Protein AF-A0A4Q3Z8X0-F1 (afdb_monomer)

Solvent-accessible surface area (backbone atoms only — not comparable to full-atom values): 27941 Å² total; per-residue (Å²): 133,86,53,70,70,58,52,52,51,50,52,53,53,50,53,49,51,54,47,49,63,69,37,47,87,75,77,45,53,74,66,53,46,47,52,50,54,49,31,73,77,55,61,57,41,39,60,66,60,49,13,66,75,64,74,42,54,63,66,61,42,49,58,46,49,52,53,35,37,76,66,54,28,30,48,78,43,71,34,94,89,38,86,88,43,46,23,40,32,62,28,79,59,27,49,53,53,47,55,54,49,50,55,51,50,51,52,53,49,52,62,74,44,63,96,57,54,71,72,58,50,52,49,49,52,54,52,50,51,51,51,50,52,57,49,52,56,47,52,53,52,48,51,51,54,56,51,62,72,64,68,85,76,78,85,86,87,82,87,88,85,86,89,83,82,87,89,86,90,88,83,89,76,77,62,64,61,53,53,54,66,50,47,53,60,50,49,49,49,49,52,49,45,49,54,57,31,66,30,71,27,62,50,72,36,73,51,19,33,33,41,41,55,71,46,74,41,51,35,83,52,63,36,37,28,69,43,66,82,65,60,77,71,36,78,44,53,55,64,40,67,49,38,29,32,59,45,62,72,34,51,54,46,23,55,54,25,50,53,46,28,52,53,35,50,51,49,49,54,51,47,54,52,51,26,54,52,24,47,55,47,24,54,51,30,45,57,52,24,52,55,30,46,53,49,30,53,51,41,51,60,34,39,78,69,72,77,48,57,71,67,62,42,51,52,31,49,52,51,25,51,52,29,49,52,47,28,55,51,25,48,51,46,29,52,54,33,25,48,75,51,73,63,42,79,83,59,56,72,66,72,33,70,70,23,39,53,27,48,54,50,27,52,51,28,49,48,55,37,55,48,26,54,34,50,34,90,55,36,20,32,34,37,70,49,88,54,70,43,72,72,40,76,44,53,51,69,42,73,35,33,30,29,37,35,53,66,53,46,36,31,43,34,42,37,46,60,89,64,48,76,71,61,56,68,72,30,51,27,43,36,34,33,72,93,39,76,88,49,74,44,63,30,30,30,64,42,72,52,96,56,41,59,61,78,73,40,96,74,54,95,70,70,91,80,79,65,91,72,95,71,87,48,36,30,40,28,36,28,42,42,85,60,62,57,90,44,92,80,50,66,72,40,53,24,40,39,38,33,49,42,85,45,33,51,47,66,80,76,108

Mean predicted aligned error: 18.6 Å

Foldseek 3Di:
DDDPVVVVVVLVVVLVVQLQVLCVVVPDGPLLLLLLLVCLVPNFDWLVVSCVSSVHDSVVSVVSLVVCVVVVQWDWDQDPVHNVIITIGGDPVVNVSNVVSVVVSVVSVCVSCPPPDPVRVVVVVVVVVVVVVVVVVVVVVVVVVVVVVVPPDDDDDDDDDDDDDDDDDDDDDPPVVVCVVVVVVVVVCVVVVVVQQQPDQKAKDLPKFKAFDKAFFFFQAWAFWADAPDDAQDWDAFFAFGTFGDLVVLVVQLVVLVVQLVVLLVVLVVLLVQLVVLVVQLVVLVVQLVVLVVVLVVQVVCVVVVNHDPVSNVVSVVSNVVSVVSNVVSVVSNCVSCVVQVNHSPDDSCPRPSSVVSVVSSVVSVVSSVSSGGTHNHTATKHDQPLPDGRDIHHRPDGRTIGRHFFWMKMWGFGWPVSCVLDDWFFKKWKAFPVHNPDIWIWTFHDKAPDFVQVVDPDHDDDPPPDDDDDTTTTITIIGTGDDRPGPDDGGTGMMMMTRSVDGSNNVVD

Structure (mmCIF, N/CA/C/O backbone):
data_AF-A0A4Q3Z8X0-F1
#
_entry.id   AF-A0A4Q3Z8X0-F1
#
loop_
_atom_site.group_PDB
_atom_site.id
_atom_site.type_symbol
_atom_site.label_atom_id
_atom_site.label_alt_id
_atom_site.label_comp_id
_atom_site.label_asym_id
_atom_site.label_entity_id
_atom_site.label_seq_id
_atom_site.pdbx_PDB_ins_code
_atom_site.Cartn_x
_atom_site.Cartn_y
_atom_site.Cartn_z
_atom_site.occupancy
_atom_site.B_iso_or_equiv
_atom_site.auth_seq_id
_atom_site.auth_comp_id
_atom_site.auth_asym_id
_atom_site.auth_atom_id
_atom_site.pdbx_PDB_model_num
ATOM 1 N N . MET A 1 1 ? 45.415 -8.555 -16.051 1.00 52.34 1 MET A N 1
ATOM 2 C CA . MET A 1 1 ? 46.444 -8.106 -17.018 1.00 52.34 1 MET A CA 1
ATOM 3 C C . MET A 1 1 ? 45.808 -7.081 -17.941 1.00 52.34 1 MET A C 1
ATOM 5 O O . MET A 1 1 ? 44.759 -7.381 -18.495 1.00 52.34 1 MET A O 1
ATOM 9 N N . GLN A 1 2 ? 46.370 -5.876 -18.060 1.00 62.03 2 GLN A N 1
ATOM 10 C CA . GLN A 1 2 ? 45.894 -4.901 -19.051 1.00 62.03 2 GLN A CA 1
ATOM 11 C C . GLN A 1 2 ? 46.242 -5.409 -20.458 1.00 62.03 2 GLN A C 1
ATOM 13 O O . GLN A 1 2 ? 47.336 -5.932 -20.664 1.00 62.03 2 GLN A O 1
ATOM 18 N N . SER A 1 3 ? 45.312 -5.315 -21.411 1.00 86.44 3 SER A N 1
ATOM 19 C CA . SER A 1 3 ? 45.556 -5.763 -22.784 1.00 86.44 3 SER A CA 1
ATOM 20 C C . SER A 1 3 ? 46.512 -4.804 -23.503 1.00 86.44 3 SER A C 1
ATOM 22 O O . SER A 1 3 ? 46.413 -3.585 -23.353 1.00 86.44 3 SER A O 1
ATOM 24 N N . LEU A 1 4 ? 47.430 -5.347 -24.311 1.00 83.44 4 LEU A N 1
ATOM 25 C CA . LEU A 1 4 ? 48.400 -4.564 -25.090 1.00 83.44 4 LEU A 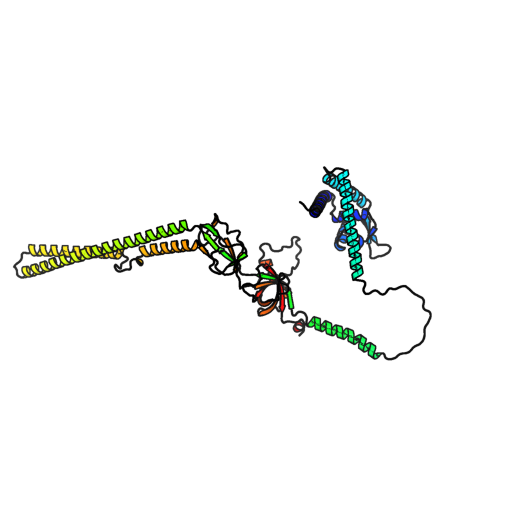CA 1
ATOM 26 C C . LEU A 1 4 ? 47.709 -3.494 -25.952 1.00 83.44 4 LEU A C 1
ATOM 28 O O . LEU A 1 4 ? 48.149 -2.351 -25.989 1.00 83.44 4 LEU A O 1
ATOM 32 N N . GLY A 1 5 ? 46.583 -3.839 -26.586 1.00 80.12 5 GLY A N 1
ATOM 33 C CA . GLY A 1 5 ? 45.806 -2.897 -27.395 1.00 80.12 5 GLY A CA 1
ATOM 34 C C . GLY A 1 5 ? 45.260 -1.709 -26.594 1.00 80.12 5 GLY A C 1
ATOM 35 O O . GLY A 1 5 ? 45.298 -0.580 -27.079 1.00 80.12 5 GLY A O 1
ATOM 36 N N . LEU A 1 6 ? 44.816 -1.931 -25.351 1.00 78.56 6 LEU A N 1
ATOM 37 C CA . LEU A 1 6 ? 44.332 -0.858 -24.480 1.00 78.56 6 LEU A CA 1
ATOM 38 C C . LEU A 1 6 ? 45.477 0.051 -24.014 1.00 78.56 6 LEU A C 1
ATOM 40 O O . LEU A 1 6 ? 45.315 1.268 -23.973 1.00 78.56 6 LEU A O 1
ATOM 44 N N . LEU A 1 7 ? 46.646 -0.521 -23.711 1.00 84.94 7 LEU A N 1
ATOM 45 C CA . LEU A 1 7 ? 47.847 0.242 -23.362 1.00 84.94 7 LEU A CA 1
ATOM 46 C C . LEU A 1 7 ? 48.334 1.110 -24.526 1.00 84.94 7 LEU A C 1
ATOM 48 O O . LEU A 1 7 ? 48.603 2.291 -24.321 1.00 84.94 7 LEU A O 1
ATOM 52 N N . LEU A 1 8 ? 48.374 0.565 -25.746 1.00 85.25 8 LEU A N 1
ATOM 53 C CA . LEU A 1 8 ? 48.733 1.3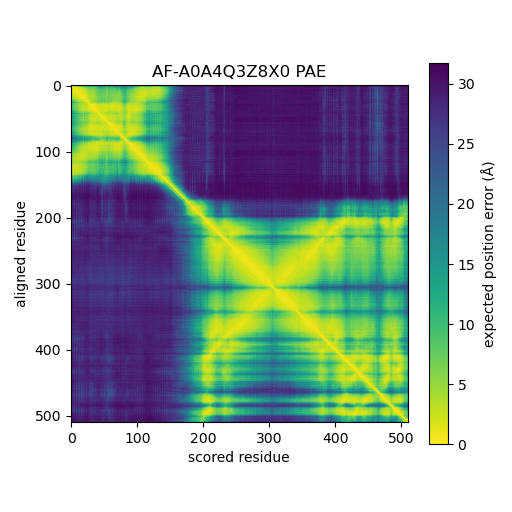22 -26.949 1.00 85.25 8 LEU A CA 1
ATOM 54 C C . LEU A 1 8 ? 47.738 2.450 -27.226 1.00 85.25 8 LEU A C 1
ATOM 56 O O . LEU A 1 8 ? 48.149 3.576 -27.503 1.00 85.25 8 LEU A O 1
ATOM 60 N N . HIS A 1 9 ? 46.437 2.178 -27.092 1.00 84.75 9 HIS A N 1
ATOM 61 C CA . HIS A 1 9 ? 45.404 3.198 -27.242 1.00 84.75 9 HIS A CA 1
ATOM 62 C C . HIS A 1 9 ? 45.560 4.320 -26.207 1.00 84.75 9 HIS A C 1
ATOM 64 O O . HIS A 1 9 ? 45.596 5.495 -26.570 1.00 84.75 9 HIS A O 1
ATOM 70 N N . ASN A 1 10 ? 45.704 3.974 -24.927 1.00 86.69 10 ASN A N 1
ATOM 71 C CA . ASN A 1 10 ? 45.827 4.953 -23.848 1.00 86.69 10 ASN A CA 1
ATOM 72 C C . ASN A 1 10 ? 47.120 5.772 -23.960 1.00 86.69 10 ASN A C 1
ATOM 74 O O . ASN A 1 10 ? 47.082 6.990 -23.788 1.00 86.69 10 ASN A O 1
ATOM 78 N N . ALA A 1 11 ? 48.244 5.135 -24.301 1.00 85.62 11 ALA A N 1
ATOM 79 C CA . ALA A 1 11 ? 49.509 5.823 -24.548 1.00 85.62 11 ALA A CA 1
ATOM 80 C C . ALA A 1 11 ? 49.388 6.808 -25.721 1.00 85.62 11 ALA A C 1
ATOM 82 O O . ALA A 1 11 ? 49.767 7.970 -25.583 1.00 85.62 11 ALA A O 1
ATOM 83 N N . ALA A 1 12 ? 48.779 6.390 -26.838 1.00 83.00 12 ALA A N 1
ATOM 84 C CA . ALA A 1 12 ? 48.550 7.256 -27.993 1.00 83.00 12 ALA A CA 1
ATOM 85 C C . ALA A 1 12 ? 47.626 8.443 -27.666 1.00 83.00 12 ALA A C 1
ATOM 87 O O . ALA A 1 12 ? 47.909 9.572 -28.067 1.00 83.00 12 ALA A O 1
ATOM 88 N N . GLN A 1 13 ? 46.545 8.224 -26.908 1.00 85.06 13 GLN A N 1
ATOM 89 C CA . GLN A 1 13 ? 45.641 9.304 -26.495 1.00 85.06 13 GLN A CA 1
ATOM 90 C C . GLN A 1 13 ? 46.309 10.285 -25.527 1.00 85.06 13 GLN A C 1
ATOM 92 O O . GLN A 1 13 ? 46.111 11.493 -25.658 1.00 85.06 13 GLN A O 1
ATOM 97 N N . ASN A 1 14 ? 47.119 9.801 -24.584 1.00 86.12 14 ASN A N 1
ATOM 98 C CA . ASN A 1 14 ? 47.838 10.663 -23.647 1.00 86.12 14 ASN A CA 1
ATOM 99 C C . ASN A 1 14 ? 48.936 11.470 -24.349 1.00 86.12 14 ASN A C 1
ATOM 101 O O . ASN A 1 14 ? 49.006 12.679 -24.149 1.00 86.12 14 ASN A O 1
ATOM 105 N N . LEU A 1 15 ? 49.709 10.850 -25.247 1.00 83.88 15 LEU A N 1
ATOM 106 C CA . LEU A 1 15 ? 50.677 11.556 -26.096 1.00 83.88 15 LEU A CA 1
ATOM 107 C C . LEU A 1 15 ? 50.000 12.626 -26.956 1.00 83.88 15 LEU A C 1
ATOM 109 O O . LEU A 1 15 ? 50.487 13.751 -27.040 1.00 83.88 15 LEU A O 1
ATOM 113 N N . LYS A 1 16 ? 48.846 12.307 -27.556 1.00 82.44 16 LYS A N 1
ATOM 114 C CA . LYS A 1 16 ? 48.050 13.265 -28.330 1.00 82.44 16 LYS A CA 1
ATOM 115 C C . LYS A 1 16 ? 47.596 14.447 -27.470 1.00 82.44 16 LYS A C 1
ATOM 117 O O . LYS A 1 16 ? 47.749 15.586 -27.899 1.00 82.44 16 LYS A O 1
ATOM 122 N N . ARG A 1 17 ? 47.055 14.195 -26.274 1.00 83.69 17 ARG A N 1
ATOM 123 C CA . ARG A 1 17 ? 46.607 15.247 -25.342 1.00 83.69 17 ARG A CA 1
ATOM 124 C C . ARG A 1 17 ? 47.757 16.146 -24.906 1.00 83.69 17 ARG A C 1
ATOM 126 O O . ARG A 1 17 ? 47.612 17.365 -24.938 1.00 83.69 17 ARG A O 1
ATOM 133 N N . GLU A 1 18 ? 48.890 15.552 -24.550 1.00 83.56 18 GLU A N 1
ATOM 134 C CA . GLU A 1 18 ? 50.073 16.290 -24.112 1.00 83.56 18 GLU A CA 1
ATOM 135 C C . GLU A 1 18 ? 50.638 17.138 -25.258 1.00 83.56 18 GLU A C 1
ATOM 137 O O . GLU A 1 18 ? 50.930 18.321 -25.090 1.00 83.56 18 GLU A O 1
ATOM 142 N N . PHE A 1 19 ? 50.702 16.580 -26.466 1.00 80.69 19 PHE A N 1
ATOM 143 C CA . PHE A 1 19 ? 51.104 17.322 -27.654 1.00 80.69 19 PHE A CA 1
ATOM 144 C C . PHE A 1 19 ? 50.132 18.470 -27.978 1.00 80.69 19 PHE A C 1
ATOM 146 O O . PHE A 1 19 ? 50.565 19.598 -28.201 1.00 80.69 19 PHE A O 1
ATOM 153 N N . GLU A 1 20 ? 48.816 18.236 -27.936 1.00 79.75 20 GLU A N 1
ATOM 154 C CA . GLU A 1 20 ? 47.806 19.285 -28.136 1.00 79.75 20 GLU A CA 1
ATOM 155 C C . GLU A 1 20 ? 47.926 20.417 -27.107 1.00 79.75 20 GLU A C 1
ATOM 157 O O . GLU A 1 20 ? 47.809 21.589 -27.472 1.00 79.75 20 GLU A O 1
ATOM 162 N N . HIS A 1 21 ? 48.176 20.087 -25.838 1.00 82.56 21 HIS A N 1
ATOM 163 C CA . HIS A 1 21 ? 48.371 21.075 -24.779 1.00 82.56 21 HIS A CA 1
ATOM 164 C C . HIS A 1 21 ? 49.578 21.980 -25.066 1.00 82.56 21 HIS A C 1
ATOM 166 O O . HIS A 1 21 ? 49.484 23.197 -24.913 1.00 82.56 21 HIS A O 1
ATOM 172 N N . ASN A 1 22 ? 50.675 21.402 -25.561 1.00 80.81 22 ASN A N 1
ATOM 173 C CA . ASN A 1 22 ? 51.909 22.130 -25.848 1.00 80.81 22 ASN A CA 1
ATOM 174 C C . ASN A 1 22 ? 51.890 22.889 -27.192 1.00 80.81 22 ASN A C 1
ATOM 176 O O . ASN A 1 22 ? 52.646 23.840 -27.355 1.00 80.81 22 ASN A O 1
ATOM 180 N N . VAL A 1 23 ? 51.024 22.525 -28.147 1.00 78.62 23 VAL A N 1
ATOM 181 C CA . VAL A 1 23 ? 50.930 23.188 -29.468 1.00 78.62 23 VAL A CA 1
ATOM 182 C C . VAL A 1 23 ? 49.940 24.358 -29.487 1.00 78.62 23 VAL A C 1
ATOM 184 O O . VAL A 1 23 ? 50.160 25.331 -30.213 1.00 78.62 23 VAL A O 1
ATOM 187 N N . ARG A 1 24 ? 48.880 24.324 -28.664 1.00 76.06 24 ARG A N 1
ATOM 188 C CA . ARG A 1 24 ? 47.863 25.397 -28.585 1.00 76.06 24 ARG A CA 1
ATOM 189 C C . ARG A 1 24 ? 48.445 26.810 -28.374 1.00 76.06 24 ARG A C 1
ATOM 191 O O . ARG A 1 24 ? 48.004 27.711 -29.089 1.00 76.06 24 ARG A O 1
ATOM 198 N N . PRO A 1 25 ? 49.443 27.038 -27.494 1.00 81.56 25 PRO A N 1
ATOM 199 C CA . PRO A 1 25 ? 50.059 28.359 -27.310 1.00 81.56 25 PRO A CA 1
ATOM 200 C C . PRO A 1 25 ? 50.751 28.913 -28.562 1.00 81.56 25 PRO A C 1
ATOM 202 O O . PRO A 1 25 ? 50.968 30.116 -28.670 1.00 81.56 25 PRO A O 1
ATOM 205 N N . HIS A 1 26 ? 51.077 28.057 -29.534 1.00 81.62 26 HIS A N 1
ATOM 206 C CA . HIS A 1 26 ? 51.736 28.452 -30.777 1.00 81.62 26 HIS A CA 1
ATOM 207 C C . HIS A 1 26 ? 50.756 28.793 -31.910 1.00 81.62 26 HIS A C 1
ATOM 209 O O . HIS A 1 26 ? 51.205 29.052 -33.033 1.00 81.62 26 HIS A O 1
ATOM 215 N N . GLY A 1 27 ? 49.448 28.836 -31.623 1.00 79.56 27 GLY A N 1
ATOM 216 C CA . GLY A 1 27 ? 48.414 29.316 -32.545 1.00 79.56 27 GLY A CA 1
ATOM 217 C C . GLY A 1 27 ? 48.025 28.324 -33.644 1.00 79.56 27 GLY A C 1
ATOM 218 O O . GLY A 1 27 ? 47.445 28.733 -34.645 1.00 79.56 27 GLY A O 1
ATOM 219 N N . LEU A 1 28 ? 48.347 27.036 -33.481 1.00 83.88 28 LEU A N 1
ATOM 220 C CA . LEU A 1 28 ? 47.978 25.973 -34.418 1.00 83.88 28 LEU A CA 1
ATOM 221 C C . LEU A 1 28 ? 47.010 24.981 -33.768 1.00 83.88 28 LEU A C 1
ATOM 223 O O . LEU A 1 28 ? 47.180 24.564 -32.624 1.00 83.88 28 LEU A O 1
ATOM 227 N N . THR A 1 29 ? 46.006 24.560 -34.531 1.00 85.19 29 THR A N 1
ATOM 228 C CA . THR A 1 29 ? 45.176 23.392 -34.204 1.00 85.19 29 THR A CA 1
ATOM 229 C C . THR A 1 29 ? 45.879 22.097 -34.622 1.00 85.19 29 THR A C 1
ATOM 231 O O . THR A 1 29 ? 46.746 22.106 -35.497 1.00 85.19 29 THR A O 1
ATOM 234 N N . LEU A 1 30 ? 45.483 20.954 -34.048 1.00 81.25 30 LEU A N 1
ATOM 235 C CA . LEU A 1 30 ? 46.086 19.658 -34.388 1.00 81.25 30 LEU A CA 1
ATOM 236 C C . LEU A 1 30 ? 45.983 19.342 -35.890 1.00 81.25 30 LEU A C 1
ATOM 238 O O . LEU A 1 30 ? 46.924 18.816 -36.479 1.00 81.25 30 LEU A O 1
ATOM 242 N N . LEU A 1 31 ? 44.855 19.681 -36.520 1.00 84.75 31 LEU A N 1
ATOM 243 C CA . LEU A 1 31 ? 44.649 19.436 -37.946 1.00 84.75 31 LEU A CA 1
ATOM 244 C C . LEU A 1 31 ? 45.509 20.363 -38.819 1.00 84.75 31 LEU A C 1
ATOM 246 O O . LEU A 1 31 ? 46.108 19.896 -39.782 1.00 84.75 31 LEU A O 1
ATOM 250 N N . GLN A 1 32 ? 45.652 21.639 -38.443 1.00 89.31 32 GLN A N 1
ATOM 251 C CA . GLN A 1 32 ? 46.583 22.572 -39.096 1.00 89.31 32 GLN A CA 1
ATOM 252 C C . GLN A 1 32 ? 48.034 22.090 -39.001 1.00 89.31 32 GLN A C 1
ATOM 254 O O . GLN A 1 32 ? 48.767 22.132 -39.987 1.00 89.31 32 GLN A O 1
ATOM 259 N N . TRP A 1 33 ? 48.435 21.582 -37.834 1.00 86.81 33 TRP A N 1
ATOM 260 C CA . TRP A 1 33 ? 49.745 20.965 -37.651 1.00 86.81 33 TRP A CA 1
ATOM 261 C C . TRP A 1 33 ? 49.938 19.747 -38.559 1.00 86.81 33 TRP A C 1
ATOM 263 O O . TRP A 1 33 ? 50.937 19.682 -39.269 1.00 86.81 33 TRP A O 1
ATOM 273 N N . ARG A 1 34 ? 48.988 18.800 -38.578 1.00 86.31 34 ARG A N 1
ATOM 274 C CA . ARG A 1 34 ? 49.079 17.597 -39.427 1.00 86.31 34 ARG A CA 1
ATOM 275 C C . ARG A 1 34 ? 49.209 17.961 -40.903 1.00 86.31 34 ARG A C 1
ATOM 277 O O . ARG A 1 34 ? 50.029 17.371 -41.596 1.00 86.31 34 ARG A O 1
ATOM 284 N N . VAL A 1 35 ? 48.451 18.958 -41.357 1.00 89.50 35 VAL A N 1
ATOM 285 C CA . VAL A 1 35 ? 48.535 19.483 -42.724 1.00 89.50 35 VAL A CA 1
ATOM 286 C C . VAL A 1 35 ? 49.933 20.035 -43.027 1.00 89.50 35 VAL A C 1
ATOM 288 O O . VAL A 1 35 ? 50.538 19.633 -44.018 1.00 89.50 35 VAL A O 1
ATOM 291 N N . LEU A 1 36 ? 50.491 20.885 -42.160 1.00 89.25 36 LEU A N 1
ATOM 292 C CA . LEU A 1 36 ? 51.843 21.429 -42.343 1.00 89.25 36 LEU A CA 1
ATOM 293 C C . LEU A 1 36 ? 52.937 20.352 -42.266 1.00 89.25 36 LEU A C 1
ATOM 295 O O . LEU A 1 36 ? 53.902 20.405 -43.023 1.00 89.25 36 LEU A O 1
ATOM 299 N N . ALA A 1 37 ? 52.793 19.366 -41.378 1.00 86.38 37 ALA A N 1
ATOM 300 C CA . ALA A 1 37 ? 53.748 18.272 -41.223 1.00 86.38 37 ALA A CA 1
ATOM 301 C C . ALA A 1 37 ? 53.795 17.366 -42.464 1.00 86.38 37 ALA A C 1
ATOM 303 O O . ALA A 1 37 ? 54.881 16.959 -42.873 1.00 86.38 37 ALA A O 1
ATOM 304 N N . VAL A 1 38 ? 52.639 17.092 -43.082 1.00 88.44 38 VAL A N 1
ATOM 305 C CA . VAL A 1 38 ? 52.559 16.341 -44.345 1.00 88.44 38 VAL A CA 1
ATOM 306 C C . VAL A 1 38 ? 53.195 17.134 -45.489 1.00 88.44 38 VAL A C 1
ATOM 308 O O . VAL A 1 38 ? 54.029 16.587 -46.203 1.00 88.44 38 VAL A O 1
ATOM 311 N N . LEU A 1 39 ? 52.884 18.429 -45.613 1.00 88.44 39 LEU A N 1
ATOM 312 C CA . LEU A 1 39 ? 53.468 19.296 -46.648 1.00 88.44 39 LEU A CA 1
ATOM 313 C C . LEU A 1 39 ? 54.983 19.495 -46.486 1.00 88.44 39 LEU A C 1
ATOM 315 O O . LEU A 1 39 ? 55.699 19.651 -47.468 1.00 88.44 39 LEU A O 1
ATOM 319 N N . ALA A 1 40 ? 55.500 19.465 -45.255 1.00 86.75 40 ALA A N 1
ATOM 320 C CA . ALA A 1 40 ? 56.937 19.547 -45.003 1.00 86.75 40 ALA A CA 1
ATOM 321 C C . ALA A 1 40 ? 57.705 18.277 -45.415 1.00 86.75 40 ALA A C 1
ATOM 323 O O . ALA A 1 40 ? 58.908 18.363 -45.659 1.00 86.75 40 ALA A O 1
ATOM 324 N N . GLN A 1 41 ? 57.036 17.118 -45.459 1.00 82.38 41 GLN A N 1
ATOM 325 C CA . GLN A 1 41 ? 57.621 15.849 -45.910 1.00 82.38 41 GLN A CA 1
ATOM 326 C C . GLN A 1 41 ? 57.494 15.661 -47.422 1.00 82.38 41 GLN A C 1
ATOM 328 O O . GLN A 1 41 ? 58.411 15.144 -48.051 1.00 82.38 41 GLN A O 1
ATOM 333 N N . ASP A 1 42 ? 56.358 16.061 -47.988 1.00 84.56 42 ASP A N 1
ATOM 334 C CA . ASP A 1 42 ? 56.028 15.865 -49.395 1.00 84.56 42 ASP A CA 1
ATOM 335 C C . ASP A 1 42 ? 55.177 17.050 -49.871 1.00 84.56 42 ASP A C 1
ATOM 337 O O . ASP A 1 42 ? 53.973 17.126 -49.602 1.00 84.56 42 ASP A O 1
ATOM 341 N N . ASP A 1 43 ? 55.857 18.015 -50.489 1.00 86.69 43 ASP A N 1
ATOM 342 C CA . ASP A 1 43 ? 55.346 19.348 -50.813 1.00 86.69 43 ASP A CA 1
ATOM 343 C C . ASP A 1 43 ? 54.597 19.372 -52.159 1.00 86.69 43 ASP A C 1
ATOM 345 O O . ASP A 1 43 ? 54.772 18.499 -53.008 1.00 86.69 43 ASP A O 1
ATOM 349 N N . GLY A 1 44 ? 53.762 20.387 -52.390 1.00 82.56 44 GLY A N 1
ATOM 350 C CA . GLY A 1 44 ? 53.080 20.565 -53.679 1.00 82.56 44 GLY A CA 1
ATOM 351 C C . GLY A 1 44 ? 51.913 19.600 -53.930 1.00 82.56 44 GLY A C 1
ATOM 352 O O . GLY A 1 44 ? 51.619 19.271 -55.084 1.00 82.56 44 GLY A O 1
ATOM 353 N N . GLN A 1 45 ? 51.235 19.144 -52.874 1.00 85.56 45 GLN A N 1
ATOM 354 C CA . GLN A 1 45 ? 50.104 18.212 -52.979 1.00 85.56 45 GLN A CA 1
ATOM 355 C C . GLN A 1 45 ? 48.793 18.896 -53.343 1.00 85.56 45 GLN A C 1
ATOM 357 O O . GLN A 1 45 ? 48.558 20.057 -53.012 1.00 85.56 45 GLN A O 1
ATOM 362 N N . THR A 1 46 ? 47.888 18.146 -53.971 1.00 86.94 46 THR A N 1
ATOM 363 C CA . THR A 1 46 ? 46.513 18.605 -54.184 1.00 86.94 46 THR A CA 1
ATOM 364 C C . THR A 1 46 ? 45.707 18.520 -52.887 1.00 86.94 46 THR A C 1
ATOM 366 O O . THR A 1 46 ? 45.947 17.662 -52.034 1.00 86.94 46 THR A O 1
ATOM 369 N N . GLN A 1 47 ? 44.700 19.384 -52.743 1.00 83.31 47 GLN A N 1
ATOM 370 C CA . GLN A 1 47 ? 43.803 19.397 -51.578 1.00 83.31 47 GLN A CA 1
ATOM 371 C C . GLN A 1 47 ? 43.150 18.029 -51.305 1.00 83.31 47 GLN A C 1
ATOM 373 O O . GLN A 1 47 ? 43.021 17.621 -50.151 1.00 83.31 47 GLN A O 1
ATOM 378 N N . THR A 1 48 ? 42.775 17.300 -52.359 1.00 80.94 48 THR A N 1
ATOM 379 C CA . THR A 1 48 ? 42.176 15.960 -52.261 1.00 80.94 48 THR A CA 1
ATOM 380 C C . THR A 1 48 ? 43.162 14.929 -51.711 1.00 80.94 48 THR A C 1
ATOM 382 O O . THR A 1 48 ? 42.801 14.145 -50.835 1.00 80.94 48 THR A O 1
ATOM 385 N N . ALA A 1 49 ? 44.415 14.950 -52.181 1.00 81.81 49 ALA A N 1
ATOM 386 C CA . ALA A 1 49 ? 45.465 14.057 -51.689 1.00 81.81 49 ALA A CA 1
ATOM 387 C C . ALA A 1 49 ? 45.807 14.350 -50.221 1.00 81.81 49 ALA A C 1
ATOM 389 O O . ALA A 1 49 ? 45.950 13.435 -49.408 1.00 81.81 49 ALA A O 1
ATOM 390 N N . LEU A 1 50 ? 45.843 15.633 -49.858 1.00 84.50 50 LEU A N 1
ATOM 391 C CA . LEU A 1 50 ? 46.121 16.069 -48.498 1.00 84.50 50 LEU A CA 1
ATOM 392 C C . LEU A 1 50 ? 45.026 15.622 -47.519 1.00 84.50 50 LEU A C 1
ATOM 394 O O . LEU A 1 50 ? 45.345 15.112 -46.447 1.00 84.50 50 LEU A O 1
ATOM 398 N N . GLY A 1 51 ? 43.750 15.738 -47.907 1.00 82.31 51 GLY A N 1
ATOM 399 C CA . GLY A 1 51 ? 42.614 15.255 -47.114 1.00 82.31 51 GLY A CA 1
ATOM 400 C C . GLY A 1 51 ? 42.670 13.758 -46.820 1.00 82.31 51 GLY A C 1
ATOM 401 O O . GLY A 1 51 ? 42.458 13.355 -45.678 1.00 82.31 51 GLY A O 1
ATOM 402 N N . ALA A 1 52 ? 43.061 12.947 -47.807 1.00 80.94 52 ALA A N 1
ATOM 403 C CA . ALA A 1 52 ? 43.252 11.512 -47.612 1.00 80.94 52 ALA A CA 1
ATOM 404 C C . ALA A 1 52 ? 44.395 11.198 -46.627 1.00 80.94 52 ALA A C 1
ATOM 406 O O . ALA A 1 52 ? 44.261 10.306 -45.794 1.00 80.94 52 ALA A O 1
ATOM 407 N N . ARG A 1 53 ? 45.504 11.952 -46.665 1.00 80.50 53 ARG A N 1
ATOM 408 C CA . ARG A 1 53 ? 46.666 11.726 -45.781 1.00 80.50 53 ARG A CA 1
ATOM 409 C C . ARG A 1 53 ? 46.454 12.188 -44.343 1.00 80.50 53 ARG A C 1
ATOM 411 O O . ARG A 1 53 ? 47.027 11.611 -43.421 1.00 80.50 53 ARG A O 1
ATOM 418 N N . VAL A 1 54 ? 45.666 13.241 -44.135 1.00 84.25 54 VAL A N 1
ATOM 419 C CA . VAL A 1 54 ? 45.352 13.739 -42.786 1.00 84.25 54 VAL A CA 1
ATOM 420 C C . VAL A 1 54 ? 44.064 13.150 -42.208 1.00 84.25 54 VAL A C 1
ATOM 422 O O . VAL A 1 54 ? 43.696 13.517 -41.092 1.00 84.25 54 VAL A O 1
ATOM 425 N N . ASP A 1 55 ? 43.433 12.213 -42.923 1.00 80.50 55 ASP A N 1
ATOM 426 C CA . ASP A 1 55 ? 42.173 11.562 -42.552 1.00 80.50 55 ASP A CA 1
ATOM 427 C C . ASP A 1 55 ? 41.079 12.591 -42.213 1.00 80.50 55 ASP A C 1
ATOM 429 O O . ASP A 1 55 ? 40.525 12.639 -41.113 1.00 80.50 55 ASP A O 1
ATOM 433 N N . ALA A 1 56 ? 40.857 13.522 -43.145 1.00 80.88 56 ALA A N 1
ATOM 434 C CA . ALA A 1 56 ? 39.903 14.612 -42.992 1.00 80.88 56 ALA A CA 1
ATOM 435 C C . ALA A 1 56 ? 39.114 14.847 -44.284 1.00 80.88 56 ALA A C 1
ATOM 437 O O . ALA A 1 56 ? 39.627 14.695 -45.394 1.00 80.88 56 ALA A O 1
ATOM 438 N N . SER A 1 57 ? 37.849 15.255 -44.141 1.00 80.81 57 SER A N 1
ATOM 439 C CA . SER A 1 57 ? 36.980 15.499 -45.295 1.00 80.81 57 SER A CA 1
ATOM 440 C C . SER A 1 57 ? 37.510 16.647 -46.177 1.00 80.81 57 SER A C 1
ATOM 442 O O . SER A 1 57 ? 38.103 17.597 -45.650 1.00 80.81 57 SER A O 1
ATOM 444 N N . PRO A 1 58 ? 37.250 16.632 -47.500 1.00 75.25 58 PRO A N 1
ATOM 445 C CA . PRO A 1 58 ? 37.697 17.694 -48.406 1.00 75.25 58 PRO A CA 1
ATOM 446 C C . PRO A 1 58 ? 37.248 19.107 -48.001 1.00 75.25 58 PRO A C 1
ATOM 448 O O . PRO A 1 58 ? 38.004 20.060 -48.201 1.00 75.25 58 PRO A O 1
ATOM 451 N N . MET A 1 59 ? 36.058 19.244 -47.395 1.00 76.88 59 MET A N 1
ATOM 452 C CA . MET A 1 59 ? 35.565 20.522 -46.858 1.00 76.88 59 MET A CA 1
ATOM 453 C C . MET A 1 59 ? 36.377 20.980 -45.646 1.00 76.88 59 MET A C 1
ATOM 455 O O . MET A 1 59 ? 36.845 22.111 -45.615 1.00 76.88 59 MET A O 1
ATOM 459 N N . THR A 1 60 ? 36.620 20.091 -44.680 1.00 80.25 60 THR A N 1
ATOM 460 C CA . THR A 1 60 ? 37.409 20.422 -43.482 1.00 80.25 60 THR A CA 1
ATOM 461 C C . THR A 1 60 ? 38.837 20.830 -43.846 1.00 80.25 60 THR A C 1
ATOM 463 O O . THR A 1 60 ? 39.394 21.752 -43.255 1.00 80.25 60 THR A O 1
ATOM 466 N N . VAL A 1 61 ? 39.432 20.167 -44.842 1.00 85.31 61 VAL A N 1
ATOM 467 C CA . VAL A 1 61 ? 40.763 20.527 -45.346 1.00 85.31 61 VAL A CA 1
ATOM 468 C C . VAL A 1 61 ? 40.733 21.882 -46.054 1.00 85.31 61 VAL A C 1
ATOM 470 O O . VAL A 1 61 ? 41.670 22.653 -45.887 1.00 85.31 61 VAL A O 1
ATOM 473 N N . SER A 1 62 ? 39.653 22.219 -46.765 1.00 85.50 62 SER A N 1
ATOM 474 C CA . SER A 1 62 ? 39.488 23.531 -47.408 1.00 85.50 62 SER A CA 1
ATOM 475 C C . SER A 1 62 ? 39.606 24.683 -46.409 1.00 85.50 62 SER A C 1
ATOM 477 O O . SER A 1 62 ? 40.431 25.578 -46.597 1.00 85.50 62 SER A O 1
ATOM 479 N N . ASP A 1 63 ? 38.841 24.612 -45.318 1.00 84.88 63 ASP A N 1
ATOM 480 C CA . ASP A 1 63 ? 38.803 25.655 -44.285 1.00 84.88 63 ASP A CA 1
ATOM 481 C C . ASP A 1 63 ? 40.147 25.772 -43.551 1.00 84.88 63 ASP A C 1
ATOM 483 O O . ASP A 1 63 ? 40.604 26.858 -43.186 1.00 84.88 63 ASP A O 1
ATOM 487 N N . VAL A 1 64 ? 40.814 24.635 -43.330 1.00 88.69 64 VAL A N 1
ATOM 488 C CA . VAL A 1 64 ? 42.143 24.588 -42.709 1.00 88.69 64 VAL A CA 1
ATOM 489 C C . VAL A 1 64 ? 43.195 25.226 -43.611 1.00 88.69 64 VAL A C 1
ATOM 491 O O . VAL A 1 64 ? 44.019 25.998 -43.120 1.00 88.69 64 VAL A O 1
ATOM 494 N N . LEU A 1 65 ? 43.156 24.941 -44.914 1.00 89.81 65 LEU A N 1
ATOM 495 C CA . LEU A 1 65 ? 44.064 25.528 -45.894 1.00 89.81 65 LEU A CA 1
ATOM 496 C C . LEU A 1 65 ? 43.860 27.040 -46.014 1.00 89.81 65 LEU A C 1
ATOM 498 O O . LEU A 1 65 ? 44.832 27.784 -46.031 1.00 89.81 65 LEU A O 1
ATOM 502 N N . GLU A 1 66 ? 42.619 27.519 -46.016 1.00 88.56 66 GLU A N 1
ATOM 503 C CA . GLU A 1 66 ? 42.340 28.958 -46.048 1.00 88.56 66 GLU A CA 1
ATOM 504 C C . GLU A 1 66 ? 42.934 29.691 -44.835 1.00 88.56 66 GLU A C 1
ATOM 506 O O . GLU A 1 66 ? 43.566 30.739 -44.978 1.00 88.56 66 GLU A O 1
ATOM 511 N N . ARG A 1 67 ? 42.826 29.106 -43.636 1.00 88.19 67 ARG A N 1
ATOM 512 C CA . ARG A 1 67 ? 43.407 29.681 -42.410 1.00 88.19 67 ARG A CA 1
ATOM 513 C C . ARG A 1 67 ? 44.934 29.650 -42.402 1.00 88.19 67 ARG A C 1
ATOM 515 O O . ARG A 1 67 ? 45.555 30.582 -41.901 1.00 88.19 67 ARG A O 1
ATOM 522 N N . LEU A 1 68 ? 45.541 28.586 -42.930 1.00 90.19 68 LEU A N 1
ATOM 523 C CA . LEU A 1 68 ? 46.998 28.467 -43.037 1.00 90.19 68 LEU A CA 1
ATOM 524 C C . LEU A 1 68 ? 47.580 29.423 -44.086 1.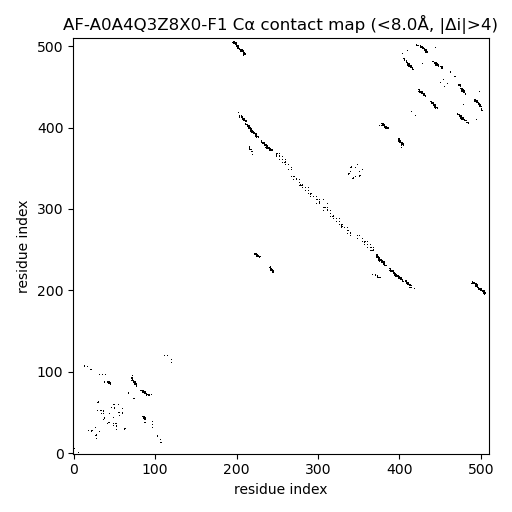00 90.19 68 LEU A C 1
ATOM 526 O O . LEU A 1 68 ? 48.663 29.961 -43.871 1.00 90.19 68 LEU A O 1
ATOM 530 N N . GLU A 1 69 ? 46.863 29.655 -45.186 1.00 92.19 69 GLU A N 1
ATOM 531 C CA . GLU A 1 69 ? 47.238 30.624 -46.221 1.00 92.19 69 GLU A CA 1
ATOM 532 C C . GLU A 1 69 ? 47.090 32.061 -45.710 1.00 92.19 69 GLU A C 1
ATOM 534 O O . GLU A 1 69 ? 48.017 32.855 -45.840 1.00 92.19 69 GLU A O 1
ATOM 539 N N . THR A 1 70 ? 45.984 32.373 -45.024 1.00 89.44 70 THR A N 1
ATOM 540 C CA . THR A 1 70 ? 45.792 33.673 -44.350 1.00 89.44 70 THR A CA 1
ATOM 541 C C . THR A 1 70 ? 46.898 33.947 -43.326 1.00 89.44 70 THR A C 1
ATOM 543 O O . THR A 1 70 ? 47.334 35.082 -43.163 1.00 89.44 70 THR A O 1
ATOM 546 N N . GLY A 1 71 ? 47.376 32.900 -42.647 1.00 84.44 71 GLY A N 1
ATOM 547 C CA . GLY A 1 71 ? 48.498 32.974 -41.713 1.00 84.44 71 GLY A CA 1
ATOM 548 C C . GLY A 1 71 ? 49.887 32.978 -42.363 1.00 84.44 71 GLY A C 1
ATOM 549 O O . GLY A 1 71 ? 50.866 32.917 -41.630 1.00 84.44 71 GLY A O 1
ATOM 550 N N . GLY A 1 72 ? 49.993 32.988 -43.698 1.00 89.19 72 GLY A N 1
ATOM 551 C CA . GLY A 1 72 ? 51.266 33.016 -44.430 1.00 89.19 72 GLY A CA 1
ATOM 552 C C . GLY A 1 72 ? 52.080 31.716 -44.382 1.00 89.19 72 GLY A C 1
ATOM 553 O O . GLY A 1 72 ? 53.231 31.692 -44.817 1.00 89.19 72 GLY A O 1
ATOM 554 N N . LEU A 1 73 ? 51.516 30.618 -43.867 1.00 90.38 73 LEU A N 1
ATOM 555 C CA . LEU A 1 73 ? 52.234 29.356 -43.635 1.00 90.38 73 LEU A CA 1
ATOM 556 C C . LEU A 1 73 ? 52.245 28.430 -44.861 1.00 90.38 73 LEU A C 1
ATOM 558 O O . LEU A 1 73 ? 53.094 27.543 -44.959 1.00 90.38 73 LEU A O 1
ATOM 562 N N . ILE A 1 74 ? 51.323 28.631 -45.801 1.00 93.31 74 ILE A N 1
ATOM 563 C CA . ILE A 1 74 ? 51.236 27.900 -47.072 1.00 93.31 74 ILE A CA 1
ATOM 564 C C . ILE A 1 74 ? 50.858 28.857 -48.208 1.00 93.31 74 ILE A C 1
ATOM 566 O O . ILE A 1 74 ? 50.316 29.931 -47.955 1.00 93.31 74 ILE A O 1
ATOM 570 N N . ALA A 1 75 ? 51.097 28.441 -49.447 1.00 90.00 75 ALA A N 1
ATOM 571 C CA . ALA A 1 75 ? 50.647 29.106 -50.663 1.00 90.00 75 ALA A CA 1
ATOM 572 C C . ALA A 1 75 ? 49.885 28.112 -51.550 1.00 90.00 75 ALA A C 1
ATOM 574 O O . ALA A 1 75 ? 50.240 26.930 -51.607 1.00 90.00 75 ALA A O 1
ATOM 575 N N . ARG A 1 76 ? 48.827 28.568 -52.231 1.00 89.88 76 ARG A N 1
ATOM 576 C CA . ARG A 1 76 ? 48.059 27.743 -53.175 1.00 89.88 76 ARG A CA 1
ATOM 577 C C . ARG A 1 76 ? 48.260 28.227 -54.605 1.00 89.88 76 ARG A C 1
ATOM 579 O O . ARG A 1 76 ? 47.862 29.335 -54.951 1.00 89.88 76 ARG A O 1
ATOM 586 N N . GLU A 1 77 ? 48.795 27.359 -55.453 1.00 85.06 77 GLU A N 1
ATOM 587 C CA . GLU A 1 77 ? 48.998 27.624 -56.880 1.00 85.06 77 GLU A CA 1
ATOM 588 C C . GLU A 1 77 ? 48.092 26.725 -57.727 1.00 85.06 77 GLU A C 1
ATOM 590 O O . GLU A 1 77 ? 47.720 25.625 -57.314 1.00 85.06 77 GLU A O 1
ATOM 595 N N . VAL A 1 78 ? 47.695 27.197 -58.910 1.00 80.06 78 VAL A N 1
ATOM 596 C CA . VAL A 1 78 ? 46.911 26.391 -59.859 1.00 80.06 78 VAL A CA 1
ATOM 597 C C . VAL A 1 78 ? 47.806 25.288 -60.424 1.00 80.06 78 VAL A C 1
ATOM 599 O O . VAL A 1 78 ? 48.947 25.553 -60.796 1.00 80.06 78 VAL A O 1
ATOM 602 N N . ASP A 1 79 ? 47.306 24.052 -60.476 1.00 75.06 79 ASP A N 1
ATOM 603 C CA . ASP A 1 79 ? 48.066 22.929 -61.026 1.00 75.06 79 ASP A CA 1
ATOM 604 C C . ASP A 1 79 ? 48.321 23.146 -62.537 1.00 75.06 79 ASP A C 1
ATOM 606 O O . ASP A 1 79 ? 47.367 23.380 -63.285 1.00 75.06 79 ASP A O 1
ATOM 610 N N . PRO A 1 80 ? 49.576 23.046 -63.022 1.00 69.75 80 PRO A N 1
ATOM 611 C CA . PRO A 1 80 ? 49.901 23.199 -64.443 1.00 69.75 80 PRO A CA 1
ATOM 612 C C . PRO A 1 80 ? 49.199 22.189 -65.366 1.00 69.75 80 PRO A C 1
ATOM 614 O O . PRO A 1 80 ? 49.061 22.446 -66.560 1.00 69.75 80 PRO A O 1
ATOM 617 N N . SER A 1 81 ? 48.781 21.039 -64.828 1.00 71.12 81 SER A N 1
ATOM 618 C CA . SER A 1 81 ? 48.149 19.944 -65.576 1.00 71.12 81 SER A CA 1
ATOM 619 C C . SER A 1 81 ? 46.619 19.950 -65.476 1.00 71.12 81 SER A C 1
ATOM 621 O O . SER A 1 81 ? 45.955 19.338 -66.310 1.00 71.12 81 SER A O 1
ATOM 623 N N . ASP A 1 82 ? 46.051 20.630 -64.474 1.00 75.12 82 ASP A N 1
ATOM 624 C CA . ASP A 1 82 ? 44.605 20.714 -64.244 1.00 75.12 82 ASP A CA 1
ATOM 625 C C . ASP A 1 82 ? 44.225 22.065 -63.622 1.00 75.12 82 ASP A C 1
ATOM 627 O O . ASP A 1 82 ? 44.399 22.302 -62.427 1.00 75.12 82 ASP A O 1
ATOM 631 N N . SER A 1 83 ? 43.613 22.944 -64.419 1.00 68.25 83 SER A N 1
ATOM 632 C CA . SER A 1 83 ? 43.184 24.275 -63.969 1.00 68.25 83 SER A CA 1
ATOM 633 C C . SER A 1 83 ? 42.104 24.256 -62.878 1.00 68.25 83 SER A C 1
ATOM 635 O O . SER A 1 83 ? 41.805 25.300 -62.293 1.00 68.25 83 SER A O 1
ATOM 637 N N . ARG A 1 84 ? 41.508 23.090 -62.588 1.00 67.56 84 ARG A N 1
ATOM 638 C CA . ARG A 1 84 ? 40.521 22.892 -61.516 1.00 67.56 84 ARG A CA 1
ATOM 639 C C . ARG A 1 84 ? 41.151 22.436 -60.201 1.00 67.56 84 ARG A C 1
ATOM 641 O O . ARG A 1 84 ? 40.480 22.496 -59.170 1.00 67.56 84 ARG A O 1
ATOM 648 N N . ALA A 1 85 ? 42.412 22.008 -60.211 1.00 72.81 85 ALA A N 1
ATOM 649 C CA . ALA A 1 85 ? 43.136 21.582 -59.023 1.00 72.81 85 ALA A CA 1
ATOM 650 C C . ALA A 1 85 ? 44.076 22.692 -58.529 1.00 72.81 85 ALA A C 1
ATOM 652 O O . ALA A 1 85 ? 44.731 23.381 -59.309 1.00 72.81 85 ALA A O 1
ATOM 653 N N . LYS A 1 86 ? 44.158 22.861 -57.206 1.00 79.88 86 LYS A N 1
ATOM 654 C CA . LYS A 1 86 ? 45.154 23.728 -56.564 1.00 79.88 86 LYS A CA 1
ATOM 655 C C . LYS A 1 86 ? 46.178 22.867 -55.837 1.00 79.88 86 LYS A C 1
ATOM 657 O O . LYS A 1 86 ? 45.794 21.990 -55.056 1.00 79.88 86 LYS A O 1
ATOM 662 N N . ARG A 1 87 ? 47.460 23.130 -56.082 1.00 87.06 87 ARG A N 1
ATOM 663 C CA . ARG A 1 87 ? 48.575 22.564 -55.324 1.00 87.06 87 ARG A CA 1
ATOM 664 C C . ARG A 1 87 ? 48.895 23.460 -54.147 1.00 87.06 87 ARG A C 1
ATOM 666 O O . ARG A 1 87 ? 48.970 24.678 -54.280 1.00 87.06 87 ARG A O 1
ATOM 673 N N . VAL A 1 88 ? 49.069 22.836 -52.997 1.00 90.25 88 VAL A N 1
ATOM 674 C CA . VAL A 1 88 ? 49.435 23.504 -51.759 1.00 90.25 88 VAL A CA 1
ATOM 675 C C . VAL A 1 88 ? 50.932 23.349 -51.564 1.00 90.25 88 VAL A C 1
ATOM 677 O O . VAL A 1 88 ? 51.430 22.225 -51.540 1.00 90.25 88 VAL A O 1
ATOM 680 N N . GLN A 1 89 ? 51.626 24.470 -51.414 1.00 91.12 89 GLN A N 1
ATOM 681 C CA . GLN A 1 89 ? 53.050 24.517 -51.115 1.00 91.12 89 GLN A CA 1
ATOM 682 C C . GLN A 1 89 ? 53.284 25.134 -49.738 1.00 91.12 89 GLN A C 1
ATOM 684 O O . GLN A 1 89 ? 52.589 26.073 -49.345 1.00 91.12 89 GLN A O 1
ATOM 689 N N . ILE A 1 90 ? 54.258 24.628 -48.988 1.00 93.06 90 ILE A N 1
ATOM 690 C CA . ILE A 1 90 ? 54.624 25.203 -47.689 1.00 93.06 90 ILE A CA 1
ATOM 691 C C . ILE A 1 90 ? 55.587 26.390 -47.856 1.00 93.06 90 ILE A C 1
ATOM 693 O O . ILE A 1 90 ? 56.607 26.300 -48.540 1.00 93.06 90 ILE A O 1
ATOM 697 N N . THR A 1 91 ? 55.300 27.515 -47.195 1.00 93.38 91 THR A N 1
ATOM 698 C CA . THR A 1 91 ? 56.170 28.702 -47.258 1.00 93.38 91 THR A CA 1
ATOM 699 C C . THR A 1 91 ? 57.412 28.535 -46.366 1.00 93.38 91 THR A C 1
ATOM 701 O O . THR A 1 91 ? 57.436 27.685 -45.468 1.00 93.38 91 THR A O 1
ATOM 704 N N . PRO A 1 92 ? 58.456 29.374 -46.522 1.00 90.44 92 PRO A N 1
ATOM 705 C CA . PRO A 1 92 ? 59.594 29.394 -45.595 1.00 90.44 92 PRO A CA 1
ATOM 706 C C . PRO A 1 92 ? 59.204 29.697 -44.139 1.00 90.44 92 PRO A C 1
ATOM 708 O O . PRO A 1 92 ? 59.905 29.304 -43.205 1.00 90.44 92 PRO A O 1
ATOM 711 N N . GLU A 1 93 ? 58.102 30.416 -43.921 1.00 89.25 93 GLU A N 1
ATOM 712 C CA . GLU A 1 93 ? 57.536 30.644 -42.589 1.00 89.25 93 GLU A CA 1
ATOM 713 C C . GLU A 1 93 ? 56.828 29.389 -42.064 1.00 89.25 93 GLU A C 1
ATOM 715 O O . GLU A 1 93 ? 57.078 28.975 -40.929 1.00 89.25 93 GLU A O 1
ATOM 720 N N . GLY A 1 94 ? 56.054 28.710 -42.918 1.00 88.38 94 GLY A N 1
ATOM 721 C CA . GLY A 1 94 ? 55.468 27.402 -42.631 1.00 88.38 94 GLY A CA 1
ATOM 722 C C . GLY A 1 94 ? 56.509 26.362 -42.224 1.00 88.38 94 GLY A C 1
ATOM 723 O O . GLY A 1 94 ? 56.341 25.700 -41.200 1.00 88.38 94 GLY A O 1
ATOM 724 N N . ARG A 1 95 ? 57.630 26.261 -42.953 1.00 89.12 95 ARG A N 1
ATOM 725 C CA . ARG A 1 95 ? 58.728 25.330 -42.621 1.00 89.12 95 ARG A CA 1
ATOM 726 C C . ARG A 1 95 ? 59.359 25.639 -41.262 1.00 89.12 95 ARG A C 1
ATOM 728 O O . ARG A 1 95 ? 59.483 24.740 -40.437 1.00 89.12 95 ARG A O 1
ATOM 735 N N . ARG A 1 96 ? 59.650 26.914 -40.970 1.00 87.88 96 ARG A N 1
ATOM 736 C CA . ARG A 1 96 ? 60.160 27.339 -39.650 1.00 87.88 96 ARG A CA 1
ATOM 737 C C . ARG A 1 96 ? 59.186 27.008 -38.521 1.00 87.88 96 ARG A C 1
ATOM 739 O O . ARG A 1 96 ? 59.599 26.565 -37.448 1.00 87.88 96 ARG A O 1
ATOM 746 N N . LYS A 1 97 ? 57.886 27.191 -38.764 1.00 87.00 97 LYS A N 1
ATOM 747 C CA . LYS A 1 97 ? 56.836 26.812 -37.817 1.00 87.00 97 LYS A CA 1
ATOM 748 C C . LYS A 1 97 ? 56.821 25.298 -37.596 1.00 87.00 97 LYS A C 1
ATOM 750 O O . LYS A 1 97 ? 56.701 24.866 -36.452 1.00 87.00 97 LYS A O 1
ATOM 755 N N . VAL A 1 98 ? 57.013 24.501 -38.650 1.00 87.81 98 VAL A N 1
ATOM 756 C CA . VAL A 1 98 ? 57.090 23.039 -38.546 1.00 87.81 98 VAL A CA 1
ATOM 757 C C . VAL A 1 98 ? 58.295 22.575 -37.738 1.00 87.81 98 VAL A C 1
ATOM 759 O O . VAL A 1 98 ? 58.144 21.719 -36.868 1.00 87.81 98 VAL A O 1
ATOM 762 N N . ASP A 1 99 ? 59.467 23.161 -37.965 1.00 86.12 99 ASP A N 1
ATOM 763 C CA . ASP A 1 99 ? 60.681 22.809 -37.225 1.00 86.12 99 ASP A CA 1
ATOM 764 C C . ASP A 1 99 ? 60.560 23.160 -35.734 1.00 86.12 99 ASP A C 1
ATOM 766 O O . ASP A 1 99 ? 60.930 22.361 -34.872 1.00 86.12 99 ASP A O 1
ATOM 770 N N . CYS A 1 100 ? 59.939 24.302 -35.41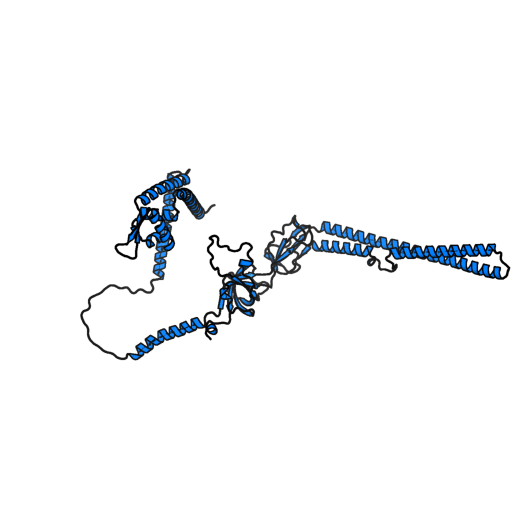5 1.00 86.56 100 CYS A N 1
ATOM 771 C CA . CYS A 1 100 ? 59.602 24.670 -34.039 1.00 86.56 100 CYS A CA 1
ATOM 772 C C . CYS A 1 100 ? 58.689 23.622 -33.377 1.00 86.56 100 CYS A C 1
ATOM 774 O O . CYS A 1 100 ? 58.970 23.164 -32.268 1.00 86.56 100 CYS A O 1
ATOM 776 N N . MET A 1 101 ? 57.628 23.191 -34.069 1.00 83.50 101 MET A N 1
ATOM 777 C CA . MET A 1 101 ? 56.694 22.186 -33.546 1.00 83.50 101 MET A CA 1
ATOM 778 C C . MET A 1 101 ? 57.336 20.796 -33.426 1.00 83.50 101 MET A C 1
ATOM 780 O O . MET A 1 101 ? 57.029 20.064 -32.485 1.00 83.50 101 MET A O 1
ATOM 784 N N . ARG A 1 102 ? 58.272 20.437 -34.316 1.00 84.00 102 ARG A N 1
ATOM 785 C CA . ARG A 1 102 ? 59.050 19.191 -34.211 1.00 84.00 102 ARG A CA 1
ATOM 786 C C . ARG A 1 102 ? 59.903 19.176 -32.938 1.00 84.00 102 ARG A C 1
ATOM 788 O O . ARG A 1 102 ? 59.973 18.143 -32.278 1.00 84.00 102 ARG A O 1
ATOM 795 N N . GLY A 1 103 ? 60.471 20.318 -32.546 1.00 83.81 103 GLY A N 1
ATOM 796 C CA . GLY A 1 103 ? 61.175 20.467 -31.268 1.00 83.81 103 GLY A CA 1
ATOM 797 C C . GLY A 1 103 ? 60.269 20.286 -30.043 1.00 83.81 103 GLY A C 1
ATOM 798 O O . GLY A 1 103 ? 60.694 19.726 -29.037 1.00 83.81 103 GLY A O 1
ATOM 799 N N . ILE A 1 104 ? 59.002 20.703 -30.126 1.00 84.31 104 ILE A N 1
ATOM 800 C CA . ILE A 1 104 ? 58.005 20.473 -29.066 1.00 84.31 104 ILE A CA 1
ATOM 801 C C . ILE A 1 104 ? 57.618 18.994 -29.002 1.00 84.31 104 ILE A C 1
ATOM 803 O O . ILE A 1 104 ? 57.589 18.419 -27.916 1.00 84.31 104 ILE A O 1
ATOM 807 N N . ALA A 1 105 ? 57.376 18.361 -30.155 1.00 79.94 105 ALA A N 1
ATOM 808 C CA . ALA A 1 105 ? 57.105 16.928 -30.230 1.00 79.94 105 ALA A CA 1
ATOM 809 C C . ALA A 1 105 ? 58.246 16.114 -29.603 1.00 79.94 105 ALA A C 1
ATOM 811 O O . ALA A 1 105 ? 57.982 15.229 -28.796 1.00 79.94 105 ALA A O 1
ATOM 812 N N . ALA A 1 106 ? 59.503 16.452 -29.916 1.00 82.81 106 ALA A N 1
ATOM 813 C CA . ALA A 1 106 ? 60.680 15.794 -29.350 1.00 82.81 106 ALA A CA 1
ATOM 814 C C . ALA A 1 106 ? 60.702 15.867 -27.815 1.00 82.81 106 ALA A C 1
ATOM 816 O O . ALA A 1 106 ? 60.866 14.838 -27.171 1.00 82.81 106 ALA A O 1
ATOM 817 N N . LYS A 1 107 ? 60.413 17.034 -27.223 1.00 85.88 107 LYS A N 1
ATOM 818 C CA . LYS A 1 107 ? 60.322 17.196 -25.759 1.00 85.88 107 LYS A CA 1
ATOM 819 C C . LYS A 1 107 ? 59.190 16.379 -25.131 1.00 85.88 107 LYS A C 1
ATOM 821 O O . LYS A 1 107 ? 59.362 15.814 -24.054 1.00 85.88 107 LYS A O 1
ATOM 826 N N . VAL A 1 108 ? 58.030 16.310 -25.791 1.00 85.56 108 VAL A N 1
ATOM 827 C CA . VAL A 1 108 ? 56.900 15.479 -25.335 1.00 85.56 108 VAL A CA 1
ATOM 828 C C . VAL A 1 108 ? 57.283 13.997 -25.359 1.00 85.56 108 VAL A C 1
ATOM 830 O O . VAL A 1 108 ? 56.988 13.280 -24.406 1.00 85.56 108 VAL A O 1
ATOM 833 N N . TYR A 1 109 ? 57.988 13.546 -26.400 1.00 83.31 109 TYR A N 1
ATOM 834 C CA . TYR A 1 109 ? 58.485 12.173 -26.491 1.00 83.31 109 TYR A CA 1
ATOM 835 C C . TYR A 1 109 ? 59.596 11.866 -25.485 1.00 83.31 109 TYR A C 1
ATOM 837 O O . TYR A 1 109 ? 59.568 10.801 -24.878 1.00 83.31 109 TYR A O 1
ATOM 845 N N . GLU A 1 110 ? 60.541 12.782 -25.269 1.00 85.06 110 GLU A N 1
ATOM 846 C CA . GLU A 1 110 ? 61.591 12.637 -24.252 1.00 85.06 110 GLU A CA 1
ATOM 847 C C . GLU A 1 110 ? 60.989 12.459 -22.860 1.00 85.06 110 GLU A C 1
ATOM 849 O O . GLU A 1 110 ? 61.375 11.543 -22.141 1.00 85.06 110 GLU A O 1
ATOM 854 N N . ARG A 1 111 ? 59.980 13.268 -22.521 1.00 87.00 111 ARG A N 1
ATOM 855 C CA . ARG A 1 111 ? 59.255 13.160 -21.252 1.00 87.00 111 ARG A CA 1
ATOM 856 C C . ARG A 1 111 ? 58.443 11.871 -21.146 1.00 87.00 111 ARG A C 1
ATOM 858 O O . ARG A 1 111 ? 58.421 11.241 -20.098 1.00 87.00 111 ARG A O 1
ATOM 865 N N . ALA A 1 112 ? 57.781 11.459 -22.226 1.00 85.06 112 ALA A N 1
ATOM 866 C CA . ALA A 1 112 ? 57.030 10.204 -22.250 1.00 85.06 112 ALA A CA 1
ATOM 867 C C . ALA A 1 112 ? 57.930 8.961 -22.146 1.00 85.06 112 ALA A C 1
ATOM 869 O O . ALA A 1 112 ? 57.459 7.901 -21.743 1.00 85.06 112 ALA A O 1
ATOM 870 N N . ALA A 1 113 ? 59.205 9.089 -22.516 1.00 85.44 113 ALA A N 1
ATOM 871 C CA . ALA A 1 113 ? 60.195 8.022 -22.464 1.00 85.44 113 ALA A CA 1
ATOM 872 C C . ALA A 1 113 ? 61.148 8.131 -21.257 1.00 85.44 113 ALA A C 1
ATOM 874 O O . ALA A 1 113 ? 62.140 7.401 -21.189 1.00 85.44 113 ALA A O 1
ATOM 875 N N . GLU A 1 114 ? 60.858 9.024 -20.307 1.00 90.00 114 GLU A N 1
ATOM 876 C CA . GLU A 1 114 ? 61.594 9.152 -19.052 1.00 90.00 114 GLU A CA 1
ATOM 877 C C . GLU A 1 114 ? 61.515 7.835 -18.259 1.00 90.00 114 GLU A C 1
ATOM 879 O O . GLU A 1 114 ? 60.438 7.279 -18.046 1.00 90.00 114 GLU A O 1
ATOM 884 N N . GLY A 1 115 ? 62.671 7.300 -17.856 1.00 86.56 115 GLY A N 1
ATOM 885 C CA . GLY A 1 115 ? 62.762 6.014 -17.155 1.00 86.56 115 GLY A CA 1
ATOM 886 C C . GLY A 1 115 ? 62.765 4.767 -18.053 1.00 86.56 115 GLY A C 1
ATOM 887 O O . GLY A 1 115 ? 62.833 3.660 -17.522 1.00 86.56 115 GLY A O 1
ATOM 888 N N . ILE A 1 116 ? 62.739 4.917 -19.384 1.00 89.94 116 ILE A N 1
ATOM 889 C CA . ILE A 1 116 ? 62.894 3.813 -20.350 1.00 89.94 116 ILE A CA 1
ATOM 890 C C . ILE A 1 116 ? 64.322 3.827 -20.906 1.00 89.94 116 ILE A C 1
ATOM 892 O O . ILE A 1 116 ? 64.778 4.855 -21.410 1.00 89.94 116 ILE A O 1
ATOM 896 N N . SER A 1 117 ? 65.021 2.690 -20.838 1.00 90.38 117 SER A N 1
ATOM 897 C CA . SER A 1 117 ? 66.384 2.565 -21.369 1.00 90.38 117 SER A CA 1
ATOM 898 C C . SER A 1 117 ? 66.410 2.650 -22.906 1.00 90.38 117 SER A C 1
ATOM 900 O O . SER A 1 117 ? 65.443 2.268 -23.570 1.00 90.38 117 SER A O 1
ATOM 902 N N . ASP A 1 118 ? 67.513 3.125 -23.495 1.00 86.44 118 ASP A N 1
ATOM 903 C CA . ASP A 1 118 ? 67.654 3.196 -24.961 1.00 86.44 118 ASP A CA 1
ATOM 904 C C . ASP A 1 118 ? 67.485 1.822 -25.652 1.00 86.44 118 ASP A C 1
ATOM 906 O O . ASP A 1 118 ? 66.747 1.747 -26.638 1.00 86.44 118 ASP A O 1
ATOM 910 N N . PRO A 1 119 ? 68.034 0.703 -25.125 1.00 89.50 119 PRO A N 1
ATOM 911 C CA . PRO A 1 119 ? 67.783 -0.626 -25.688 1.00 89.50 119 PRO A CA 1
ATOM 912 C C . PRO A 1 119 ? 66.303 -1.039 -25.683 1.00 89.50 119 PRO A C 1
ATOM 914 O O . PRO A 1 119 ? 65.829 -1.633 -26.657 1.00 89.50 119 PRO A O 1
ATOM 917 N N . ASP A 1 120 ? 65.564 -0.713 -24.615 1.00 88.62 120 ASP A N 1
ATOM 918 C CA . ASP A 1 120 ? 64.130 -1.018 -24.503 1.00 88.62 120 ASP A CA 1
ATOM 919 C C . ASP A 1 120 ? 63.302 -0.152 -25.455 1.00 88.62 120 ASP A C 1
ATOM 921 O O . ASP A 1 120 ? 62.343 -0.626 -26.072 1.00 88.62 120 ASP A O 1
ATOM 925 N N . ARG A 1 121 ? 63.704 1.111 -25.629 1.00 85.69 121 ARG A N 1
ATOM 926 C CA . ARG A 1 121 ? 63.102 2.029 -26.597 1.00 85.69 121 ARG A CA 1
ATOM 927 C C . ARG A 1 121 ? 63.266 1.505 -28.018 1.00 85.69 121 ARG A C 1
ATOM 929 O O . ARG A 1 121 ? 62.285 1.429 -28.755 1.00 85.69 121 ARG A O 1
ATOM 936 N N . ASP A 1 122 ? 64.468 1.074 -28.380 1.00 86.75 122 ASP A N 1
ATOM 937 C CA . ASP A 1 122 ? 64.743 0.509 -29.698 1.00 86.75 122 ASP A CA 1
ATOM 938 C C . ASP A 1 122 ? 63.991 -0.809 -29.924 1.00 86.75 122 ASP A C 1
ATOM 940 O O . ASP A 1 122 ? 63.487 -1.067 -31.021 1.00 86.75 122 ASP A O 1
ATOM 944 N N . ALA A 1 123 ? 63.872 -1.646 -28.889 1.00 88.62 123 ALA A N 1
ATOM 945 C CA . ALA A 1 123 ? 63.074 -2.868 -28.944 1.00 88.62 123 ALA A CA 1
ATOM 946 C C . ALA A 1 123 ? 61.583 -2.569 -29.163 1.00 88.62 123 ALA A C 1
ATOM 948 O O . ALA A 1 123 ? 60.950 -3.198 -30.015 1.00 88.62 123 ALA A O 1
ATOM 949 N N . MET A 1 124 ? 61.041 -1.574 -28.457 1.00 89.12 124 MET A N 1
ATOM 950 C CA . MET A 1 124 ? 59.662 -1.117 -28.619 1.00 89.12 124 MET A CA 1
ATOM 951 C C . MET A 1 124 ? 59.419 -0.541 -30.018 1.00 89.12 124 MET A C 1
ATOM 953 O O . MET A 1 124 ? 58.435 -0.904 -30.660 1.00 89.12 124 MET A O 1
ATOM 957 N N . ILE A 1 125 ? 60.329 0.294 -30.531 1.00 87.75 125 ILE A N 1
ATOM 958 C CA . ILE A 1 125 ? 60.238 0.854 -31.887 1.00 87.75 125 ILE A CA 1
ATOM 959 C C . ILE A 1 125 ? 60.223 -0.266 -32.928 1.00 87.75 125 ILE A C 1
ATOM 961 O O . ILE A 1 125 ? 59.348 -0.272 -33.793 1.00 87.75 125 ILE A O 1
ATOM 965 N N . ARG A 1 126 ? 61.129 -1.248 -32.840 1.00 91.31 126 ARG A N 1
ATOM 966 C CA . ARG A 1 126 ? 61.135 -2.403 -33.756 1.00 91.31 126 ARG A CA 1
ATOM 967 C C . ARG A 1 126 ? 59.832 -3.200 -33.693 1.00 91.31 126 ARG A C 1
ATOM 969 O O . ARG A 1 126 ? 59.271 -3.515 -34.740 1.00 91.31 126 ARG A O 1
ATOM 976 N N . ALA A 1 127 ? 59.332 -3.497 -32.493 1.00 88.62 127 ALA A N 1
ATOM 977 C CA . ALA A 1 127 ? 58.099 -4.262 -32.313 1.00 88.62 127 ALA A CA 1
ATOM 978 C C . ALA A 1 127 ? 56.876 -3.527 -32.885 1.00 88.62 127 ALA A C 1
ATOM 980 O O . ALA A 1 127 ? 56.103 -4.112 -33.642 1.00 88.62 127 ALA A O 1
ATOM 981 N N . LEU A 1 128 ? 56.731 -2.234 -32.584 1.00 88.62 128 LEU A N 1
ATOM 982 C CA . LEU A 1 128 ? 55.638 -1.412 -33.104 1.00 88.62 128 LEU A CA 1
ATOM 983 C C . LEU A 1 128 ? 55.737 -1.216 -34.617 1.00 88.62 128 LEU A C 1
ATOM 985 O O . LEU A 1 128 ? 54.719 -1.282 -35.299 1.00 88.62 128 LEU A O 1
ATOM 989 N N . THR A 1 129 ? 56.946 -1.051 -35.156 1.00 86.81 129 THR A N 1
ATOM 990 C CA . THR A 1 129 ? 57.172 -0.947 -36.607 1.00 86.81 129 THR A CA 1
ATOM 991 C C . THR A 1 129 ? 56.748 -2.234 -37.313 1.00 86.81 129 THR A C 1
ATOM 993 O O . THR A 1 129 ? 56.050 -2.184 -38.323 1.00 86.81 129 THR A O 1
ATOM 996 N N . GLN A 1 130 ? 57.085 -3.398 -36.747 1.00 88.94 130 GLN A N 1
ATOM 997 C CA . GLN A 1 130 ? 56.626 -4.681 -37.275 1.00 88.94 130 GLN A CA 1
ATOM 998 C C . GLN A 1 130 ? 55.100 -4.828 -37.179 1.00 88.94 130 GLN A C 1
ATOM 1000 O O . GLN A 1 130 ? 54.480 -5.335 -38.109 1.00 88.94 130 GLN A O 1
ATOM 1005 N N . MET A 1 131 ? 54.477 -4.370 -36.087 1.00 88.00 131 MET A N 1
ATOM 1006 C CA . MET A 1 131 ? 53.016 -4.371 -35.950 1.00 88.00 131 MET A CA 1
ATOM 1007 C C . MET A 1 131 ? 52.340 -3.487 -37.003 1.00 88.00 131 MET A C 1
ATOM 1009 O O . MET A 1 131 ? 51.377 -3.933 -37.617 1.00 88.00 131 MET A O 1
ATOM 1013 N N . VAL A 1 132 ? 52.847 -2.274 -37.244 1.00 82.94 132 VAL A N 1
ATOM 1014 C CA . VAL A 1 132 ? 52.328 -1.373 -38.287 1.00 82.94 132 VAL A CA 1
ATOM 1015 C C . VAL A 1 132 ? 52.476 -2.011 -39.668 1.00 82.94 132 VAL A C 1
ATOM 1017 O O . VAL A 1 132 ? 51.489 -2.105 -40.388 1.00 82.94 132 VAL A O 1
ATOM 1020 N N . SER A 1 133 ? 53.648 -2.563 -39.993 1.00 84.75 133 SER A N 1
ATOM 1021 C CA . SER A 1 133 ? 53.867 -3.265 -41.266 1.00 84.75 133 SER A CA 1
ATOM 1022 C C . SER A 1 133 ? 52.917 -4.460 -41.450 1.00 84.75 133 SER A C 1
ATOM 1024 O O . SER A 1 133 ? 52.336 -4.657 -42.519 1.00 84.75 133 SER A O 1
ATOM 1026 N N . ASN A 1 134 ? 52.680 -5.239 -40.391 1.00 85.81 134 ASN A N 1
ATOM 1027 C CA . ASN A 1 134 ? 51.722 -6.345 -40.426 1.00 85.81 134 ASN A CA 1
ATOM 1028 C C . ASN A 1 134 ? 50.283 -5.861 -40.688 1.00 85.81 134 ASN A C 1
ATOM 1030 O O . ASN A 1 134 ? 49.514 -6.573 -41.326 1.00 85.81 134 ASN A O 1
ATOM 1034 N N . LEU A 1 135 ? 49.909 -4.675 -40.203 1.00 79.62 135 LEU A N 1
ATOM 1035 C CA . LEU A 1 135 ? 48.577 -4.098 -40.408 1.00 79.62 135 LEU A CA 1
ATOM 1036 C C . LEU A 1 135 ? 48.423 -3.474 -41.803 1.00 79.62 135 LEU A C 1
ATOM 1038 O O . LEU A 1 135 ? 47.400 -3.687 -42.445 1.00 79.62 135 LEU A O 1
ATOM 1042 N N . GLU A 1 136 ? 49.446 -2.791 -42.315 1.00 77.44 136 GLU A N 1
ATOM 1043 C CA . GLU A 1 136 ? 49.446 -2.244 -43.681 1.00 77.44 136 GLU A CA 1
ATOM 1044 C C . GLU A 1 136 ? 49.347 -3.363 -44.729 1.00 77.44 136 GLU A C 1
ATOM 1046 O O . GLU A 1 136 ? 48.538 -3.290 -45.653 1.00 77.44 136 GLU A O 1
ATOM 1051 N N . THR A 1 137 ? 50.069 -4.472 -44.528 1.00 75.69 137 THR A N 1
ATOM 1052 C CA . THR A 1 137 ? 49.952 -5.647 -45.409 1.00 75.69 137 THR A CA 1
ATOM 1053 C C . THR A 1 137 ? 48.593 -6.354 -45.324 1.00 75.69 137 THR A C 1
ATOM 1055 O O . THR A 1 137 ? 48.199 -7.031 -46.276 1.00 75.69 137 THR A O 1
ATOM 1058 N N . LEU A 1 138 ? 47.853 -6.218 -44.215 1.00 66.88 138 LEU A N 1
ATOM 1059 C CA . LEU A 1 138 ? 46.471 -6.699 -44.108 1.00 66.88 138 LEU A CA 1
ATOM 1060 C C . LEU A 1 138 ? 45.501 -5.797 -44.875 1.00 66.88 138 LEU A C 1
ATOM 1062 O O . LEU A 1 138 ? 44.609 -6.324 -45.540 1.00 66.88 138 LEU A O 1
ATOM 1066 N N . ASP A 1 139 ? 45.699 -4.480 -44.836 1.00 60.38 139 ASP A N 1
ATOM 1067 C CA . ASP A 1 139 ? 44.910 -3.515 -45.609 1.00 60.38 139 ASP A CA 1
ATOM 1068 C C . ASP A 1 139 ? 45.144 -3.656 -47.117 1.00 60.38 139 ASP A C 1
ATOM 1070 O O . ASP A 1 139 ? 44.188 -3.600 -47.893 1.00 60.38 139 ASP A O 1
ATOM 1074 N N . ASP A 1 140 ? 46.378 -3.919 -47.550 1.00 68.25 140 ASP A N 1
ATOM 1075 C CA . ASP A 1 140 ? 46.690 -4.179 -48.960 1.00 68.25 140 ASP A CA 1
ATOM 1076 C C . ASP A 1 140 ? 46.057 -5.492 -49.444 1.00 68.25 140 ASP A C 1
ATOM 1078 O O . ASP A 1 140 ? 45.407 -5.524 -50.491 1.00 68.25 140 ASP A O 1
ATOM 1082 N N . LYS A 1 141 ? 46.100 -6.550 -48.622 1.00 63.75 141 LYS A N 1
ATOM 1083 C CA . LYS A 1 141 ? 45.385 -7.810 -48.896 1.00 63.75 141 LYS A CA 1
ATOM 1084 C C . LYS A 1 141 ? 43.863 -7.647 -48.862 1.00 63.75 141 LYS A C 1
ATOM 1086 O O . LYS A 1 141 ? 43.160 -8.329 -49.608 1.00 63.75 141 LYS A O 1
ATOM 1091 N N . ALA A 1 142 ? 43.328 -6.766 -48.015 1.00 54.44 142 ALA A N 1
ATOM 1092 C CA . ALA A 1 142 ? 41.900 -6.454 -47.957 1.00 54.44 142 ALA A CA 1
ATOM 1093 C C . ALA A 1 142 ? 41.444 -5.645 -49.184 1.00 54.44 142 ALA A C 1
ATOM 1095 O O . ALA A 1 142 ? 40.365 -5.908 -49.720 1.00 54.44 142 ALA A O 1
ATOM 1096 N N . LYS A 1 143 ? 42.283 -4.728 -49.687 1.00 54.25 143 LYS A N 1
ATOM 1097 C CA . LYS A 1 143 ? 42.069 -4.005 -50.952 1.00 54.25 143 LYS A CA 1
ATOM 1098 C C . LYS A 1 143 ? 42.141 -4.941 -52.162 1.00 54.25 143 LYS A C 1
ATOM 1100 O O . LYS A 1 143 ? 41.264 -4.852 -53.021 1.00 54.25 143 LYS A O 1
ATOM 1105 N N . GLU A 1 144 ? 43.071 -5.899 -52.188 1.00 54.12 144 GLU A N 1
ATOM 1106 C CA . GLU A 1 144 ? 43.128 -6.957 -53.214 1.00 54.12 144 GLU A CA 1
ATOM 1107 C C . GLU A 1 144 ? 41.897 -7.881 -53.169 1.00 54.12 144 GLU A C 1
ATOM 1109 O O . GLU A 1 144 ? 41.308 -8.180 -54.210 1.00 54.12 144 GLU A O 1
ATOM 1114 N N . LYS A 1 145 ? 41.420 -8.275 -51.976 1.00 51.06 145 LYS A N 1
ATOM 1115 C CA . LYS A 1 145 ? 40.185 -9.073 -51.817 1.00 51.06 145 LYS A CA 1
ATOM 1116 C C . LYS A 1 145 ? 38.924 -8.311 -52.239 1.00 51.06 145 LYS A C 1
ATOM 1118 O O . LYS A 1 145 ? 38.009 -8.908 -52.808 1.00 51.06 145 LYS A O 1
ATOM 1123 N N . SER A 1 146 ? 38.881 -7.002 -51.988 1.00 45.03 146 SER A N 1
ATOM 1124 C 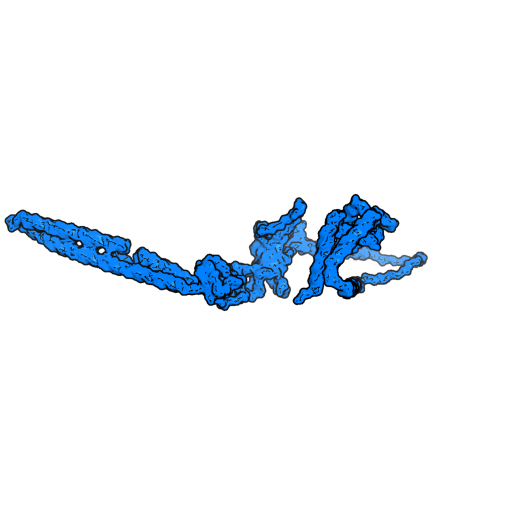CA . SER A 1 146 ? 37.783 -6.123 -52.406 1.00 45.03 146 SER A CA 1
ATOM 1125 C C . SER A 1 146 ? 37.789 -5.886 -53.927 1.00 45.03 146 SER A C 1
ATOM 1127 O O . SER A 1 146 ? 36.731 -5.864 -54.556 1.00 45.03 146 SER A O 1
ATOM 1129 N N . GLN A 1 147 ? 38.970 -5.837 -54.560 1.00 46.88 147 GLN A N 1
ATOM 1130 C CA . GLN A 1 147 ? 39.112 -5.784 -56.023 1.00 46.88 147 GLN A CA 1
ATOM 1131 C C . GLN A 1 147 ? 38.814 -7.128 -56.714 1.00 46.88 147 GLN A C 1
ATOM 1133 O O . GLN A 1 147 ? 38.207 -7.135 -57.786 1.00 46.88 147 GLN A O 1
ATOM 1138 N N . MET A 1 148 ? 39.125 -8.270 -56.089 1.00 45.06 148 MET A N 1
ATOM 1139 C CA . MET A 1 148 ? 38.781 -9.600 -56.616 1.00 45.06 148 MET A CA 1
ATOM 1140 C C . MET A 1 148 ? 37.283 -9.946 -56.545 1.00 45.06 148 MET A C 1
ATOM 1142 O O . MET A 1 148 ? 36.815 -10.765 -57.333 1.00 45.06 148 MET A O 1
ATOM 1146 N N . SER A 1 149 ? 36.508 -9.315 -55.655 1.00 41.72 149 SER A N 1
ATOM 1147 C CA . SER A 1 149 ? 35.045 -9.494 -55.585 1.00 41.72 149 SER A CA 1
ATOM 1148 C C . SER A 1 149 ? 34.286 -8.665 -56.644 1.00 41.72 149 SER A C 1
ATOM 1150 O O . SER A 1 149 ? 33.171 -9.006 -57.034 1.00 41.72 149 SER A O 1
ATOM 1152 N N . GLY A 1 150 ? 34.910 -7.608 -57.182 1.00 37.69 150 GLY A N 1
ATOM 1153 C CA . GLY A 1 150 ? 34.353 -6.762 -58.249 1.00 37.69 150 GLY A CA 1
ATOM 1154 C C . GLY A 1 150 ? 34.677 -7.214 -59.682 1.00 37.69 150 GLY A C 1
ATOM 1155 O O . GLY A 1 150 ? 34.115 -6.685 -60.642 1.00 37.69 150 GLY A O 1
ATOM 1156 N N . ALA A 1 151 ? 35.556 -8.202 -59.861 1.00 37.62 151 ALA A N 1
ATOM 1157 C CA . ALA A 1 151 ? 36.036 -8.654 -61.167 1.00 37.62 151 ALA A CA 1
ATOM 1158 C C . ALA A 1 151 ? 35.202 -9.821 -61.730 1.00 37.62 151 ALA A C 1
ATOM 1160 O O . ALA A 1 151 ? 35.697 -10.914 -61.993 1.00 37.62 151 ALA A O 1
ATOM 1161 N N . ARG A 1 152 ? 33.907 -9.580 -61.954 1.00 38.56 152 ARG A N 1
ATOM 1162 C CA . ARG A 1 152 ? 33.074 -10.403 -62.851 1.00 38.56 152 ARG A CA 1
ATOM 1163 C C . ARG A 1 152 ? 32.363 -9.564 -63.906 1.00 38.56 152 ARG A C 1
ATOM 1165 O O . ARG A 1 152 ? 31.264 -9.895 -64.319 1.00 38.56 152 ARG A O 1
ATOM 1172 N N . ASN A 1 153 ? 32.977 -8.467 -64.345 1.00 46.06 153 ASN A N 1
ATOM 1173 C CA . ASN A 1 153 ? 32.694 -7.897 -65.660 1.00 46.06 153 ASN A CA 1
ATOM 1174 C C . ASN A 1 153 ? 33.737 -6.834 -66.017 1.00 46.06 153 ASN A C 1
ATOM 1176 O O . ASN A 1 153 ? 33.582 -5.660 -65.680 1.00 46.06 153 ASN A O 1
ATOM 1180 N N . ARG A 1 154 ? 34.810 -7.225 -66.704 1.00 32.59 154 ARG A N 1
ATOM 1181 C CA . ARG A 1 154 ? 35.554 -6.288 -67.549 1.00 32.59 154 ARG A CA 1
ATOM 1182 C C . ARG A 1 154 ? 36.330 -7.068 -68.599 1.00 32.59 154 ARG A C 1
ATOM 1184 O O . ARG A 1 154 ? 37.336 -7.694 -68.296 1.00 32.59 154 ARG A O 1
ATOM 1191 N N . ILE A 1 155 ? 35.795 -7.053 -69.813 1.00 37.97 155 ILE A N 1
ATOM 1192 C CA . ILE A 1 155 ? 36.496 -7.492 -71.013 1.00 37.97 155 ILE A CA 1
ATOM 1193 C C . ILE A 1 155 ? 37.637 -6.501 -71.257 1.00 37.97 155 ILE A C 1
ATOM 1195 O O . ILE A 1 155 ? 37.448 -5.284 -71.212 1.00 37.97 155 ILE A O 1
ATOM 1199 N N . GLU A 1 156 ? 38.814 -7.079 -71.432 1.00 32.12 156 GLU A N 1
ATOM 1200 C CA . GLU A 1 156 ? 40.106 -6.478 -71.729 1.00 32.12 156 GLU A CA 1
ATOM 1201 C C . GLU A 1 156 ? 40.054 -5.689 -73.051 1.00 32.12 156 GLU A C 1
ATOM 1203 O O . GLU A 1 156 ? 39.493 -6.159 -74.042 1.00 32.12 156 GLU A O 1
ATOM 1208 N N . VAL A 1 157 ? 40.621 -4.479 -73.063 1.00 34.38 157 VAL A N 1
ATOM 1209 C CA . VAL A 1 157 ? 40.837 -3.667 -74.270 1.00 34.38 157 VAL A CA 1
ATOM 1210 C C . VAL A 1 157 ? 42.344 -3.570 -74.481 1.00 34.38 157 VAL A C 1
ATOM 1212 O O . VAL A 1 157 ? 43.046 -3.002 -73.647 1.00 34.38 157 VAL A O 1
ATOM 1215 N N . VAL A 1 158 ? 42.820 -4.105 -75.602 1.00 36.53 158 VAL A N 1
ATOM 1216 C CA . VAL A 1 158 ? 44.159 -3.883 -76.174 1.00 36.53 158 VAL A CA 1
ATOM 1217 C C . VAL A 1 158 ? 43.941 -3.332 -77.597 1.00 36.53 158 VAL A C 1
ATOM 1219 O O . VAL A 1 158 ? 42.917 -3.649 -78.206 1.00 36.53 158 VAL A O 1
ATOM 1222 N N . PRO A 1 159 ? 44.788 -2.398 -78.071 1.00 47.53 159 PRO A N 1
ATOM 1223 C CA . PRO A 1 159 ? 44.358 -1.257 -78.873 1.00 47.53 159 PRO A CA 1
ATOM 1224 C C . PRO A 1 159 ? 44.529 -1.488 -80.373 1.00 47.53 159 PRO A C 1
ATOM 1226 O O . PRO A 1 159 ? 45.453 -2.183 -80.783 1.00 47.53 159 PRO A O 1
ATOM 1229 N N . GLU A 1 160 ? 43.719 -0.817 -81.196 1.00 28.05 160 GLU A N 1
ATOM 1230 C CA . GLU A 1 160 ? 44.015 -0.715 -82.626 1.00 28.05 160 GLU A CA 1
ATOM 1231 C C . GLU A 1 160 ? 43.366 0.507 -83.298 1.00 28.05 160 GLU A C 1
ATOM 1233 O O . GLU A 1 160 ? 42.179 0.790 -83.132 1.00 28.05 160 GLU A O 1
ATOM 1238 N N . ALA A 1 161 ? 44.181 1.220 -84.072 1.00 30.58 161 ALA A N 1
ATOM 1239 C CA . ALA A 1 161 ? 43.820 1.990 -85.260 1.00 30.58 161 ALA A CA 1
ATOM 1240 C C . ALA A 1 161 ? 45.042 1.898 -86.204 1.00 30.58 161 ALA A C 1
ATOM 1242 O O . ALA A 1 161 ? 46.161 1.883 -85.679 1.00 30.58 161 ALA A O 1
ATOM 1243 N N . PRO A 1 162 ? 44.892 1.854 -87.547 1.00 40.59 162 PRO A N 1
ATOM 1244 C CA . PRO A 1 162 ? 43.835 2.514 -88.319 1.00 40.59 162 PRO A CA 1
ATOM 1245 C C . PRO A 1 162 ? 43.091 1.615 -89.331 1.00 40.59 162 PRO A C 1
ATOM 1247 O O . PRO A 1 162 ? 43.635 0.663 -89.878 1.00 40.59 162 PRO A O 1
ATOM 1250 N N . GLU A 1 163 ? 41.841 1.978 -89.628 1.00 31.16 163 GLU A N 1
ATOM 1251 C CA . GLU A 1 163 ? 41.010 1.354 -90.665 1.00 31.16 163 GLU A CA 1
ATOM 1252 C C . GLU A 1 163 ? 41.030 2.201 -91.952 1.00 31.16 163 GLU A C 1
ATOM 1254 O O . GLU A 1 163 ? 40.785 3.410 -91.911 1.00 31.16 163 GLU A O 1
ATOM 1259 N N . GLU A 1 164 ? 41.262 1.553 -93.097 1.00 33.22 164 GLU A N 1
ATOM 1260 C CA . GLU A 1 164 ? 41.031 2.092 -94.439 1.00 33.22 164 GLU A CA 1
ATOM 1261 C C . GLU A 1 164 ? 39.830 1.360 -95.084 1.00 33.22 164 GLU A C 1
ATOM 1263 O O . GLU A 1 164 ? 39.858 0.158 -95.323 1.00 33.22 164 GLU A O 1
ATOM 1268 N N . THR A 1 165 ? 38.765 2.132 -95.333 1.00 35.47 165 THR A N 1
ATOM 1269 C CA . THR A 1 165 ? 37.672 2.000 -96.328 1.00 35.47 165 THR A CA 1
ATOM 1270 C C . THR A 1 165 ? 36.826 0.713 -96.480 1.00 35.47 165 THR A C 1
ATOM 1272 O O . THR A 1 165 ? 37.267 -0.343 -96.916 1.00 35.47 165 THR A O 1
ATOM 1275 N N . ALA A 1 166 ? 35.515 0.920 -96.276 1.00 35.88 166 ALA A N 1
ATOM 1276 C CA . ALA A 1 166 ? 34.336 0.123 -96.675 1.00 35.88 166 ALA A CA 1
ATOM 1277 C C . ALA A 1 166 ? 34.229 -0.091 -98.219 1.00 35.88 166 ALA A C 1
ATOM 1279 O O . ALA A 1 166 ? 34.936 0.628 -98.929 1.00 35.88 166 ALA A O 1
ATOM 1280 N N . PRO A 1 167 ? 33.326 -0.940 -98.804 1.00 55.06 167 PRO A N 1
ATOM 1281 C CA . PRO A 1 167 ? 31.891 -1.145 -98.474 1.00 55.06 167 PRO A CA 1
ATOM 1282 C C . PRO A 1 167 ? 31.409 -2.631 -98.563 1.00 55.06 167 PRO A C 1
ATOM 1284 O O . PRO A 1 167 ? 32.189 -3.518 -98.866 1.00 55.06 167 PRO A O 1
ATOM 1287 N N . VAL A 1 168 ? 30.180 -3.047 -98.205 1.00 36.59 168 VAL A N 1
ATOM 1288 C CA . VAL A 1 168 ? 28.918 -2.933 -98.975 1.00 36.59 168 VAL A CA 1
ATOM 1289 C C . VAL A 1 168 ? 27.688 -3.279 -98.101 1.00 36.59 168 VAL A C 1
ATOM 1291 O O . VAL A 1 168 ? 27.677 -4.186 -97.276 1.00 36.59 168 VAL A O 1
ATOM 1294 N N . VAL A 1 169 ? 26.623 -2.517 -98.355 1.00 49.59 169 VAL A N 1
ATOM 1295 C CA . VAL A 1 169 ? 25.241 -2.512 -97.843 1.00 49.59 169 VAL A CA 1
ATOM 1296 C C . VAL A 1 169 ? 24.503 -3.865 -97.861 1.00 49.59 169 VAL A C 1
ATOM 1298 O O . VAL A 1 169 ? 24.558 -4.571 -98.862 1.00 49.59 169 VAL A O 1
ATOM 1301 N N . ARG A 1 170 ? 23.638 -4.109 -96.851 1.00 36.75 170 ARG A N 1
ATOM 1302 C CA . ARG A 1 170 ? 22.220 -4.541 -97.021 1.00 36.75 170 ARG A CA 1
ATOM 1303 C C . ARG A 1 170 ? 21.380 -4.379 -95.733 1.00 36.75 170 ARG A C 1
ATOM 1305 O O . ARG A 1 170 ? 21.750 -4.819 -94.653 1.00 36.75 170 ARG A O 1
ATOM 1312 N N . LYS A 1 171 ? 20.217 -3.728 -95.870 1.00 38.78 171 LYS A N 1
ATOM 1313 C CA . LYS A 1 171 ? 19.080 -3.624 -94.915 1.00 38.78 171 LYS A CA 1
ATOM 1314 C C . LYS A 1 171 ? 17.866 -4.276 -95.597 1.00 38.78 171 LYS A C 1
ATOM 1316 O O . LYS A 1 171 ? 17.841 -4.234 -96.826 1.00 38.78 171 LYS A O 1
ATOM 1321 N N . PRO A 1 172 ? 16.853 -4.822 -94.884 1.00 45.44 172 PRO A N 1
ATOM 1322 C CA . PRO A 1 172 ? 15.965 -4.082 -93.957 1.00 45.44 172 PRO A CA 1
ATOM 1323 C C . PRO A 1 172 ? 15.679 -4.874 -92.644 1.00 45.44 172 PRO A C 1
ATOM 1325 O O . PRO A 1 172 ? 16.145 -5.988 -92.492 1.00 45.44 172 PRO A O 1
ATOM 1328 N N . ARG A 1 173 ? 14.994 -4.397 -91.586 1.00 41.50 173 ARG A N 1
ATOM 1329 C CA . ARG A 1 173 ? 13.716 -3.658 -91.510 1.00 41.50 173 ARG A CA 1
ATOM 1330 C C . ARG A 1 173 ? 13.635 -2.857 -90.186 1.00 41.50 173 ARG A C 1
ATOM 1332 O O . ARG A 1 173 ? 13.732 -3.405 -89.093 1.00 41.50 173 ARG A O 1
ATOM 1339 N N . ARG A 1 174 ? 13.475 -1.529 -90.294 1.00 54.59 174 ARG A N 1
ATOM 1340 C CA . ARG A 1 174 ? 13.737 -0.499 -89.255 1.00 54.59 174 ARG A CA 1
ATOM 1341 C C . ARG A 1 174 ? 12.667 -0.296 -88.164 1.00 54.59 174 ARG A C 1
ATOM 1343 O O . ARG A 1 174 ? 12.937 0.434 -87.217 1.00 54.59 174 ARG A O 1
ATOM 1350 N N . TRP A 1 175 ? 11.484 -0.899 -88.253 1.00 51.69 175 TRP A N 1
ATOM 1351 C CA . TRP A 1 175 ? 10.381 -0.565 -87.333 1.00 51.69 175 TRP A CA 1
ATOM 1352 C C . TRP A 1 175 ? 10.364 -1.384 -86.029 1.00 51.69 175 TRP A C 1
ATOM 1354 O O . TRP A 1 175 ? 10.120 -0.823 -84.966 1.00 51.69 175 TRP A O 1
ATOM 1364 N N . ARG A 1 176 ? 10.752 -2.669 -86.071 1.00 54.16 176 ARG A N 1
ATOM 1365 C CA . ARG A 1 176 ? 10.877 -3.526 -84.874 1.00 54.16 176 ARG A CA 1
ATOM 1366 C C . ARG A 1 176 ? 11.917 -3.006 -83.880 1.00 54.16 176 ARG A C 1
ATOM 1368 O O . ARG A 1 176 ? 11.705 -3.105 -82.683 1.00 54.16 176 ARG A O 1
ATOM 1375 N N . ARG A 1 177 ? 13.005 -2.397 -84.371 1.00 55.66 177 ARG A N 1
ATOM 1376 C CA . ARG A 1 177 ? 14.073 -1.817 -83.536 1.00 55.66 177 ARG A CA 1
ATOM 1377 C C . ARG A 1 177 ? 13.627 -0.541 -82.811 1.00 55.66 177 ARG A C 1
ATOM 1379 O O . ARG A 1 177 ? 14.079 -0.309 -81.702 1.00 55.66 177 ARG A O 1
ATOM 1386 N N . ARG A 1 178 ? 12.728 0.253 -83.412 1.00 58.75 178 ARG A N 1
ATOM 1387 C CA . ARG A 1 178 ? 12.127 1.441 -82.775 1.00 58.75 178 ARG A CA 1
ATOM 1388 C C . ARG A 1 178 ? 11.047 1.057 -81.761 1.00 58.75 178 ARG A C 1
ATOM 1390 O O . ARG A 1 178 ? 11.021 1.638 -80.687 1.00 58.75 178 ARG A O 1
ATOM 1397 N N . LEU A 1 179 ? 10.231 0.045 -82.071 1.00 64.00 179 LEU A N 1
ATOM 1398 C CA . LEU A 1 179 ? 9.262 -0.521 -81.125 1.00 64.00 179 LEU A CA 1
ATOM 1399 C C . LEU A 1 179 ? 9.957 -1.121 -79.891 1.00 64.00 179 LEU A C 1
ATOM 1401 O O . LEU A 1 179 ? 9.573 -0.779 -78.784 1.00 64.00 179 LEU A O 1
ATOM 1405 N N . LEU A 1 180 ? 11.025 -1.910 -80.066 1.00 64.56 180 LEU A N 1
ATOM 1406 C CA . LEU A 1 180 ? 11.797 -2.488 -78.952 1.00 64.56 180 LEU A CA 1
ATOM 1407 C C . LEU A 1 180 ? 12.614 -1.458 -78.147 1.00 64.56 180 LEU A C 1
ATOM 1409 O O . LEU A 1 180 ? 12.719 -1.592 -76.932 1.00 64.56 180 LEU A O 1
ATOM 1413 N N . MET A 1 181 ? 13.182 -0.427 -78.792 1.00 73.06 181 MET A N 1
ATOM 1414 C CA . MET A 1 181 ? 13.937 0.630 -78.091 1.00 73.06 181 MET A CA 1
ATOM 1415 C C . MET A 1 181 ? 13.057 1.550 -77.245 1.00 73.06 181 MET A C 1
ATOM 1417 O O . MET A 1 181 ? 13.562 2.096 -76.273 1.00 73.06 181 MET A O 1
ATOM 1421 N N . LEU A 1 182 ? 11.781 1.737 -77.598 1.00 73.31 182 LEU A N 1
ATOM 1422 C CA . LEU A 1 182 ? 10.841 2.484 -76.759 1.00 73.31 182 LEU A CA 1
ATOM 1423 C C . LEU A 1 182 ? 10.126 1.579 -75.749 1.00 73.31 182 LEU A C 1
ATOM 1425 O O . LEU A 1 182 ? 9.878 2.014 -74.631 1.00 73.31 182 LEU A O 1
ATOM 1429 N N . SER A 1 183 ? 9.813 0.326 -76.101 1.00 76.81 183 SER A N 1
ATOM 1430 C CA . SER A 1 183 ? 9.004 -0.548 -75.242 1.00 76.81 183 SER A CA 1
ATOM 1431 C C . SER A 1 183 ? 9.718 -0.972 -73.964 1.00 76.81 183 SER A C 1
ATOM 1433 O O . SER A 1 183 ? 9.079 -1.044 -72.926 1.00 76.81 183 SER A O 1
ATOM 1435 N N . VAL A 1 184 ? 11.026 -1.241 -74.005 1.00 81.25 184 VAL A N 1
ATOM 1436 C CA . VAL A 1 184 ? 11.794 -1.666 -72.819 1.00 81.25 184 VAL A CA 1
ATOM 1437 C C . VAL A 1 184 ? 11.926 -0.547 -71.776 1.00 81.25 184 VAL A C 1
ATOM 1439 O O . VAL A 1 184 ? 11.558 -0.785 -70.628 1.00 81.25 184 VAL A O 1
ATOM 1442 N N . PRO A 1 185 ? 12.377 0.678 -72.116 1.00 84.69 185 PRO A N 1
ATOM 1443 C CA . PRO A 1 185 ? 12.398 1.776 -71.152 1.00 84.69 185 PRO A CA 1
ATOM 1444 C C . PRO A 1 185 ? 10.993 2.208 -70.724 1.00 84.69 185 PRO A C 1
ATOM 1446 O O . PRO A 1 185 ? 10.822 2.559 -69.565 1.00 84.69 185 PRO A O 1
ATOM 1449 N N . LEU A 1 186 ? 9.976 2.120 -71.591 1.00 85.38 186 LEU A N 1
ATOM 1450 C CA . LEU A 1 186 ? 8.590 2.391 -71.195 1.00 85.38 186 LEU A CA 1
ATOM 1451 C C . LEU A 1 186 ? 8.052 1.322 -70.231 1.00 85.38 186 LEU A C 1
ATOM 1453 O O . LEU A 1 186 ? 7.339 1.659 -69.298 1.00 85.38 186 LEU A O 1
ATOM 1457 N N . MET A 1 187 ? 8.426 0.052 -70.403 1.00 84.38 187 MET A N 1
ATOM 1458 C CA . MET A 1 187 ? 8.055 -1.040 -69.498 1.00 84.38 187 MET A CA 1
ATOM 1459 C C . MET A 1 187 ? 8.827 -0.980 -68.174 1.00 84.38 187 MET A C 1
ATOM 1461 O O . MET A 1 187 ? 8.256 -1.280 -67.134 1.00 84.38 187 MET A O 1
ATOM 1465 N N . LEU A 1 188 ? 10.088 -0.536 -68.178 1.00 86.38 188 LEU A N 1
ATOM 1466 C CA . LEU A 1 188 ? 10.849 -0.245 -66.956 1.00 86.38 188 LEU A CA 1
ATOM 1467 C C . LEU A 1 188 ? 10.329 1.005 -66.239 1.00 86.38 188 LEU A C 1
ATOM 1469 O O . LEU A 1 188 ? 10.266 1.011 -65.016 1.00 86.38 188 LEU A O 1
ATOM 1473 N N . ALA A 1 189 ? 9.913 2.038 -66.972 1.00 84.56 189 ALA A N 1
ATOM 1474 C CA . ALA A 1 189 ? 9.275 3.223 -66.406 1.00 84.56 189 ALA A CA 1
ATOM 1475 C C . ALA A 1 189 ? 7.871 2.908 -65.872 1.00 84.56 189 ALA A C 1
ATOM 1477 O O . ALA A 1 189 ? 7.508 3.396 -64.811 1.00 84.56 189 ALA A O 1
ATOM 1478 N N . ALA A 1 190 ? 7.104 2.053 -66.554 1.00 82.88 190 ALA A N 1
ATOM 1479 C CA . ALA A 1 190 ? 5.801 1.587 -66.087 1.00 82.88 190 ALA A CA 1
ATOM 1480 C C . ALA A 1 190 ? 5.934 0.626 -64.898 1.00 82.88 190 ALA A C 1
ATOM 1482 O O . ALA A 1 190 ? 5.203 0.765 -63.930 1.00 82.88 190 ALA A O 1
ATOM 1483 N N . GLY A 1 191 ? 6.888 -0.309 -64.930 1.00 83.25 191 GLY A N 1
ATOM 1484 C CA . GLY A 1 191 ? 7.148 -1.247 -63.836 1.00 83.25 191 GLY A CA 1
ATOM 1485 C C . GLY A 1 191 ? 7.770 -0.571 -62.614 1.00 83.25 191 GLY A C 1
ATOM 1486 O O . GLY A 1 191 ? 7.331 -0.803 -61.493 1.00 83.25 191 GLY A O 1
ATOM 1487 N N . GLY A 1 192 ? 8.743 0.317 -62.824 1.00 81.38 192 GLY A N 1
ATOM 1488 C CA . GLY A 1 192 ? 9.342 1.142 -61.775 1.00 81.38 192 GLY A CA 1
ATOM 1489 C C . GLY A 1 192 ? 8.369 2.189 -61.237 1.00 81.38 192 GLY A C 1
ATOM 1490 O O . GLY A 1 192 ? 8.298 2.385 -60.029 1.00 81.38 192 GLY A O 1
ATOM 1491 N N . GLY A 1 193 ? 7.566 2.797 -62.114 1.00 79.50 193 GLY A N 1
ATOM 1492 C CA . GLY A 1 193 ? 6.471 3.691 -61.751 1.00 79.50 193 GLY A CA 1
ATOM 1493 C C . GLY A 1 193 ? 5.427 2.974 -60.907 1.00 79.50 193 GLY A C 1
ATOM 1494 O O . GLY A 1 193 ? 5.138 3.435 -59.814 1.00 79.50 193 GLY A O 1
ATOM 1495 N N . TYR A 1 194 ? 4.949 1.804 -61.341 1.00 78.62 194 TYR A N 1
ATOM 1496 C CA . TYR A 1 194 ? 4.021 0.962 -60.582 1.00 78.62 194 TYR A CA 1
ATOM 1497 C C . TYR A 1 194 ? 4.600 0.528 -59.230 1.00 78.62 194 TYR A C 1
ATOM 1499 O O . TYR A 1 194 ? 3.916 0.637 -58.222 1.00 78.62 194 TYR A O 1
ATOM 1507 N N . ALA A 1 195 ? 5.864 0.099 -59.169 1.00 75.06 195 ALA A N 1
ATOM 1508 C CA . ALA A 1 195 ? 6.509 -0.280 -57.910 1.00 75.06 195 ALA A CA 1
ATOM 1509 C C . ALA A 1 195 ? 6.704 0.913 -56.956 1.00 75.06 195 ALA A C 1
ATOM 1511 O O . ALA A 1 195 ? 6.571 0.768 -55.744 1.00 75.06 195 ALA A O 1
ATOM 1512 N N . TRP A 1 196 ? 7.000 2.101 -57.489 1.00 73.94 196 TRP A N 1
ATOM 1513 C CA . TRP A 1 196 ? 7.127 3.330 -56.704 1.00 73.94 196 TRP A CA 1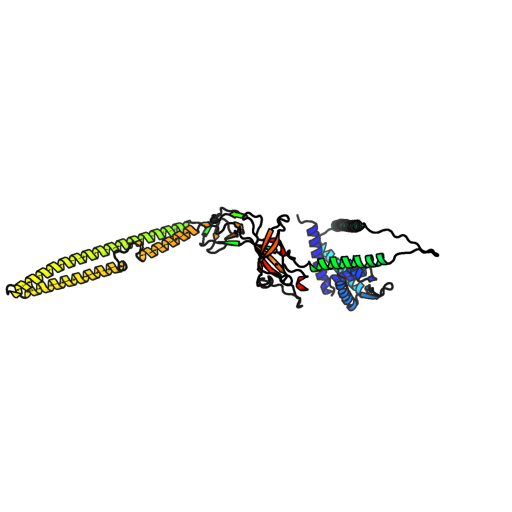
ATOM 1514 C C . TRP A 1 196 ? 5.772 3.821 -56.182 1.00 73.94 196 TRP A C 1
ATOM 1516 O O . TRP A 1 196 ? 5.682 4.251 -55.034 1.00 73.94 196 TRP A O 1
ATOM 1526 N N . LEU A 1 197 ? 4.736 3.694 -57.008 1.00 70.44 197 LEU A N 1
ATOM 1527 C CA . LEU A 1 197 ? 3.337 4.016 -56.732 1.00 70.44 197 LEU A CA 1
ATOM 1528 C C . LEU A 1 197 ? 2.696 3.044 -55.723 1.00 70.44 197 LEU A C 1
ATOM 1530 O O . LEU A 1 197 ? 1.998 3.471 -54.809 1.00 70.44 197 LEU A O 1
ATOM 1534 N N . ALA A 1 198 ? 2.995 1.749 -55.830 1.00 66.44 198 ALA A N 1
ATOM 1535 C CA . ALA A 1 198 ? 2.586 0.720 -54.872 1.00 66.44 198 ALA A CA 1
ATOM 1536 C C . ALA A 1 198 ? 3.426 0.730 -53.576 1.00 66.44 198 ALA A C 1
ATOM 1538 O O . ALA A 1 198 ? 3.091 0.053 -52.604 1.00 66.44 198 ALA A O 1
ATOM 1539 N N . GLY A 1 199 ? 4.530 1.483 -53.551 1.00 67.56 199 GLY A N 1
ATOM 1540 C CA . GLY A 1 199 ? 5.355 1.688 -52.365 1.00 67.56 199 GLY A CA 1
ATOM 1541 C C . GLY A 1 199 ? 4.721 2.663 -51.366 1.00 67.56 199 GLY A C 1
ATOM 1542 O O . GLY A 1 199 ? 3.828 3.436 -51.699 1.00 67.56 199 GLY A O 1
ATOM 1543 N N . GLY A 1 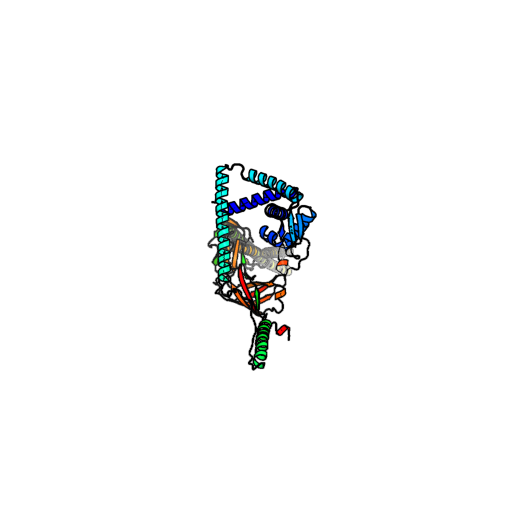200 ? 5.210 2.656 -50.123 1.00 73.31 200 GLY A N 1
ATOM 1544 C CA . GLY A 1 200 ? 4.767 3.580 -49.063 1.00 73.31 200 GLY A CA 1
ATOM 1545 C C . GLY A 1 200 ? 3.703 3.033 -48.108 1.00 73.31 200 GLY A C 1
ATOM 1546 O O . GLY A 1 200 ? 3.483 3.642 -47.072 1.00 73.31 200 GLY A O 1
ATOM 1547 N N . ARG A 1 201 ? 3.137 1.855 -48.398 1.00 81.75 201 ARG A N 1
ATOM 1548 C CA . ARG A 1 201 ? 2.124 1.196 -47.557 1.00 81.75 201 ARG A CA 1
ATOM 1549 C C . ARG A 1 201 ? 2.595 0.860 -46.143 1.00 81.75 201 ARG A C 1
ATOM 1551 O O . ARG A 1 201 ? 1.808 0.921 -45.206 1.00 81.75 201 ARG A O 1
ATOM 1558 N N . TYR A 1 202 ? 3.862 0.484 -45.994 1.00 86.56 202 TYR A N 1
ATOM 1559 C CA . TYR A 1 202 ? 4.411 0.041 -44.717 1.00 86.56 202 TYR A CA 1
ATOM 1560 C C . TYR A 1 202 ? 5.319 1.099 -44.108 1.00 86.56 202 TYR A C 1
ATOM 1562 O O . TYR A 1 202 ? 6.249 1.589 -44.754 1.00 86.56 202 TYR A O 1
ATOM 1570 N N . VAL A 1 203 ? 5.085 1.391 -42.834 1.00 90.38 203 VAL A N 1
ATOM 1571 C CA . VAL A 1 203 ? 5.935 2.259 -42.025 1.00 90.38 203 VAL A CA 1
ATOM 1572 C C . VAL A 1 203 ? 6.717 1.385 -41.057 1.00 90.38 203 VAL A C 1
ATOM 1574 O O . VAL A 1 203 ? 6.123 0.697 -40.235 1.00 90.38 203 VAL A O 1
ATOM 1577 N N . ALA A 1 204 ? 8.046 1.406 -41.150 1.00 92.25 204 ALA A N 1
ATOM 1578 C CA . ALA A 1 204 ? 8.908 0.596 -40.296 1.00 92.25 204 ALA A CA 1
ATOM 1579 C C . ALA A 1 204 ? 9.837 1.437 -39.410 1.00 92.25 204 ALA A C 1
ATOM 1581 O O . ALA A 1 204 ? 10.248 2.545 -39.785 1.00 92.25 204 ALA A O 1
ATOM 1582 N N . THR A 1 205 ? 10.181 0.894 -38.242 1.00 94.38 205 THR A N 1
ATOM 1583 C CA . THR A 1 205 ? 11.175 1.449 -37.319 1.00 94.38 205 THR A CA 1
ATOM 1584 C C . THR A 1 205 ? 11.918 0.341 -36.583 1.00 94.38 205 THR A C 1
ATOM 1586 O O . THR A 1 205 ? 11.317 -0.630 -36.134 1.00 94.38 205 THR A O 1
ATOM 1589 N N . ASP A 1 206 ? 13.225 0.540 -36.423 1.00 93.50 206 ASP A N 1
ATOM 1590 C CA . ASP A 1 206 ? 14.098 -0.269 -35.558 1.00 93.50 206 ASP A CA 1
ATOM 1591 C C . ASP A 1 206 ? 14.171 0.295 -34.129 1.00 93.50 206 ASP A C 1
ATOM 1593 O O . ASP A 1 206 ? 14.801 -0.273 -33.247 1.00 93.50 206 ASP A O 1
ATOM 1597 N N . ASN A 1 207 ? 13.584 1.475 -33.897 1.00 93.12 207 ASN A N 1
ATOM 1598 C CA . ASN A 1 207 ? 13.499 2.064 -32.565 1.00 93.12 207 ASN A CA 1
ATOM 1599 C C . ASN A 1 207 ? 12.172 1.642 -31.947 1.00 93.12 207 ASN A C 1
ATOM 1601 O O . ASN A 1 207 ? 11.212 2.415 -31.941 1.00 93.12 207 ASN A O 1
ATOM 1605 N N . ALA A 1 208 ? 12.112 0.390 -31.517 1.00 94.94 208 ALA A N 1
ATOM 1606 C CA . ALA A 1 208 ? 11.002 -0.122 -30.748 1.00 94.94 208 ALA A CA 1
ATOM 1607 C C . ALA A 1 208 ? 11.514 -1.002 -29.611 1.00 94.94 208 ALA A C 1
ATOM 1609 O O . ALA A 1 208 ? 12.502 -1.720 -29.771 1.00 94.94 208 ALA A O 1
ATOM 1610 N N . TYR A 1 209 ? 10.835 -0.934 -28.471 1.00 95.06 209 TYR A N 1
ATOM 1611 C CA . TYR A 1 209 ? 11.199 -1.691 -27.280 1.00 95.06 209 TYR A CA 1
ATOM 1612 C C . TYR A 1 209 ? 9.991 -2.440 -26.737 1.00 95.06 209 TYR A C 1
ATOM 1614 O O . TYR A 1 209 ? 8.863 -1.948 -26.786 1.00 95.06 209 TYR A O 1
ATOM 1622 N N . VAL A 1 210 ? 10.235 -3.639 -26.220 1.00 93.62 210 VAL A N 1
ATOM 1623 C CA . VAL A 1 210 ? 9.242 -4.421 -25.485 1.00 93.62 210 VAL A CA 1
ATOM 1624 C C . VAL A 1 210 ? 9.064 -3.809 -24.102 1.00 93.62 210 VAL A C 1
ATOM 1626 O O . VAL A 1 210 ? 10.043 -3.555 -23.403 1.00 93.62 210 VAL A O 1
ATOM 1629 N N . HIS A 1 211 ? 7.822 -3.623 -23.681 1.00 92.31 211 HIS A N 1
ATOM 1630 C CA . HIS A 1 211 ? 7.469 -3.164 -22.349 1.00 92.31 211 HIS A CA 1
ATOM 1631 C C . HIS A 1 211 ? 6.485 -4.133 -21.698 1.00 92.31 211 HIS A C 1
ATOM 1633 O O . HIS A 1 211 ? 5.585 -4.677 -22.337 1.00 92.31 211 HIS A O 1
ATOM 1639 N N . GLN A 1 212 ? 6.671 -4.318 -20.398 1.00 91.50 212 GLN A N 1
ATOM 1640 C CA . GLN A 1 212 ? 5.760 -5.031 -19.507 1.00 91.50 212 GLN A CA 1
ATOM 1641 C C . GLN A 1 212 ? 5.479 -4.115 -18.312 1.00 91.50 212 GLN A C 1
ATOM 1643 O O . GLN A 1 212 ? 6.354 -3.311 -17.973 1.00 91.50 212 GLN A O 1
ATOM 1648 N N . PRO A 1 213 ? 4.311 -4.195 -17.655 1.00 91.50 213 PRO A N 1
ATOM 1649 C CA . PRO A 1 213 ? 4.074 -3.466 -16.420 1.00 91.50 213 PRO A CA 1
ATOM 1650 C C . PRO A 1 213 ? 5.104 -3.883 -15.365 1.00 91.50 213 PRO A C 1
ATOM 1652 O O . PRO A 1 213 ? 5.243 -5.066 -15.058 1.00 91.50 213 PRO A O 1
ATOM 1655 N N . LEU A 1 214 ? 5.837 -2.919 -14.804 1.00 91.50 214 LEU A N 1
ATOM 1656 C CA . LEU A 1 214 ? 6.669 -3.152 -13.625 1.00 91.50 214 LEU A CA 1
ATOM 1657 C C . LEU A 1 214 ? 5.860 -2.751 -12.397 1.00 91.50 214 LEU A C 1
ATOM 1659 O O . LEU A 1 214 ? 5.641 -1.565 -12.152 1.00 91.50 214 LEU A O 1
ATOM 1663 N N . VAL A 1 215 ? 5.421 -3.744 -11.629 1.00 93.38 215 VAL A N 1
ATOM 1664 C CA . VAL A 1 215 ? 4.654 -3.527 -10.404 1.00 93.38 215 VAL A CA 1
ATOM 1665 C C . VAL A 1 215 ? 5.621 -3.488 -9.219 1.00 93.38 215 VAL A C 1
ATOM 1667 O O . VAL A 1 215 ? 6.302 -4.486 -8.962 1.00 93.38 215 VAL A O 1
ATOM 1670 N N . PRO A 1 216 ? 5.739 -2.357 -8.500 1.00 93.19 216 PRO A N 1
ATOM 1671 C CA . PRO A 1 216 ? 6.611 -2.277 -7.337 1.00 93.19 216 PRO A CA 1
ATOM 1672 C C . PRO A 1 216 ? 6.067 -3.150 -6.201 1.00 93.19 216 PRO A C 1
ATOM 1674 O O . PRO A 1 216 ? 4.871 -3.157 -5.919 1.00 93.19 216 PRO A O 1
ATOM 1677 N N . VAL A 1 217 ? 6.964 -3.862 -5.523 1.00 92.94 217 VAL A N 1
ATOM 1678 C CA . VAL A 1 217 ? 6.681 -4.598 -4.288 1.00 92.94 217 VAL A CA 1
ATOM 1679 C C . VAL A 1 217 ? 7.283 -3.811 -3.130 1.00 92.94 217 VAL A C 1
ATOM 1681 O O . VAL A 1 217 ? 8.508 -3.687 -3.007 1.00 92.94 217 VAL A O 1
ATOM 1684 N N . SER A 1 218 ? 6.411 -3.264 -2.290 1.00 93.00 218 SER A N 1
ATOM 1685 C CA . SER A 1 218 ? 6.753 -2.471 -1.108 1.00 93.00 218 SER A CA 1
ATOM 1686 C C . SER A 1 218 ? 6.205 -3.106 0.165 1.00 93.00 218 SER A C 1
ATOM 1688 O O . SER A 1 218 ? 5.247 -3.874 0.123 1.00 93.00 218 SER A O 1
ATOM 1690 N N . ALA A 1 219 ? 6.808 -2.767 1.303 1.00 93.50 219 ALA A N 1
ATOM 1691 C CA . ALA A 1 219 ? 6.268 -3.123 2.611 1.00 93.50 219 ALA A CA 1
ATOM 1692 C C . ALA A 1 219 ? 5.305 -2.036 3.110 1.00 93.50 219 ALA A C 1
ATOM 1694 O O . ALA A 1 219 ? 5.665 -0.859 3.108 1.00 93.50 219 ALA A O 1
ATOM 1695 N N . ASP A 1 220 ? 4.121 -2.417 3.591 1.00 94.06 220 ASP A N 1
ATOM 1696 C CA . ASP A 1 220 ? 3.160 -1.475 4.195 1.00 94.06 220 ASP A CA 1
ATOM 1697 C C . ASP A 1 220 ? 3.581 -1.028 5.601 1.00 94.06 220 ASP A C 1
ATOM 1699 O O . ASP A 1 220 ? 3.204 0.045 6.069 1.00 94.06 220 ASP A O 1
ATOM 1703 N N . ILE A 1 221 ? 4.395 -1.847 6.267 1.00 96.50 221 ILE A N 1
ATOM 1704 C CA . ILE A 1 221 ? 4.895 -1.626 7.623 1.00 96.50 221 ILE A CA 1
ATOM 1705 C C . ILE A 1 221 ? 6.425 -1.625 7.648 1.00 96.50 221 ILE A C 1
ATOM 1707 O O . ILE A 1 221 ? 7.087 -2.166 6.761 1.00 96.50 221 ILE A O 1
ATOM 1711 N N . ALA A 1 222 ? 7.005 -1.004 8.674 1.00 96.56 222 ALA A N 1
ATOM 1712 C CA . ALA A 1 222 ? 8.453 -0.960 8.842 1.00 96.56 222 ALA A CA 1
ATOM 1713 C C . ALA A 1 222 ? 8.968 -2.206 9.574 1.00 96.56 222 ALA A C 1
ATOM 1715 O O . ALA A 1 222 ? 8.364 -2.675 10.536 1.00 96.56 222 ALA A O 1
ATOM 1716 N N . GLY A 1 223 ? 10.119 -2.735 9.180 1.00 95.94 223 GLY A N 1
ATOM 1717 C CA . GLY A 1 223 ? 10.654 -3.926 9.830 1.00 95.94 223 GLY A CA 1
ATOM 1718 C C . GLY A 1 223 ? 11.975 -4.391 9.253 1.00 95.94 223 GLY A C 1
ATOM 1719 O O . GLY A 1 223 ? 12.445 -3.903 8.225 1.00 95.94 223 GLY A O 1
ATOM 1720 N N . ARG A 1 224 ? 12.589 -5.356 9.933 1.00 96.75 224 ARG A N 1
ATOM 1721 C CA . ARG A 1 224 ? 13.802 -6.011 9.451 1.00 96.75 224 ARG A CA 1
ATOM 1722 C C . ARG A 1 224 ? 13.431 -7.244 8.641 1.00 96.75 224 ARG A C 1
ATOM 1724 O O . ARG A 1 224 ? 12.649 -8.052 9.122 1.00 96.75 224 ARG A O 1
ATOM 1731 N N . ILE A 1 225 ? 14.011 -7.405 7.456 1.00 95.81 225 ILE A N 1
ATOM 1732 C CA . ILE A 1 225 ? 13.848 -8.620 6.651 1.00 95.81 225 ILE A CA 1
ATOM 1733 C C . ILE A 1 225 ? 14.550 -9.775 7.371 1.00 95.81 225 ILE A C 1
ATOM 1735 O O . ILE A 1 225 ? 15.743 -9.673 7.664 1.00 95.81 225 ILE A O 1
ATOM 1739 N N . ILE A 1 226 ? 13.830 -10.861 7.642 1.00 96.44 226 ILE A N 1
ATOM 1740 C CA . ILE A 1 226 ? 14.373 -12.072 8.283 1.00 96.44 226 ILE A CA 1
ATOM 1741 C C . ILE A 1 226 ? 14.478 -13.252 7.315 1.00 96.44 226 ILE A C 1
ATOM 1743 O O . ILE A 1 226 ? 15.313 -14.129 7.514 1.00 96.44 226 ILE A O 1
ATOM 1747 N N . GLU A 1 227 ? 13.675 -13.251 6.254 1.00 94.38 227 GLU A N 1
ATOM 1748 C CA . GLU A 1 227 ? 13.551 -14.367 5.318 1.00 94.38 227 GLU A CA 1
ATOM 1749 C C . GLU A 1 227 ? 13.244 -13.834 3.917 1.00 94.38 227 GLU A C 1
ATOM 1751 O O . GLU A 1 227 ? 12.448 -12.902 3.752 1.00 94.38 227 GLU A O 1
ATOM 1756 N N . VAL A 1 228 ? 13.903 -14.418 2.918 1.00 92.94 228 VAL A N 1
ATOM 1757 C CA . VAL A 1 228 ? 13.721 -14.135 1.492 1.00 92.94 228 VAL A CA 1
ATOM 1758 C C . VAL A 1 228 ? 13.700 -15.484 0.782 1.00 92.94 228 VAL A C 1
ATOM 1760 O O . VAL A 1 228 ? 14.728 -16.153 0.710 1.00 92.94 228 VAL A O 1
ATOM 1763 N N . ASP A 1 229 ? 12.530 -15.878 0.282 1.00 82.94 229 ASP A N 1
ATOM 1764 C CA . ASP A 1 229 ? 12.308 -17.211 -0.302 1.00 82.94 229 ASP A CA 1
ATOM 1765 C C . ASP A 1 229 ? 12.589 -17.261 -1.813 1.00 82.94 229 ASP A C 1
ATOM 1767 O O . ASP A 1 229 ? 12.597 -18.334 -2.416 1.00 82.94 229 ASP A O 1
ATOM 1771 N N . LEU A 1 230 ? 12.802 -16.101 -2.443 1.00 86.56 230 LEU A N 1
ATOM 1772 C CA . LEU A 1 230 ? 12.851 -15.958 -3.897 1.00 86.56 230 LEU A CA 1
ATOM 1773 C C . LEU A 1 230 ? 14.187 -15.404 -4.380 1.00 86.56 230 LEU A C 1
ATOM 1775 O O . LEU A 1 230 ? 14.818 -14.568 -3.731 1.00 86.56 230 LEU A O 1
ATOM 1779 N N . VAL A 1 231 ? 14.584 -15.844 -5.571 1.00 86.06 231 VAL A N 1
ATOM 1780 C CA . VAL A 1 231 ? 15.809 -15.408 -6.250 1.00 86.06 231 VAL A CA 1
ATOM 1781 C C . VAL A 1 231 ? 15.494 -14.459 -7.405 1.00 86.06 231 VAL A C 1
ATOM 1783 O O . VAL A 1 231 ? 14.387 -14.432 -7.945 1.00 86.06 231 VAL A O 1
ATOM 1786 N N . GLN A 1 232 ? 16.487 -13.664 -7.804 1.00 87.44 232 GLN A N 1
ATOM 1787 C CA . GLN A 1 232 ? 16.357 -12.743 -8.931 1.00 87.44 232 GLN A CA 1
ATOM 1788 C C . GLN A 1 232 ? 15.999 -13.484 -10.229 1.00 87.44 232 GLN A C 1
ATOM 1790 O O . GLN A 1 232 ? 16.551 -14.545 -10.518 1.00 87.44 232 GLN A O 1
ATOM 1795 N N . ASN A 1 233 ? 15.130 -12.880 -11.043 1.00 88.56 233 ASN A N 1
ATOM 1796 C CA . ASN A 1 233 ? 14.649 -13.395 -12.330 1.00 88.56 233 ASN A CA 1
ATOM 1797 C C . ASN A 1 233 ? 13.821 -14.690 -12.238 1.00 88.56 233 ASN A C 1
ATOM 1799 O O . ASN A 1 233 ? 13.621 -15.365 -13.249 1.00 88.56 233 ASN A O 1
ATOM 1803 N N . GLN A 1 234 ? 13.324 -15.041 -11.052 1.00 90.25 234 GLN A N 1
ATOM 1804 C CA . GLN A 1 234 ? 12.421 -16.172 -10.865 1.00 90.25 234 GLN A CA 1
ATOM 1805 C C . GLN A 1 234 ? 10.986 -15.802 -11.272 1.00 90.25 234 GLN A C 1
ATOM 1807 O O . GLN A 1 234 ? 10.524 -14.693 -10.993 1.00 90.25 234 GLN A O 1
ATOM 1812 N N . HIS A 1 235 ? 10.281 -16.738 -11.915 1.00 90.94 235 HIS A N 1
ATOM 1813 C CA . HIS A 1 235 ? 8.849 -16.610 -12.184 1.00 90.94 235 HIS A CA 1
ATOM 1814 C C . HIS A 1 235 ? 8.041 -16.925 -10.923 1.00 90.94 235 HIS A C 1
ATOM 1816 O O . HIS A 1 235 ? 8.320 -17.909 -10.234 1.00 90.94 235 HIS A O 1
ATOM 1822 N N . ILE A 1 236 ? 7.058 -16.081 -10.618 1.00 92.56 236 ILE A N 1
ATOM 1823 C CA . ILE A 1 236 ? 6.273 -16.137 -9.387 1.00 92.56 236 ILE A CA 1
ATOM 1824 C C . ILE A 1 236 ? 4.793 -15.958 -9.710 1.00 92.56 236 ILE A C 1
ATOM 1826 O O . ILE A 1 236 ? 4.420 -15.195 -10.602 1.00 92.56 236 ILE A O 1
ATOM 1830 N N . GLU A 1 237 ? 3.938 -16.648 -8.964 1.00 93.06 237 GLU A N 1
ATOM 1831 C CA . GLU A 1 237 ? 2.489 -16.484 -9.064 1.00 93.06 237 GLU A CA 1
ATOM 1832 C C . GLU A 1 237 ? 2.006 -15.340 -8.166 1.00 93.06 237 GLU A C 1
ATOM 1834 O O . GLU A 1 237 ? 2.668 -14.973 -7.185 1.00 93.06 237 GLU A O 1
ATOM 1839 N N . ALA A 1 238 ? 0.822 -14.802 -8.462 1.00 92.62 238 ALA A N 1
ATOM 1840 C CA . ALA A 1 238 ? 0.176 -13.822 -7.597 1.00 92.62 238 ALA A CA 1
ATOM 1841 C C . ALA A 1 238 ? -0.063 -14.420 -6.197 1.00 92.62 238 ALA A C 1
ATOM 1843 O O . ALA A 1 238 ? -0.526 -15.549 -6.056 1.00 92.62 238 ALA A O 1
ATOM 1844 N N . GLY A 1 239 ? 0.264 -13.667 -5.147 1.00 93.25 239 GLY A N 1
ATOM 1845 C CA . GLY A 1 239 ? 0.148 -14.106 -3.754 1.00 93.25 239 GLY A CA 1
ATOM 1846 C C . GLY A 1 239 ? 1.361 -14.863 -3.198 1.00 93.25 239 GLY A C 1
ATOM 1847 O O . GLY A 1 239 ? 1.403 -15.118 -1.986 1.00 93.25 239 GLY A O 1
ATOM 1848 N N . SER A 1 240 ? 2.363 -15.178 -4.029 1.00 93.75 240 SER A N 1
ATOM 1849 C CA . SER A 1 240 ? 3.626 -15.782 -3.576 1.00 93.75 240 SER A CA 1
ATOM 1850 C C . SER A 1 240 ? 4.314 -14.892 -2.541 1.00 93.75 240 SER A C 1
ATOM 1852 O O . SER A 1 240 ? 4.311 -13.667 -2.673 1.00 93.75 240 SER A O 1
ATOM 1854 N N . VAL A 1 241 ? 4.899 -15.491 -1.501 1.00 94.38 241 VAL A N 1
ATOM 1855 C CA . VAL A 1 241 ? 5.638 -14.743 -0.472 1.00 94.38 241 VAL A CA 1
ATOM 1856 C C . VAL A 1 241 ? 6.958 -14.271 -1.062 1.00 94.38 241 VAL A C 1
ATOM 1858 O O . VAL A 1 241 ? 7.739 -15.085 -1.539 1.00 94.38 241 VAL A O 1
ATOM 1861 N N . VAL A 1 242 ? 7.198 -12.961 -1.028 1.00 93.31 242 VAL A N 1
ATOM 1862 C CA . VAL A 1 242 ? 8.425 -12.362 -1.562 1.00 93.31 242 VAL A CA 1
ATOM 1863 C C . VAL A 1 242 ? 9.492 -12.269 -0.476 1.00 93.31 242 VAL A C 1
ATOM 1865 O O . VAL A 1 242 ? 10.626 -12.702 -0.672 1.00 93.31 242 VAL A O 1
ATOM 1868 N N . PHE A 1 243 ? 9.125 -11.728 0.684 1.00 94.00 243 PHE A N 1
ATOM 1869 C CA . PHE A 1 243 ? 9.978 -11.680 1.868 1.00 94.00 243 PHE A CA 1
ATOM 1870 C C . PHE A 1 243 ? 9.128 -11.577 3.137 1.00 94.00 243 PHE A C 1
ATOM 1872 O O . PHE A 1 243 ? 7.964 -11.161 3.091 1.00 94.00 243 PHE A O 1
ATOM 1879 N N . ARG A 1 244 ? 9.720 -11.929 4.282 1.00 95.94 244 ARG A N 1
ATOM 1880 C CA . ARG A 1 244 ? 9.107 -11.742 5.604 1.00 95.94 244 ARG A CA 1
ATOM 1881 C C . ARG A 1 244 ? 9.901 -10.753 6.444 1.00 95.94 244 ARG A C 1
ATOM 1883 O O . ARG A 1 244 ? 11.133 -10.803 6.508 1.00 95.94 244 ARG A O 1
ATOM 1890 N N . LEU A 1 245 ? 9.170 -9.858 7.091 1.00 96.44 245 LEU A N 1
ATOM 1891 C CA . LEU A 1 245 ? 9.665 -8.976 8.136 1.00 96.44 245 LEU A CA 1
ATOM 1892 C C . LEU A 1 245 ? 9.606 -9.689 9.490 1.00 96.44 245 LEU A C 1
ATOM 1894 O O . LEU A 1 245 ? 8.790 -10.587 9.673 1.00 96.44 245 LEU A O 1
ATOM 1898 N N . ASP A 1 246 ? 10.447 -9.267 10.434 1.00 97.12 246 ASP A N 1
ATOM 1899 C CA . ASP A 1 246 ? 10.403 -9.728 11.824 1.00 97.12 246 ASP A CA 1
ATOM 1900 C C . ASP A 1 246 ? 9.000 -9.503 12.425 1.00 97.12 246 ASP A C 1
ATOM 1902 O O . ASP A 1 246 ? 8.591 -8.346 12.599 1.00 97.12 246 ASP A O 1
ATOM 1906 N N . PRO A 1 247 ? 8.246 -10.578 12.725 1.00 97.38 247 PRO A N 1
ATOM 1907 C CA . PRO A 1 247 ? 6.875 -10.456 13.187 1.00 97.38 247 PRO A CA 1
ATOM 1908 C C . PRO A 1 247 ? 6.777 -10.176 14.687 1.00 97.38 247 PRO A C 1
ATOM 1910 O O . PRO A 1 247 ? 5.692 -9.833 15.156 1.00 97.38 247 PRO A O 1
ATOM 1913 N N . GLU A 1 248 ? 7.860 -10.315 15.460 1.00 97.56 248 GLU A N 1
ATOM 1914 C CA . GLU A 1 248 ? 7.755 -10.310 16.921 1.00 97.56 248 GLU A CA 1
ATOM 1915 C C . GLU A 1 248 ? 7.215 -9.009 17.524 1.00 97.56 248 GLU A C 1
ATOM 1917 O O . GLU A 1 248 ? 6.296 -9.074 18.347 1.00 97.56 248 GLU A O 1
ATOM 1922 N N . PRO A 1 249 ? 7.669 -7.813 17.103 1.00 97.38 249 PRO A N 1
ATOM 1923 C CA . PRO A 1 249 ? 7.093 -6.566 17.602 1.00 97.38 249 PRO A CA 1
ATOM 1924 C C . PRO A 1 249 ? 5.582 -6.458 17.339 1.00 97.38 249 PRO A C 1
ATOM 1926 O O . PRO A 1 249 ? 4.843 -5.932 18.172 1.00 97.38 249 PRO A O 1
ATOM 1929 N N . TYR A 1 250 ? 5.117 -6.992 16.206 1.00 97.81 250 TYR A N 1
ATOM 1930 C CA . TYR A 1 250 ? 3.713 -6.964 15.796 1.00 97.81 250 TYR A CA 1
ATOM 1931 C C . TYR A 1 250 ? 2.874 -8.011 16.527 1.00 97.81 250 TYR A C 1
ATOM 1933 O O . TYR A 1 250 ? 1.733 -7.733 16.895 1.00 97.81 250 TYR A O 1
ATOM 1941 N N . ARG A 1 251 ? 3.447 -9.183 16.822 1.00 98.12 251 ARG A N 1
ATOM 1942 C CA . ARG A 1 251 ? 2.807 -10.202 17.661 1.00 98.12 251 ARG A CA 1
ATOM 1943 C C . ARG A 1 251 ? 2.584 -9.670 19.076 1.00 98.12 251 ARG A C 1
ATOM 1945 O O . ARG A 1 251 ? 1.477 -9.766 19.594 1.00 98.12 251 ARG A O 1
ATOM 1952 N N . ILE A 1 252 ? 3.596 -9.025 19.657 1.00 98.38 252 ILE A N 1
ATOM 1953 C CA . ILE A 1 252 ? 3.497 -8.379 20.975 1.00 98.38 252 ILE A CA 1
ATOM 1954 C C . ILE A 1 252 ? 2.457 -7.244 20.957 1.00 98.38 252 ILE A C 1
ATOM 1956 O O . ILE A 1 252 ? 1.695 -7.078 21.910 1.00 98.38 252 ILE A O 1
ATOM 1960 N N . ALA A 1 253 ? 2.397 -6.454 19.879 1.00 97.94 253 ALA A N 1
ATOM 1961 C CA . ALA A 1 253 ? 1.396 -5.396 19.731 1.00 97.94 253 ALA A CA 1
ATOM 1962 C C . ALA A 1 253 ? -0.040 -5.944 19.640 1.00 97.94 253 ALA A C 1
ATOM 1964 O O . ALA A 1 253 ? -0.957 -5.354 20.224 1.00 97.94 253 ALA A O 1
ATOM 1965 N N . LEU A 1 254 ? -0.235 -7.077 18.956 1.00 98.56 254 LEU A N 1
ATOM 1966 C CA . LEU A 1 254 ? -1.515 -7.780 18.910 1.00 98.56 254 LEU A CA 1
ATOM 1967 C C . LEU A 1 254 ? -1.912 -8.291 20.299 1.00 98.56 254 LEU A C 1
ATOM 1969 O O . LEU A 1 254 ? -3.002 -7.966 20.757 1.00 98.56 254 LEU A O 1
ATOM 1973 N N . GLU A 1 255 ? -1.008 -8.964 21.015 1.00 98.38 255 GLU A N 1
ATOM 1974 C CA . GLU A 1 255 ? -1.262 -9.449 22.383 1.00 98.38 255 GLU A CA 1
ATOM 1975 C C . GLU A 1 255 ? -1.627 -8.313 23.349 1.00 98.38 255 GLU A C 1
ATOM 1977 O O . GLU A 1 255 ? -2.548 -8.435 24.157 1.00 98.38 255 GLU A O 1
ATOM 1982 N N . LYS A 1 256 ? -0.950 -7.163 23.240 1.00 98.38 256 LYS A N 1
ATOM 1983 C CA . LYS A 1 256 ? -1.286 -5.964 24.020 1.00 98.38 256 LYS A CA 1
ATOM 1984 C C . LYS A 1 256 ? -2.690 -5.441 23.696 1.00 98.38 256 LYS A C 1
ATOM 1986 O O . LYS A 1 256 ? -3.381 -4.960 24.594 1.00 98.38 256 LYS A O 1
ATOM 1991 N N . SER A 1 257 ? -3.097 -5.506 22.430 1.00 98.44 257 SER A N 1
ATOM 1992 C CA . SER A 1 257 ? -4.417 -5.050 21.979 1.00 98.44 257 SER A CA 1
ATOM 1993 C C . SER A 1 257 ? -5.525 -6.025 22.382 1.00 98.44 257 SER A C 1
ATOM 1995 O O . SER A 1 257 ? -6.594 -5.582 22.796 1.00 98.44 257 SER A O 1
ATOM 1997 N N . ASP A 1 258 ? -5.256 -7.333 22.351 1.00 98.25 258 ASP A N 1
ATOM 1998 C CA . ASP A 1 258 ? -6.157 -8.365 22.875 1.00 98.25 258 ASP A CA 1
ATOM 1999 C C . ASP A 1 258 ? -6.383 -8.166 24.389 1.00 98.25 258 ASP A C 1
ATOM 2001 O O . ASP A 1 258 ? -7.524 -8.108 24.844 1.00 98.25 258 ASP A O 1
ATOM 2005 N N . ALA A 1 259 ? -5.321 -7.917 25.167 1.00 98.44 259 ALA A N 1
ATOM 2006 C CA . ALA A 1 259 ? -5.447 -7.615 26.597 1.00 98.44 259 ALA A CA 1
ATOM 2007 C C . ALA A 1 259 ? -6.246 -6.324 26.874 1.00 98.44 259 ALA A C 1
ATOM 2009 O O . ALA A 1 259 ? -7.002 -6.245 27.846 1.00 98.44 259 ALA A O 1
ATOM 2010 N N . ALA A 1 260 ? -6.101 -5.300 26.025 1.00 97.62 260 ALA A N 1
ATOM 2011 C CA . ALA A 1 260 ? -6.887 -4.071 26.126 1.00 97.62 260 ALA A CA 1
ATOM 2012 C C . ALA A 1 260 ? -8.377 -4.306 25.815 1.00 97.62 260 ALA A C 1
ATOM 2014 O O . ALA A 1 260 ? -9.240 -3.722 26.475 1.00 97.62 260 ALA A O 1
ATOM 2015 N N . LEU A 1 261 ? -8.686 -5.182 24.853 1.00 98.25 261 LEU A N 1
ATOM 2016 C CA . LEU A 1 261 ? -10.052 -5.607 24.546 1.00 98.25 261 LEU A CA 1
ATOM 2017 C C . LEU A 1 261 ? -10.682 -6.364 25.720 1.00 98.25 261 LEU A C 1
ATOM 2019 O O . LEU A 1 261 ? -11.813 -6.061 26.105 1.00 98.25 261 LEU A O 1
ATOM 2023 N N . ASP A 1 262 ? -9.944 -7.286 26.335 1.00 97.94 262 ASP A N 1
ATOM 2024 C CA . ASP A 1 262 ? -10.412 -8.016 27.516 1.00 97.94 262 ASP A CA 1
ATOM 2025 C C . ASP A 1 262 ? -10.681 -7.074 28.696 1.00 97.94 262 ASP A C 1
ATOM 2027 O O . ASP A 1 262 ? -11.727 -7.170 29.345 1.00 97.94 262 ASP A O 1
ATOM 2031 N N . ALA A 1 263 ? -9.802 -6.093 28.926 1.00 97.88 263 ALA A N 1
ATOM 2032 C CA . ALA A 1 263 ? -10.013 -5.061 29.939 1.00 97.88 263 ALA A CA 1
ATOM 2033 C C . ALA A 1 263 ? -11.268 -4.212 29.654 1.00 97.88 263 ALA A C 1
ATOM 2035 O O . ALA A 1 263 ? -12.039 -3.911 30.572 1.00 97.88 263 ALA A O 1
ATOM 2036 N N . ALA A 1 264 ? -11.516 -3.856 28.389 1.00 97.06 264 ALA A N 1
ATOM 2037 C CA . ALA A 1 264 ? -12.715 -3.122 27.988 1.00 97.06 264 ALA A CA 1
ATOM 2038 C C . ALA A 1 264 ? -13.993 -3.949 28.222 1.00 97.06 264 ALA A C 1
ATOM 2040 O O . ALA A 1 264 ? -14.955 -3.448 28.808 1.00 97.06 264 ALA A O 1
ATOM 2041 N N . ARG A 1 265 ? -13.991 -5.233 27.846 1.00 96.50 265 ARG A N 1
ATOM 2042 C CA . ARG A 1 265 ? -15.112 -6.157 28.097 1.00 96.50 265 ARG A CA 1
ATOM 2043 C C . ARG A 1 265 ? -15.368 -6.351 29.590 1.00 96.50 265 ARG A C 1
ATOM 2045 O O . ARG A 1 265 ? -16.518 -6.316 30.030 1.00 96.50 265 ARG A O 1
ATOM 2052 N N . GLN A 1 266 ? -14.311 -6.489 30.391 1.00 97.31 266 GLN A N 1
ATOM 2053 C CA . GLN A 1 266 ? -14.424 -6.573 31.847 1.00 97.31 266 GLN A CA 1
ATOM 2054 C C . GLN A 1 266 ? -15.052 -5.304 32.439 1.00 97.31 266 GLN A C 1
ATOM 2056 O O . GLN A 1 266 ? -15.907 -5.398 33.323 1.00 97.31 266 GLN A O 1
ATOM 2061 N N . SER A 1 267 ? -14.675 -4.125 31.937 1.00 95.31 267 SER A N 1
ATOM 2062 C CA . SER A 1 267 ? -15.271 -2.851 32.353 1.00 95.31 267 SER A CA 1
ATOM 2063 C C . SER A 1 267 ? -16.776 -2.800 32.064 1.00 95.31 267 SER A C 1
ATOM 2065 O O . SER A 1 267 ? -17.551 -2.433 32.948 1.00 95.31 267 SER A O 1
ATOM 2067 N N . VAL A 1 268 ? -17.226 -3.272 30.895 1.00 95.88 268 VAL A N 1
ATOM 2068 C CA . VAL A 1 268 ? -18.666 -3.398 30.591 1.00 95.88 268 VAL A CA 1
ATOM 2069 C C . VAL A 1 268 ? -19.367 -4.342 31.571 1.00 95.88 268 VAL A C 1
ATOM 2071 O O . VAL A 1 268 ? -20.457 -4.030 32.052 1.00 95.88 268 VAL A O 1
ATOM 2074 N N . GLY A 1 269 ? -18.736 -5.460 31.940 1.00 94.50 269 GLY A N 1
ATOM 2075 C CA . GLY A 1 269 ? -19.257 -6.363 32.974 1.00 94.50 269 GLY A CA 1
ATOM 2076 C C . GLY A 1 269 ? -19.456 -5.680 34.336 1.00 94.50 269 GLY A C 1
ATOM 2077 O O . GLY A 1 269 ? -20.476 -5.890 35.000 1.00 94.50 269 GLY A O 1
ATOM 2078 N N . GLN A 1 270 ? -18.526 -4.807 34.736 1.00 95.81 270 GLN A N 1
ATOM 2079 C CA . GLN A 1 270 ? -18.651 -4.001 35.958 1.00 95.81 270 GLN A CA 1
ATOM 2080 C C . GLN A 1 270 ? -19.804 -2.993 35.859 1.00 95.81 270 GLN A C 1
ATOM 2082 O O . GLN A 1 270 ? -20.598 -2.881 36.794 1.00 95.81 270 GLN A O 1
ATOM 2087 N N . LEU A 1 271 ? -19.947 -2.312 34.718 1.00 94.88 271 LEU A N 1
ATOM 2088 C CA . LEU A 1 271 ? -21.041 -1.366 34.471 1.00 94.88 271 LEU A CA 1
ATOM 2089 C C . LEU A 1 271 ? -22.414 -2.053 34.488 1.00 94.88 271 LEU A C 1
ATOM 2091 O O . LEU A 1 271 ? -23.345 -1.546 35.113 1.00 94.88 271 LEU A O 1
ATOM 2095 N N . ARG A 1 272 ? -22.537 -3.244 33.890 1.00 95.25 272 ARG A N 1
ATOM 2096 C CA . ARG A 1 272 ? -23.766 -4.056 33.951 1.00 95.25 272 ARG A CA 1
ATOM 2097 C C . ARG A 1 272 ? -24.112 -4.475 35.378 1.00 95.25 272 ARG A C 1
ATOM 2099 O O . ARG A 1 272 ? -25.271 -4.404 35.776 1.00 95.25 272 ARG A O 1
ATOM 2106 N N . THR A 1 273 ? -23.112 -4.852 36.173 1.00 96.50 273 THR A N 1
ATOM 2107 C CA . THR A 1 273 ? -23.308 -5.182 37.595 1.00 96.50 273 THR A CA 1
ATOM 2108 C C . THR A 1 273 ? -23.774 -3.959 38.394 1.00 96.50 273 THR A C 1
ATOM 2110 O O . THR A 1 273 ? -24.675 -4.065 39.232 1.00 96.50 273 THR A O 1
ATOM 2113 N N . ALA A 1 274 ? -23.206 -2.781 38.116 1.00 95.69 274 ALA A N 1
ATOM 2114 C CA . ALA A 1 274 ? -23.628 -1.525 38.730 1.00 95.69 274 ALA A CA 1
ATOM 2115 C C . ALA A 1 274 ? -25.072 -1.157 38.347 1.00 95.69 274 ALA A C 1
ATOM 2117 O O . ALA A 1 274 ? -25.850 -0.779 39.222 1.00 95.69 274 ALA A O 1
ATOM 2118 N N . TYR A 1 275 ? -25.454 -1.344 37.079 1.00 96.75 275 TYR A N 1
ATOM 2119 C CA . TYR A 1 275 ? -26.829 -1.162 36.610 1.00 96.75 275 TYR A CA 1
ATOM 2120 C C . TYR A 1 275 ? -27.807 -2.114 37.312 1.00 96.75 275 TYR A C 1
ATOM 2122 O O . TYR A 1 275 ? -28.785 -1.653 37.895 1.00 96.75 275 TYR A O 1
ATOM 2130 N N . ALA A 1 276 ? -27.506 -3.416 37.362 1.00 96.50 276 ALA A N 1
ATOM 2131 C CA . ALA A 1 276 ? -28.339 -4.395 38.066 1.00 96.50 276 ALA A CA 1
ATOM 2132 C C . ALA A 1 276 ? -28.500 -4.055 39.561 1.00 96.50 276 ALA A C 1
ATOM 2134 O O . ALA A 1 276 ? -29.585 -4.184 40.125 1.00 96.50 276 ALA A O 1
ATOM 2135 N N . THR A 1 277 ? -27.436 -3.553 40.197 1.00 98.00 277 THR A N 1
ATOM 2136 C CA . THR A 1 277 ? -27.483 -3.080 41.590 1.00 98.00 277 THR A CA 1
ATOM 2137 C C . THR A 1 277 ? -28.369 -1.841 41.744 1.00 98.00 277 THR A C 1
ATOM 2139 O O . THR A 1 277 ? -29.100 -1.731 42.728 1.00 98.00 277 THR A O 1
ATOM 2142 N N . ALA A 1 278 ? -28.319 -0.903 40.795 1.00 97.62 278 ALA A N 1
ATOM 2143 C CA . ALA A 1 278 ? -29.164 0.288 40.802 1.00 97.62 278 ALA A CA 1
ATOM 2144 C C . ALA A 1 278 ? -30.649 -0.072 40.631 1.00 97.62 278 ALA A C 1
ATOM 2146 O O . ALA A 1 278 ? -31.477 0.436 41.385 1.00 97.62 278 ALA A O 1
ATOM 2147 N N . VAL A 1 279 ? -30.971 -0.999 39.720 1.00 97.75 279 VAL A N 1
ATOM 2148 C CA . VAL A 1 279 ? -32.341 -1.505 39.519 1.00 97.75 279 VAL A CA 1
ATOM 2149 C C . VAL A 1 279 ? -32.859 -2.168 40.795 1.00 97.75 279 VAL A C 1
ATOM 2151 O O . VAL A 1 279 ? -33.912 -1.791 41.295 1.00 97.75 279 VAL A O 1
ATOM 2154 N N . ALA A 1 280 ? -32.068 -3.049 41.417 1.00 98.25 280 ALA A N 1
ATOM 2155 C CA . ALA A 1 280 ? -32.459 -3.687 42.675 1.00 98.25 280 ALA A CA 1
ATOM 2156 C C . ALA A 1 280 ? -32.712 -2.674 43.815 1.00 98.25 280 ALA A C 1
ATOM 2158 O O . ALA A 1 280 ? -33.581 -2.887 44.662 1.00 98.25 280 ALA A O 1
ATOM 2159 N N . ARG A 1 281 ? -31.969 -1.556 43.850 1.00 97.62 281 ARG A N 1
ATOM 2160 C CA . ARG A 1 281 ? -32.208 -0.459 44.805 1.00 97.62 281 ARG A CA 1
ATOM 2161 C C . ARG A 1 281 ? -33.492 0.308 44.499 1.00 97.62 281 ARG A C 1
ATOM 2163 O O . ARG A 1 281 ? -34.203 0.653 45.441 1.00 97.62 281 ARG A O 1
ATOM 2170 N N . GLN A 1 282 ? -33.792 0.557 43.224 1.00 98.38 282 GLN A N 1
ATOM 2171 C CA . GLN A 1 282 ? -35.062 1.154 42.810 1.00 98.38 282 GLN A CA 1
ATOM 2172 C C . GLN A 1 282 ? -36.237 0.268 43.230 1.00 98.38 282 GLN A C 1
ATOM 2174 O O . GLN A 1 282 ? -37.148 0.767 43.887 1.00 98.38 282 GLN A O 1
ATOM 2179 N N . ASP A 1 283 ? -36.184 -1.032 42.939 1.00 98.31 283 ASP A N 1
ATOM 2180 C CA . ASP A 1 283 ? -37.248 -1.980 43.287 1.00 98.31 283 ASP A CA 1
ATOM 2181 C C . ASP A 1 283 ? -37.490 -2.025 44.804 1.00 98.31 283 ASP A C 1
ATOM 2183 O O . ASP A 1 283 ? -38.631 -2.004 45.273 1.00 98.31 283 ASP A O 1
ATOM 2187 N N . ALA A 1 284 ? -36.413 -2.025 45.600 1.00 98.31 284 ALA A N 1
ATOM 2188 C CA . ALA A 1 284 ? -36.505 -1.964 47.056 1.00 98.31 284 ALA A CA 1
ATOM 2189 C C . ALA A 1 284 ? -37.136 -0.647 47.546 1.00 98.31 284 ALA A C 1
ATOM 2191 O O . ALA A 1 284 ? -37.999 -0.670 48.427 1.00 98.31 284 ALA A O 1
ATOM 2192 N N . ALA A 1 285 ? -36.740 0.495 46.974 1.00 98.25 285 ALA A N 1
ATOM 2193 C CA . ALA A 1 285 ? -37.310 1.798 47.310 1.00 98.25 285 ALA A CA 1
ATOM 2194 C C . ALA A 1 285 ? -38.801 1.881 46.938 1.00 98.25 285 ALA A C 1
ATOM 2196 O O . ALA A 1 285 ? -39.601 2.385 47.727 1.00 98.25 285 ALA A O 1
ATOM 2197 N N . GLU A 1 286 ? -39.195 1.340 45.782 1.00 98.31 286 GLU A N 1
ATOM 2198 C CA . GLU A 1 286 ? -40.589 1.295 45.328 1.00 98.31 286 GLU A CA 1
ATOM 2199 C C . GLU A 1 286 ? -41.450 0.401 46.227 1.00 98.31 286 GLU A C 1
ATOM 2201 O O . GLU A 1 286 ? -42.541 0.808 46.635 1.00 98.31 286 GLU A O 1
ATOM 2206 N N . ALA A 1 287 ? -40.941 -0.768 46.627 1.00 98.31 287 ALA A N 1
ATOM 2207 C CA . ALA A 1 287 ? -41.622 -1.645 47.576 1.00 98.31 287 ALA A CA 1
ATOM 2208 C C . ALA A 1 287 ? -41.828 -0.968 48.944 1.00 98.31 287 ALA A C 1
ATOM 2210 O O . ALA A 1 287 ? -42.901 -1.079 49.546 1.00 98.31 287 ALA A O 1
ATOM 2211 N N . ILE A 1 288 ? -40.823 -0.232 49.433 1.00 97.81 288 ILE A N 1
ATOM 2212 C CA . ILE A 1 288 ? -40.933 0.550 50.673 1.00 97.81 288 ILE A CA 1
ATOM 2213 C C . ILE A 1 288 ? -41.972 1.665 50.508 1.00 97.81 288 ILE A C 1
ATOM 2215 O O . ILE A 1 288 ? -42.825 1.832 51.384 1.00 97.81 288 ILE A O 1
ATOM 2219 N N . ALA A 1 289 ? -41.935 2.409 49.400 1.00 98.44 289 ALA A N 1
ATOM 2220 C CA . ALA A 1 289 ? -42.879 3.486 49.123 1.00 98.44 289 ALA A CA 1
ATOM 2221 C C . ALA A 1 289 ? -44.327 2.985 49.058 1.00 98.44 289 ALA A C 1
ATOM 2223 O O . ALA A 1 289 ? -45.193 3.594 49.682 1.00 98.44 289 ALA A O 1
ATOM 2224 N N . ASP A 1 290 ? -44.593 1.840 48.420 1.00 98.19 290 ASP A N 1
ATOM 2225 C CA . ASP A 1 290 ? -45.941 1.260 48.365 1.00 98.19 290 ASP A CA 1
ATOM 2226 C C . ASP A 1 290 ? -46.483 0.902 49.761 1.00 98.19 290 ASP A C 1
ATOM 2228 O O . ASP A 1 290 ? -47.640 1.194 50.085 1.00 98.19 290 ASP A O 1
ATOM 2232 N N . VAL A 1 291 ? -45.645 0.330 50.635 1.00 98.25 291 VAL A N 1
ATOM 2233 C CA . VAL A 1 291 ? -46.030 0.060 52.031 1.00 98.25 291 VAL A CA 1
ATOM 2234 C C . VAL A 1 291 ? -46.369 1.362 52.766 1.00 98.25 291 VAL A C 1
ATOM 2236 O O . VAL A 1 291 ? -47.384 1.424 53.465 1.00 98.25 291 VAL A O 1
ATOM 2239 N N . ARG A 1 292 ? -45.565 2.421 52.591 1.00 97.88 292 ARG A N 1
ATOM 2240 C CA . ARG A 1 292 ? -45.819 3.732 53.217 1.00 97.88 292 ARG A CA 1
ATOM 2241 C C . ARG A 1 292 ? -47.059 4.424 52.651 1.00 97.88 292 ARG A C 1
ATOM 2243 O O . ARG A 1 292 ? -47.817 5.010 53.418 1.00 97.88 292 ARG A O 1
ATOM 2250 N N . ASP A 1 293 ? -47.332 4.286 51.359 1.00 97.75 293 ASP A N 1
ATOM 2251 C CA . ASP A 1 293 ? -48.530 4.828 50.713 1.00 97.75 293 ASP A CA 1
ATOM 2252 C C . ASP A 1 293 ? -49.808 4.087 51.128 1.00 97.75 293 ASP A C 1
ATOM 2254 O O . ASP A 1 293 ? -50.873 4.694 51.282 1.00 97.75 293 ASP A O 1
ATOM 2258 N N . ARG A 1 294 ? -49.743 2.764 51.325 1.00 97.88 294 ARG A N 1
ATOM 2259 C CA . ARG A 1 294 ? -50.851 1.992 51.913 1.00 97.88 294 ARG A CA 1
ATOM 2260 C C . ARG A 1 294 ? -51.136 2.430 53.349 1.00 97.88 294 ARG A C 1
ATOM 2262 O O . ARG A 1 294 ? -52.301 2.612 53.702 1.00 97.88 294 ARG A O 1
ATOM 2269 N N . GLU A 1 295 ? -50.095 2.655 54.144 1.00 96.25 295 GLU A N 1
ATOM 2270 C CA . GLU A 1 295 ? -50.227 3.147 55.517 1.00 96.25 295 GLU A CA 1
ATOM 2271 C C . GLU A 1 295 ? -50.811 4.566 55.572 1.00 96.25 295 GLU A C 1
ATOM 2273 O O . GLU A 1 295 ? -51.757 4.809 56.320 1.00 96.25 295 GLU A O 1
ATOM 2278 N N . LEU A 1 296 ? -50.341 5.483 54.721 1.00 97.25 296 LEU A N 1
ATOM 2279 C CA . LEU A 1 296 ? -50.900 6.831 54.610 1.00 97.25 296 LEU A CA 1
ATOM 2280 C C . LEU A 1 296 ? -52.395 6.796 54.260 1.00 97.25 296 LEU A C 1
ATOM 2282 O O . LEU A 1 296 ? -53.201 7.434 54.937 1.00 97.25 296 LEU A O 1
ATOM 2286 N N . ARG A 1 297 ? -52.791 6.000 53.255 1.00 96.62 297 ARG A N 1
ATOM 2287 C CA . ARG A 1 297 ? -54.208 5.822 52.878 1.00 96.62 297 ARG A CA 1
ATOM 2288 C C . ARG A 1 297 ? -55.045 5.280 54.038 1.00 96.62 297 ARG A C 1
ATOM 2290 O O . ARG A 1 297 ? -56.178 5.721 54.249 1.00 96.62 297 ARG A O 1
ATOM 2297 N N . ARG A 1 298 ? -54.489 4.346 54.817 1.00 95.75 298 ARG A N 1
ATOM 2298 C CA . ARG A 1 298 ? -55.137 3.800 56.015 1.00 95.75 298 ARG A CA 1
ATOM 2299 C C . ARG A 1 298 ? -55.351 4.884 57.076 1.00 95.75 298 ARG A C 1
ATOM 2301 O O . ARG A 1 298 ? -56.464 5.001 57.587 1.00 95.75 298 ARG A O 1
ATOM 2308 N N . GLN A 1 299 ? -54.332 5.692 57.370 1.00 95.31 299 GLN A N 1
ATOM 2309 C CA . GLN A 1 299 ? -54.417 6.774 58.359 1.00 95.31 299 GLN A CA 1
ATOM 2310 C C . GLN A 1 299 ? -55.377 7.887 57.923 1.00 95.31 299 GLN A C 1
ATOM 2312 O O . GLN A 1 299 ? -56.203 8.323 58.720 1.00 95.31 299 GLN A O 1
ATOM 2317 N N . GLN A 1 300 ? -55.375 8.267 56.641 1.00 94.50 300 GLN A N 1
ATOM 2318 C CA . GLN A 1 300 ? -56.339 9.220 56.072 1.00 94.50 300 GLN A CA 1
ATOM 2319 C C . GLN A 1 300 ? -57.792 8.748 56.249 1.00 94.50 300 GLN A C 1
ATOM 2321 O O . GLN A 1 300 ? -58.655 9.521 56.665 1.00 94.50 300 GLN A O 1
ATOM 2326 N N . SER A 1 301 ? -58.067 7.461 55.997 1.00 94.19 301 SER A N 1
ATOM 2327 C CA . SER A 1 301 ? -59.398 6.868 56.197 1.00 94.19 301 SER A CA 1
ATOM 2328 C C . SER A 1 301 ? -59.841 6.855 57.668 1.00 94.19 301 SER A C 1
ATOM 2330 O O . SER A 1 301 ? -61.034 6.976 57.958 1.00 94.19 301 SER A O 1
ATOM 2332 N N . LEU A 1 302 ? -58.910 6.673 58.609 1.00 93.69 302 LEU A N 1
ATOM 2333 C CA . LEU A 1 302 ? -59.199 6.699 60.047 1.00 93.69 302 LEU A CA 1
ATOM 2334 C C . LEU A 1 302 ? -59.405 8.131 60.558 1.00 93.69 302 LEU A C 1
ATOM 2336 O O . LEU A 1 302 ? -60.334 8.370 61.330 1.00 93.69 302 LEU A O 1
ATOM 2340 N N . ALA A 1 303 ? -58.599 9.084 60.087 1.00 92.25 303 ALA A N 1
ATOM 2341 C CA . ALA A 1 303 ? -58.719 10.500 60.423 1.00 92.25 303 ALA A CA 1
ATOM 2342 C C . ALA A 1 303 ? -60.038 11.098 59.903 1.00 92.25 303 ALA A C 1
ATOM 2344 O O . ALA A 1 303 ? -60.738 11.773 60.653 1.00 92.25 303 ALA A O 1
ATOM 2345 N N . GLY A 1 304 ? -60.454 10.759 58.674 1.00 89.00 304 GLY A N 1
ATOM 2346 C CA . GLY A 1 304 ? -61.749 11.177 58.114 1.00 89.00 304 GLY A CA 1
ATOM 2347 C C . GLY A 1 304 ? -62.972 10.633 58.868 1.00 89.00 304 GLY A C 1
ATOM 2348 O O . GLY A 1 304 ? -64.065 11.177 58.747 1.00 89.00 304 GLY A O 1
ATOM 2349 N N . ARG A 1 305 ? -62.786 9.583 59.680 1.00 92.12 305 ARG A N 1
ATOM 2350 C CA . ARG A 1 305 ? -63.799 9.023 60.592 1.00 92.12 305 ARG A CA 1
ATOM 2351 C C . ARG A 1 305 ? -63.664 9.527 62.037 1.00 92.12 305 ARG A C 1
ATOM 2353 O O . ARG A 1 305 ? -64.410 9.070 62.896 1.00 92.12 305 ARG A O 1
ATOM 2360 N N . GLY A 1 306 ? -62.720 10.431 62.318 1.00 87.62 306 GLY A N 1
ATOM 2361 C CA . GLY A 1 306 ? -62.465 10.982 63.655 1.00 87.62 306 GLY A CA 1
ATOM 2362 C C . GLY A 1 306 ? -61.749 10.034 64.628 1.00 87.62 306 GLY A C 1
ATOM 2363 O O . GLY A 1 306 ? -61.776 10.273 65.829 1.00 87.62 306 GLY A O 1
ATOM 2364 N N . VAL A 1 307 ? -61.131 8.952 64.137 1.00 86.56 307 VAL A N 1
ATOM 2365 C CA . VAL A 1 307 ? -60.529 7.883 64.968 1.00 86.56 307 VAL A CA 1
ATOM 2366 C C . VAL A 1 307 ? -59.014 8.068 65.174 1.00 86.56 307 VAL A C 1
ATOM 2368 O O . VAL A 1 307 ? -58.425 7.431 66.041 1.00 86.56 307 VAL A O 1
ATOM 2371 N N . SER A 1 308 ? -58.364 8.933 64.392 1.00 88.25 308 SER A N 1
ATOM 2372 C CA . SER A 1 308 ? -56.905 9.132 64.381 1.00 88.25 308 SER A CA 1
ATOM 2373 C C . SER A 1 308 ? -56.527 10.589 64.707 1.00 88.25 308 SER A C 1
ATOM 2375 O O . SER A 1 308 ? -57.307 11.504 64.438 1.00 88.25 308 SER A O 1
ATOM 2377 N N . SER A 1 309 ? -55.350 10.802 65.318 1.00 91.44 309 SER A N 1
ATOM 2378 C CA . SER A 1 309 ? -54.827 12.133 65.666 1.00 91.44 309 SER A CA 1
ATOM 2379 C C . SER A 1 309 ? -54.162 12.813 64.465 1.00 91.44 309 SER A C 1
ATOM 2381 O O . SER A 1 309 ? -53.558 12.141 63.625 1.00 91.44 309 SER A O 1
ATOM 2383 N N . SER A 1 310 ? -54.196 14.151 64.420 1.00 89.38 310 SER A N 1
ATOM 2384 C CA . SER A 1 310 ? -53.509 14.939 63.383 1.00 89.38 310 SER A CA 1
ATOM 2385 C C . SER A 1 310 ? -52.014 14.614 63.302 1.00 89.38 310 SER A C 1
ATOM 2387 O O . SER A 1 310 ? -51.498 14.405 62.212 1.00 89.38 310 SER A O 1
ATOM 2389 N N . THR A 1 311 ? -51.347 14.441 64.447 1.00 94.38 311 THR A N 1
ATOM 2390 C CA . THR A 1 311 ? -49.927 14.064 64.519 1.00 94.38 311 THR A CA 1
ATOM 2391 C C . THR A 1 311 ? -49.630 12.744 63.806 1.00 94.38 311 THR A C 1
ATOM 2393 O O . THR A 1 311 ? -48.669 12.666 63.049 1.00 94.38 311 THR A O 1
ATOM 2396 N N . SER A 1 312 ? -50.468 11.715 63.984 1.00 92.06 312 SER A N 1
ATOM 2397 C CA . SER A 1 312 ? -50.241 10.415 63.331 1.00 92.06 312 SER A CA 1
ATOM 2398 C C . SER A 1 312 ? -50.437 10.465 61.810 1.00 92.06 312 SER A C 1
ATOM 2400 O O . SER A 1 312 ? -49.778 9.733 61.069 1.00 92.06 312 SER A O 1
ATOM 2402 N N . LEU A 1 313 ? -51.314 11.354 61.331 1.00 94.31 313 LEU A N 1
ATOM 2403 C CA . LEU A 1 313 ? -51.497 11.608 59.904 1.00 94.31 313 LEU A CA 1
ATOM 2404 C C . LEU A 1 313 ? -50.305 12.377 59.313 1.00 94.31 313 LEU A C 1
ATOM 2406 O O . LEU A 1 313 ? -49.839 12.029 58.224 1.00 94.31 313 LEU A O 1
ATOM 2410 N N . ASP A 1 314 ? -49.796 13.384 60.026 1.00 95.44 314 ASP A N 1
ATOM 2411 C CA . ASP A 1 314 ? -48.623 14.161 59.611 1.00 95.44 314 ASP A CA 1
ATOM 2412 C C . ASP A 1 314 ? -47.370 13.272 59.536 1.00 95.44 314 ASP A C 1
ATOM 2414 O O . ASP A 1 314 ? -46.649 13.302 58.537 1.00 95.44 314 ASP A O 1
ATOM 2418 N N . GLU A 1 315 ? -47.155 12.399 60.526 1.00 96.25 315 GLU A N 1
ATOM 2419 C CA . GLU A 1 315 ? -46.067 11.411 60.527 1.00 96.25 315 GLU A CA 1
ATOM 2420 C C . GLU A 1 315 ? -46.144 10.463 59.321 1.00 96.25 315 GLU A C 1
ATOM 2422 O O . GLU A 1 315 ? -45.147 10.259 58.623 1.00 96.25 315 GLU A O 1
ATOM 2427 N N . ALA A 1 316 ? -47.331 9.917 59.027 1.00 96.31 316 ALA A N 1
ATOM 2428 C CA . ALA A 1 316 ? -47.532 9.054 57.863 1.00 96.31 316 ALA A CA 1
ATOM 2429 C C . ALA A 1 316 ? -47.310 9.806 56.539 1.00 96.31 316 ALA A C 1
ATOM 2431 O O . ALA A 1 316 ? -46.767 9.240 55.588 1.00 96.31 316 ALA A O 1
ATOM 2432 N N . THR A 1 317 ? -47.692 11.085 56.482 1.00 97.00 317 THR A N 1
ATOM 2433 C CA . THR A 1 317 ? -47.503 11.944 55.304 1.00 97.00 317 THR A CA 1
ATOM 2434 C C . THR A 1 317 ? -46.022 12.209 55.051 1.00 97.00 317 THR A C 1
ATOM 2436 O O . THR A 1 317 ? -45.550 12.014 53.930 1.00 97.00 317 THR A O 1
ATOM 2439 N N . ILE A 1 318 ? -45.268 12.588 56.087 1.00 98.06 318 ILE A N 1
ATOM 2440 C CA . ILE A 1 318 ? -43.819 12.808 55.998 1.00 98.06 318 ILE A CA 1
ATOM 2441 C C . ILE A 1 318 ? -43.107 11.509 55.604 1.00 98.06 318 ILE A C 1
ATOM 2443 O O . ILE A 1 318 ? -42.269 11.523 54.704 1.00 98.06 318 ILE A O 1
ATOM 2447 N N . ALA A 1 319 ? -43.470 10.376 56.214 1.00 97.19 319 ALA A N 1
ATOM 2448 C CA . ALA A 1 319 ? -42.865 9.080 55.908 1.00 97.19 319 ALA A CA 1
ATOM 2449 C C . ALA A 1 319 ? -43.108 8.642 54.453 1.00 97.19 319 ALA A C 1
ATOM 2451 O O . ALA A 1 319 ? -42.185 8.159 53.794 1.00 97.19 319 ALA A O 1
ATOM 2452 N N . ALA A 1 320 ? -44.324 8.831 53.932 1.00 98.12 320 ALA A N 1
ATOM 2453 C CA . ALA A 1 320 ? -44.630 8.563 52.528 1.00 98.12 320 ALA A CA 1
ATOM 2454 C C . ALA A 1 320 ? -43.866 9.512 51.594 1.00 98.12 320 ALA A C 1
ATOM 2456 O O . ALA A 1 320 ? -43.291 9.069 50.601 1.00 98.12 320 ALA A O 1
ATOM 2457 N N . GLN A 1 321 ? -43.792 10.805 51.930 1.00 98.12 321 GLN A N 1
ATOM 2458 C CA . GLN A 1 321 ? -43.047 11.776 51.131 1.00 98.12 321 GLN A CA 1
ATOM 2459 C C . GLN A 1 321 ? -41.548 11.450 51.075 1.00 98.12 321 GLN A C 1
ATOM 2461 O O . GLN A 1 321 ? -40.954 11.505 50.000 1.00 98.12 321 GLN A O 1
ATOM 2466 N N . MET A 1 322 ? -40.940 11.067 52.200 1.00 98.25 322 MET A N 1
ATOM 2467 C CA . MET A 1 322 ? -39.542 10.630 52.242 1.00 98.25 322 MET A CA 1
ATOM 2468 C C . MET A 1 322 ? -39.310 9.387 51.379 1.00 98.25 322 MET A C 1
ATOM 2470 O O . MET A 1 322 ? -38.364 9.362 50.598 1.00 98.25 322 MET A O 1
ATOM 2474 N N . ALA A 1 323 ? -40.198 8.389 51.453 1.00 98.00 323 ALA A N 1
ATOM 2475 C CA . ALA A 1 323 ? -40.083 7.186 50.631 1.00 98.00 323 ALA A CA 1
ATOM 2476 C C . ALA A 1 323 ? -40.215 7.487 49.126 1.00 98.00 323 ALA A C 1
ATOM 2478 O O . ALA A 1 323 ? -39.475 6.931 48.320 1.00 98.00 323 ALA A O 1
ATOM 2479 N N . ARG A 1 324 ? -41.101 8.413 48.733 1.00 97.94 324 ARG A N 1
ATOM 2480 C CA . ARG A 1 324 ? -41.218 8.867 47.334 1.00 97.94 324 ARG A CA 1
ATOM 2481 C C . ARG A 1 324 ? -39.970 9.605 46.850 1.00 97.94 324 ARG A C 1
ATOM 2483 O O . ARG A 1 324 ? -39.552 9.396 45.714 1.00 97.94 324 ARG A O 1
ATOM 2490 N N . ASN A 1 325 ? -39.371 10.443 47.697 1.00 98.31 325 ASN A N 1
ATOM 2491 C CA . ASN A 1 325 ? -38.110 11.113 47.374 1.00 98.31 325 ASN A CA 1
ATOM 2492 C C . ASN A 1 325 ? -36.975 10.094 47.171 1.00 98.31 325 ASN A C 1
ATOM 2494 O O . ASN A 1 325 ? -36.180 10.251 46.249 1.00 98.31 325 ASN A O 1
ATOM 2498 N N . GLU A 1 326 ? -36.935 9.028 47.975 1.00 97.75 326 GLU A N 1
ATOM 2499 C CA . GLU A 1 326 ? -35.952 7.947 47.824 1.00 97.75 326 GLU A CA 1
ATOM 2500 C C . GLU A 1 326 ? -36.140 7.172 46.512 1.00 97.75 326 GLU A C 1
ATOM 2502 O O . GLU A 1 326 ? -35.168 6.883 45.820 1.00 97.75 326 GLU A O 1
ATOM 2507 N N . VAL A 1 327 ? -37.387 6.900 46.105 1.00 98.56 327 VAL A N 1
ATOM 2508 C CA . VAL A 1 327 ? -37.678 6.316 44.782 1.00 98.56 327 VAL A CA 1
ATOM 2509 C C . VAL A 1 327 ? -37.169 7.216 43.658 1.00 98.56 327 VAL A C 1
ATOM 2511 O O . VAL A 1 327 ? -36.568 6.720 42.707 1.00 98.56 327 VAL A O 1
ATOM 2514 N N . ALA A 1 328 ? -37.394 8.530 43.750 1.00 98.12 328 ALA A N 1
ATOM 2515 C CA . ALA A 1 328 ? -36.894 9.474 42.753 1.00 98.12 328 ALA A CA 1
ATOM 2516 C C . ALA A 1 328 ? -35.358 9.445 42.673 1.00 98.12 328 ALA A C 1
ATOM 2518 O O . ALA A 1 328 ? -34.806 9.372 41.578 1.00 98.12 328 ALA A O 1
ATOM 2519 N N . LEU A 1 329 ? -34.670 9.407 43.818 1.00 98.44 329 LEU A N 1
ATOM 2520 C CA . LEU A 1 329 ? -33.212 9.282 43.875 1.00 98.44 329 LEU A CA 1
ATOM 2521 C C . LEU A 1 329 ? -32.715 7.955 43.276 1.00 98.44 329 LEU A C 1
ATOM 2523 O O . LEU A 1 329 ? -31.752 7.944 42.510 1.00 98.44 329 LEU A O 1
ATOM 2527 N N . ALA A 1 330 ? -33.376 6.838 43.589 1.00 98.25 330 ALA A N 1
ATOM 2528 C CA . ALA A 1 330 ? -33.010 5.527 43.063 1.00 98.25 330 ALA A CA 1
ATOM 2529 C C . ALA A 1 330 ? -33.210 5.438 41.540 1.00 98.25 330 ALA A C 1
ATOM 2531 O O . ALA A 1 330 ? -32.353 4.890 40.845 1.00 98.25 330 ALA A O 1
ATOM 2532 N N . LYS A 1 331 ? -34.284 6.045 41.012 1.00 97.94 331 LYS A N 1
ATOM 2533 C CA . LYS A 1 331 ? -34.526 6.178 39.565 1.00 97.94 331 LYS A CA 1
ATOM 2534 C C . LYS A 1 331 ? -33.420 6.962 38.867 1.00 97.94 331 LYS A C 1
ATOM 2536 O O . LYS A 1 331 ? -32.923 6.513 37.837 1.00 97.94 331 LYS A O 1
ATOM 2541 N N . GLU A 1 332 ? -32.972 8.075 39.446 1.00 98.06 332 GLU A N 1
ATOM 2542 C CA . GLU A 1 332 ? -31.817 8.810 38.913 1.00 98.06 332 GLU A CA 1
ATOM 2543 C C . GLU A 1 332 ? -30.532 7.969 38.945 1.00 98.06 332 GLU A C 1
ATOM 2545 O O . GLU A 1 332 ? -29.733 8.015 38.009 1.00 98.06 332 GLU A O 1
ATOM 2550 N N . GLY A 1 333 ? -30.357 7.124 39.965 1.00 96.69 333 GLY A N 1
ATOM 2551 C CA . GLY A 1 333 ? -29.263 6.151 40.021 1.00 96.69 333 GLY A CA 1
ATOM 2552 C C . GLY A 1 333 ? -29.291 5.134 38.871 1.00 96.69 333 GLY A C 1
ATOM 2553 O O . GLY A 1 333 ? -28.248 4.853 38.277 1.00 96.69 333 GLY A O 1
ATOM 2554 N N . VAL A 1 334 ? -30.472 4.615 38.520 1.00 97.50 334 VAL A N 1
ATOM 2555 C CA . VAL A 1 334 ? -30.656 3.716 37.366 1.00 97.50 334 VAL A CA 1
ATOM 2556 C C . VAL A 1 334 ? -30.374 4.443 36.055 1.00 97.50 334 VAL A C 1
ATOM 2558 O O . VAL A 1 334 ? -29.632 3.919 35.224 1.00 97.50 334 VAL A O 1
ATOM 2561 N N . ASN A 1 335 ? -30.890 5.663 35.889 1.00 95.81 335 ASN A N 1
ATOM 2562 C CA . ASN A 1 335 ? -30.642 6.485 34.702 1.00 95.81 335 ASN A CA 1
ATOM 2563 C C . ASN A 1 335 ? -29.145 6.772 34.516 1.00 95.81 335 ASN A C 1
ATOM 2565 O O . ASN A 1 335 ? -28.626 6.639 33.408 1.00 95.81 335 ASN A O 1
ATOM 2569 N N . ALA A 1 336 ? -28.429 7.099 35.595 1.00 95.94 336 ALA A N 1
ATOM 2570 C CA . ALA A 1 336 ? -26.986 7.322 35.562 1.00 95.94 336 ALA A CA 1
ATOM 2571 C C . ALA A 1 336 ? -26.209 6.051 35.172 1.00 95.94 336 ALA A C 1
ATOM 2573 O O . ALA A 1 336 ? -25.292 6.112 34.349 1.00 95.94 336 ALA A O 1
ATOM 2574 N N . ALA A 1 337 ? -26.592 4.888 35.710 1.00 95.00 337 ALA A N 1
ATOM 2575 C CA . ALA A 1 337 ? -25.965 3.614 35.362 1.00 95.00 337 ALA A CA 1
ATOM 2576 C C . ALA A 1 337 ? -26.266 3.184 33.913 1.00 95.00 337 ALA A C 1
ATOM 2578 O O . ALA A 1 337 ? -25.374 2.701 33.217 1.00 95.00 337 ALA A O 1
ATOM 2579 N N . ALA A 1 338 ? -27.492 3.407 33.427 1.00 93.75 338 ALA A N 1
ATOM 2580 C CA . ALA A 1 338 ? -27.865 3.162 32.034 1.00 93.75 338 ALA A CA 1
ATOM 2581 C C . ALA A 1 338 ? -27.108 4.093 31.075 1.00 93.75 338 ALA A C 1
ATOM 2583 O O . ALA A 1 338 ? -26.605 3.645 30.045 1.00 93.75 338 ALA A O 1
ATOM 2584 N N . ALA A 1 339 ? -26.964 5.374 31.427 1.00 93.31 339 ALA A N 1
ATOM 2585 C CA . ALA A 1 339 ? -26.193 6.339 30.646 1.00 93.31 339 ALA A CA 1
ATOM 2586 C C . ALA A 1 339 ? -24.713 5.938 30.534 1.00 93.31 339 ALA A C 1
ATOM 2588 O O . ALA A 1 339 ? -24.126 6.073 29.460 1.00 93.31 339 ALA A O 1
ATOM 2589 N N . ALA A 1 340 ? -24.126 5.369 31.593 1.00 90.81 340 ALA A N 1
ATOM 2590 C CA . ALA A 1 340 ? -22.759 4.843 31.562 1.00 90.81 340 ALA A CA 1
ATOM 2591 C C . ALA A 1 340 ? -22.579 3.658 30.586 1.00 90.81 340 ALA A C 1
ATOM 2593 O O . ALA A 1 340 ? -21.481 3.454 30.075 1.00 90.81 340 ALA A O 1
ATOM 2594 N N . LEU A 1 341 ? -23.652 2.918 30.279 1.00 90.50 341 LEU A N 1
ATOM 2595 C CA . LEU A 1 341 ? -23.693 1.863 29.254 1.00 90.50 341 LEU A CA 1
ATOM 2596 C C . LEU A 1 341 ? -24.050 2.386 27.847 1.00 90.50 341 LEU A C 1
ATOM 2598 O O . LEU A 1 341 ? -24.229 1.600 26.923 1.00 90.50 341 LEU A O 1
ATOM 2602 N N . GLY A 1 342 ? -24.155 3.705 27.656 1.00 86.44 342 GLY A N 1
ATOM 2603 C CA . GLY A 1 342 ? -24.556 4.304 26.379 1.00 86.44 342 GLY A CA 1
ATOM 2604 C C . GLY A 1 342 ? -26.071 4.435 26.196 1.00 86.44 342 GLY A C 1
ATOM 2605 O O . GLY A 1 342 ? -26.540 4.599 25.074 1.00 86.44 342 GLY A O 1
ATOM 2606 N N . GLY A 1 343 ? -26.844 4.366 27.284 1.00 86.12 343 GLY A N 1
ATOM 2607 C CA . GLY A 1 343 ? -28.295 4.572 27.293 1.00 86.12 343 GLY A CA 1
ATOM 2608 C C . GLY A 1 343 ? -29.126 3.319 27.007 1.00 86.12 343 GLY A C 1
ATOM 2609 O O . GLY A 1 343 ? -30.333 3.348 27.229 1.00 86.12 343 GLY A O 1
ATOM 2610 N N . ASN A 1 344 ? -28.502 2.217 26.578 1.00 88.50 344 ASN A N 1
ATOM 2611 C CA . ASN A 1 344 ? -29.156 0.921 26.404 1.00 88.50 344 ASN A CA 1
ATOM 2612 C C . ASN A 1 344 ? -28.456 -0.159 27.256 1.00 88.50 344 ASN A C 1
ATOM 2614 O O . ASN A 1 344 ? -27.384 -0.621 26.875 1.00 88.50 344 ASN A O 1
ATOM 2618 N N . PRO A 1 345 ? -29.044 -0.594 28.383 1.00 85.62 345 PRO A N 1
ATOM 2619 C CA . PRO A 1 345 ? -28.473 -1.640 29.237 1.00 85.62 345 PRO A CA 1
ATOM 2620 C C . PRO A 1 345 ? -28.364 -3.023 28.576 1.00 85.62 345 PRO A C 1
ATOM 2622 O O . PRO A 1 345 ? -27.531 -3.831 28.988 1.00 85.62 345 PRO A O 1
ATOM 2625 N N . GLU A 1 346 ? -29.185 -3.288 27.556 1.00 87.62 346 GLU A N 1
ATOM 2626 C CA . GLU A 1 346 ? -29.227 -4.558 26.818 1.00 87.62 346 GLU A CA 1
ATOM 2627 C C . GLU A 1 346 ? -28.318 -4.561 25.581 1.00 87.62 346 GLU A C 1
ATOM 2629 O O . GLU A 1 346 ? -28.313 -5.527 24.824 1.00 87.62 346 GLU A O 1
ATOM 2634 N N . ILE A 1 347 ? -27.540 -3.495 25.356 1.00 89.38 347 ILE A N 1
ATOM 2635 C CA . ILE A 1 347 ? -26.572 -3.445 24.257 1.00 89.38 347 ILE A CA 1
ATOM 2636 C C . ILE A 1 347 ? -25.602 -4.627 24.343 1.00 89.38 347 ILE A C 1
ATOM 2638 O O . ILE A 1 347 ? -25.109 -4.950 25.428 1.00 89.38 347 ILE A O 1
ATOM 2642 N N . GLU A 1 348 ? -25.303 -5.257 23.207 1.00 91.69 348 GLU A N 1
ATOM 2643 C CA . GLU A 1 348 ? -24.283 -6.302 23.128 1.00 91.69 348 GLU A CA 1
ATOM 2644 C C . GLU A 1 348 ? -22.921 -5.767 23.581 1.00 91.69 348 GLU A C 1
ATOM 2646 O O . GLU A 1 348 ? -22.567 -4.612 23.336 1.00 91.69 348 GLU A O 1
ATOM 2651 N N . THR A 1 349 ? -22.141 -6.604 24.270 1.00 92.00 349 THR A N 1
ATOM 2652 C CA . THR A 1 349 ? -20.890 -6.164 24.914 1.00 92.00 349 THR A CA 1
ATOM 2653 C C . THR A 1 349 ? -19.922 -5.542 23.906 1.00 92.00 349 THR A C 1
ATOM 2655 O O . THR A 1 349 ? -19.296 -4.527 24.205 1.00 92.00 349 THR A O 1
ATOM 2658 N N . ASP A 1 350 ? -19.826 -6.128 22.712 1.00 92.06 350 ASP A N 1
ATOM 2659 C CA . ASP A 1 350 ? -18.894 -5.696 21.668 1.00 92.06 350 ASP A CA 1
ATOM 2660 C C . ASP A 1 350 ? -19.359 -4.424 20.929 1.00 92.06 350 ASP A C 1
ATOM 2662 O O . ASP A 1 350 ? -18.533 -3.712 20.355 1.00 92.06 350 ASP A O 1
ATOM 2666 N N . ASP A 1 351 ? -20.646 -4.073 21.026 1.00 92.06 351 ASP A N 1
ATOM 2667 C CA . ASP A 1 351 ? -21.216 -2.858 20.431 1.00 92.06 351 ASP A CA 1
ATOM 2668 C C . ASP A 1 351 ? -21.077 -1.622 21.331 1.00 92.06 351 ASP A C 1
ATOM 2670 O O . ASP A 1 351 ? -21.240 -0.483 20.873 1.00 92.06 351 ASP A O 1
ATOM 2674 N N . VAL A 1 352 ? -20.727 -1.814 22.609 1.00 92.81 352 VAL A N 1
ATOM 2675 C CA . VAL A 1 352 ? -20.439 -0.704 23.523 1.00 92.81 352 VAL A CA 1
ATOM 2676 C C . VAL A 1 352 ? -19.279 0.127 22.955 1.00 92.81 352 VAL A C 1
ATOM 2678 O O . VAL A 1 352 ? -18.229 -0.436 22.631 1.00 92.81 352 VAL A O 1
ATOM 2681 N N . PRO A 1 353 ? -19.390 1.473 22.879 1.00 91.62 353 PRO A N 1
ATOM 2682 C CA . PRO A 1 353 ? -18.383 2.314 22.227 1.00 91.62 353 PRO A CA 1
ATOM 2683 C C . PRO A 1 353 ? -16.942 2.081 22.701 1.00 91.62 353 PRO A C 1
ATOM 2685 O O . PRO A 1 353 ? -16.028 2.083 21.879 1.00 91.62 353 PRO A O 1
ATOM 2688 N N . ALA A 1 354 ? -16.739 1.844 24.001 1.00 91.81 354 ALA A N 1
ATOM 2689 C CA . ALA A 1 354 ? -15.422 1.557 24.570 1.00 91.81 354 ALA A CA 1
ATOM 2690 C C . ALA A 1 354 ? -14.824 0.233 24.057 1.00 91.81 354 ALA A C 1
ATOM 2692 O O . ALA A 1 354 ? -13.636 0.179 23.742 1.00 91.81 354 ALA A O 1
ATOM 2693 N N . VAL A 1 355 ? -15.645 -0.815 23.924 1.00 96.31 355 VAL A N 1
ATOM 2694 C CA . VAL A 1 355 ? -15.213 -2.131 23.425 1.00 96.31 355 VAL A CA 1
ATOM 2695 C C . VAL A 1 355 ? -14.964 -2.076 21.924 1.00 96.31 355 VAL A C 1
ATOM 2697 O O . VAL A 1 355 ? -13.938 -2.564 21.462 1.00 96.31 355 VAL A O 1
ATOM 2700 N N . ARG A 1 356 ? -15.818 -1.384 21.164 1.00 95.31 356 ARG A N 1
ATOM 2701 C CA . ARG A 1 356 ? -15.643 -1.203 19.717 1.00 95.31 356 ARG A CA 1
ATOM 2702 C C . ARG A 1 356 ? -14.332 -0.498 19.354 1.00 95.31 356 ARG A C 1
ATOM 2704 O O . ARG A 1 356 ? -13.704 -0.847 18.358 1.00 95.31 356 ARG A O 1
ATOM 2711 N N . VAL A 1 357 ? -13.890 0.475 20.158 1.00 96.44 357 VAL A N 1
ATOM 2712 C CA . VAL A 1 357 ? -12.572 1.113 19.977 1.00 96.44 357 VAL A CA 1
ATOM 2713 C C . VAL A 1 357 ? -11.441 0.108 20.202 1.00 96.44 357 VAL A C 1
ATOM 2715 O O . VAL A 1 357 ? -10.514 0.054 19.395 1.00 96.44 357 VAL A O 1
ATOM 2718 N N . ALA A 1 358 ? -11.522 -0.709 21.255 1.00 97.81 358 ALA A N 1
ATOM 2719 C CA . ALA A 1 358 ? -10.522 -1.741 21.524 1.00 97.81 358 ALA A CA 1
ATOM 2720 C C . ALA A 1 358 ? -10.510 -2.835 20.437 1.00 97.81 358 ALA A C 1
ATOM 2722 O O . ALA A 1 358 ? -9.440 -3.262 20.007 1.00 97.81 358 ALA A O 1
ATOM 2723 N N . LEU A 1 359 ? -11.682 -3.222 19.922 1.00 97.94 359 LEU A N 1
ATOM 2724 C CA . LEU A 1 359 ? -11.823 -4.146 18.795 1.00 97.94 359 LEU A CA 1
ATOM 2725 C C . LEU A 1 359 ? -11.131 -3.594 17.539 1.00 97.94 359 LEU A C 1
ATOM 2727 O O . LEU A 1 359 ? -10.325 -4.289 16.926 1.00 97.94 359 LEU A O 1
ATOM 2731 N N . ALA A 1 360 ? -11.371 -2.323 17.200 1.00 98.25 360 ALA A N 1
ATOM 2732 C CA . ALA A 1 360 ? -10.733 -1.673 16.056 1.00 98.25 360 ALA A CA 1
ATOM 2733 C C . ALA A 1 360 ? -9.199 -1.596 16.201 1.00 98.25 360 ALA A C 1
ATOM 2735 O O . ALA A 1 360 ? -8.471 -1.794 15.228 1.00 98.25 360 ALA A O 1
ATOM 2736 N N . GLN A 1 361 ? -8.691 -1.348 17.414 1.00 97.69 361 GLN A N 1
ATOM 2737 C CA . GLN A 1 361 ? -7.249 -1.367 17.696 1.00 97.69 361 GLN A CA 1
ATOM 2738 C C . GLN A 1 361 ? -6.652 -2.768 17.523 1.00 97.69 361 GLN A C 1
ATOM 2740 O O . GLN A 1 361 ? -5.594 -2.923 16.915 1.00 97.69 361 GLN A O 1
ATOM 2745 N N . ARG A 1 362 ? -7.362 -3.794 17.998 1.00 98.25 362 ARG A N 1
ATOM 2746 C CA . ARG A 1 362 ? -6.989 -5.200 17.833 1.00 98.25 362 ARG A CA 1
ATOM 2747 C C . ARG A 1 362 ? -6.955 -5.614 16.362 1.00 98.25 362 ARG A C 1
ATOM 2749 O O . ARG A 1 362 ? -6.015 -6.280 15.936 1.00 98.25 362 ARG A O 1
ATOM 2756 N N . GLU A 1 363 ? -7.933 -5.192 15.562 1.00 98.12 363 GLU A N 1
ATOM 2757 C CA . GLU A 1 363 ? -7.947 -5.427 14.111 1.00 98.12 363 GLU A CA 1
ATOM 2758 C C . GLU A 1 363 ? -6.811 -4.707 13.376 1.00 98.12 363 GLU A C 1
ATOM 2760 O O . GLU A 1 363 ? -6.232 -5.271 12.446 1.00 98.12 363 GLU A O 1
ATOM 2765 N N . ALA A 1 364 ? -6.466 -3.482 13.786 1.00 98.06 364 ALA A N 1
ATOM 2766 C CA . ALA A 1 364 ? -5.316 -2.767 13.240 1.00 98.06 364 ALA A CA 1
ATOM 2767 C C . ALA A 1 364 ? -4.007 -3.526 13.513 1.00 98.06 364 ALA A C 1
ATOM 2769 O O . ALA A 1 364 ? -3.274 -3.820 12.573 1.00 98.06 364 ALA A O 1
ATOM 2770 N N . ALA A 1 365 ? -3.775 -3.949 14.760 1.00 98.19 365 ALA A N 1
ATOM 2771 C CA . ALA A 1 365 ? -2.593 -4.730 15.125 1.00 98.19 365 ALA A CA 1
ATOM 2772 C C . ALA A 1 365 ? -2.532 -6.091 14.401 1.00 98.19 365 ALA A C 1
ATOM 2774 O O . ALA A 1 365 ? -1.462 -6.525 13.974 1.00 98.19 365 ALA A O 1
ATOM 2775 N N . ALA A 1 366 ? -3.679 -6.754 14.212 1.00 98.12 366 ALA A N 1
ATOM 2776 C CA . ALA A 1 366 ? -3.756 -8.007 13.462 1.00 98.12 366 ALA A CA 1
ATOM 2777 C C . ALA A 1 366 ? -3.419 -7.818 11.973 1.00 98.12 366 ALA A C 1
ATOM 2779 O O . ALA A 1 366 ? -2.738 -8.660 11.385 1.00 98.12 366 ALA A O 1
ATOM 2780 N N . ARG A 1 367 ? -3.865 -6.710 11.364 1.00 98.06 367 ARG A N 1
ATOM 2781 C CA . ARG A 1 367 ? -3.507 -6.348 9.986 1.00 98.06 367 ARG A CA 1
ATOM 2782 C C . ARG A 1 367 ? -2.013 -6.075 9.859 1.00 98.06 367 ARG A C 1
ATOM 2784 O O . ARG A 1 367 ? -1.394 -6.590 8.934 1.00 98.06 367 ARG A O 1
ATOM 2791 N N . ASP A 1 368 ? -1.432 -5.332 10.793 1.00 97.31 368 ASP A N 1
ATOM 2792 C CA . ASP A 1 368 ? 0.002 -5.041 10.777 1.00 97.31 368 ASP A CA 1
ATOM 2793 C C . ASP A 1 368 ? 0.829 -6.328 10.902 1.00 97.31 368 ASP A C 1
ATOM 2795 O O . ASP A 1 368 ? 1.782 -6.524 10.150 1.00 97.31 368 ASP A O 1
ATOM 2799 N N . LEU A 1 369 ? 0.410 -7.265 11.764 1.00 97.88 369 LEU A N 1
ATOM 2800 C CA . LEU A 1 369 ? 1.024 -8.591 11.852 1.00 97.88 369 LEU A CA 1
ATOM 2801 C C . LEU A 1 369 ? 0.893 -9.375 10.538 1.00 97.88 369 LEU A C 1
ATOM 2803 O O . LEU A 1 369 ? 1.861 -9.996 10.107 1.00 97.88 369 LEU A O 1
ATOM 2807 N N . ALA A 1 370 ? -0.261 -9.339 9.869 1.00 96.94 370 ALA A N 1
ATOM 2808 C CA . ALA A 1 370 ? -0.430 -9.986 8.566 1.00 96.94 370 ALA A CA 1
ATOM 2809 C C . ALA A 1 370 ? 0.484 -9.367 7.489 1.00 96.94 370 ALA A C 1
ATOM 2811 O O . ALA A 1 370 ? 1.089 -10.093 6.696 1.00 96.94 370 ALA A O 1
ATOM 2812 N N . ASN A 1 371 ? 0.655 -8.044 7.523 1.00 96.31 371 ASN A N 1
ATOM 2813 C CA . ASN A 1 371 ? 1.502 -7.282 6.604 1.00 96.31 371 ASN A CA 1
ATOM 2814 C C . ASN A 1 371 ? 3.011 -7.507 6.817 1.00 96.31 371 ASN A C 1
ATOM 2816 O O . ASN A 1 371 ? 3.821 -7.028 6.024 1.00 96.31 371 ASN A O 1
ATOM 2820 N N . THR A 1 372 ? 3.414 -8.276 7.837 1.00 96.56 372 THR A N 1
ATOM 2821 C CA . THR A 1 372 ? 4.809 -8.734 7.990 1.00 96.56 372 THR A CA 1
ATOM 2822 C C . THR A 1 372 ? 5.222 -9.692 6.877 1.00 96.56 372 THR A C 1
ATOM 2824 O O . THR A 1 372 ? 6.402 -9.777 6.540 1.00 96.56 372 THR A O 1
ATOM 2827 N N . THR A 1 373 ? 4.263 -10.401 6.275 1.00 96.00 373 THR A N 1
ATOM 2828 C CA . THR A 1 373 ? 4.498 -11.284 5.132 1.00 96.00 373 THR A CA 1
ATOM 2829 C C . THR A 1 373 ? 4.123 -10.556 3.850 1.00 96.00 373 THR A C 1
ATOM 2831 O O . THR A 1 373 ? 2.949 -10.482 3.487 1.00 96.00 373 THR A O 1
ATOM 2834 N N . VAL A 1 374 ? 5.125 -10.043 3.137 1.00 94.69 374 VAL A N 1
ATOM 2835 C CA . VAL A 1 374 ? 4.905 -9.296 1.896 1.00 94.69 374 VAL A CA 1
ATOM 2836 C C . VAL A 1 374 ? 4.767 -10.270 0.731 1.00 94.69 374 VAL A C 1
ATOM 2838 O O . VAL A 1 374 ? 5.626 -11.128 0.505 1.00 94.69 374 VAL A O 1
ATOM 2841 N N . ARG A 1 375 ? 3.662 -10.147 -0.008 1.00 94.38 375 ARG A N 1
ATOM 2842 C CA . ARG A 1 375 ? 3.295 -11.032 -1.120 1.00 94.38 375 ARG A CA 1
ATOM 2843 C C . ARG A 1 375 ? 3.312 -10.296 -2.451 1.00 94.38 375 ARG A C 1
ATOM 2845 O O . ARG A 1 375 ? 3.127 -9.083 -2.502 1.00 94.38 375 ARG A O 1
ATOM 2852 N N . ALA A 1 376 ? 3.506 -11.042 -3.532 1.00 94.19 376 ALA A N 1
ATOM 2853 C CA . ALA A 1 376 ? 3.456 -10.500 -4.881 1.00 94.19 376 ALA A CA 1
ATOM 2854 C C . ALA A 1 376 ? 2.007 -10.131 -5.261 1.00 94.19 376 ALA A C 1
ATOM 2856 O O . ALA A 1 376 ? 1.133 -10.997 -5.180 1.00 94.19 376 ALA A O 1
ATOM 2857 N N . PRO A 1 377 ? 1.726 -8.887 -5.692 1.00 92.62 377 PRO A N 1
ATOM 2858 C CA . PRO A 1 377 ? 0.372 -8.474 -6.069 1.00 92.62 377 PRO A CA 1
ATOM 2859 C C . PRO A 1 377 ? -0.087 -9.076 -7.406 1.00 92.62 377 PRO A C 1
ATOM 2861 O O . PRO A 1 377 ? -1.282 -9.245 -7.626 1.00 92.62 377 PRO A O 1
ATOM 2864 N N . VAL A 1 378 ? 0.855 -9.409 -8.293 1.00 93.69 378 VAL A N 1
ATOM 2865 C CA . VAL A 1 378 ? 0.607 -9.970 -9.628 1.00 93.69 378 VAL A CA 1
ATOM 2866 C C . VAL A 1 378 ? 1.565 -11.126 -9.908 1.00 93.69 378 VAL A C 1
ATOM 2868 O O . VAL A 1 378 ? 2.628 -11.215 -9.292 1.00 93.69 378 VAL A O 1
ATOM 2871 N N . ALA A 1 379 ? 1.192 -11.997 -10.846 1.00 92.00 379 ALA A N 1
ATOM 2872 C CA . ALA A 1 379 ? 2.096 -13.007 -11.383 1.00 92.00 379 ALA A CA 1
ATOM 2873 C C . ALA A 1 379 ? 3.098 -12.360 -12.351 1.00 92.00 379 ALA A C 1
ATOM 2875 O O . ALA A 1 379 ? 2.749 -11.441 -13.101 1.00 92.00 379 ALA A O 1
ATOM 2876 N N . GLY A 1 380 ? 4.344 -12.821 -12.335 1.00 91.62 380 GLY A N 1
ATOM 2877 C CA . GLY A 1 380 ? 5.394 -12.188 -13.118 1.00 91.62 380 GLY A CA 1
ATOM 2878 C C . GLY A 1 380 ? 6.794 -12.699 -12.831 1.00 91.62 380 GLY A C 1
ATOM 2879 O O . GLY A 1 380 ? 6.992 -13.701 -12.149 1.00 91.62 380 GLY A O 1
ATOM 2880 N N . VAL A 1 381 ? 7.785 -11.969 -13.333 1.00 91.38 381 VAL A N 1
ATOM 2881 C CA . VAL A 1 381 ? 9.204 -12.238 -13.082 1.00 91.38 381 VAL A CA 1
ATOM 2882 C C . VAL A 1 381 ? 9.753 -11.231 -12.076 1.00 91.38 381 VAL A C 1
ATOM 2884 O O . VAL A 1 381 ? 9.713 -10.017 -12.302 1.00 91.38 381 VAL A O 1
ATOM 2887 N N . LEU A 1 382 ? 10.301 -11.730 -10.966 1.00 92.25 382 LEU A N 1
ATOM 2888 C CA . LEU A 1 382 ? 10.885 -10.896 -9.917 1.00 92.25 382 LEU A CA 1
ATOM 2889 C C . LEU A 1 382 ? 12.176 -10.218 -10.409 1.00 92.25 382 LEU A C 1
ATOM 2891 O O . LEU A 1 382 ? 13.139 -10.882 -10.790 1.00 92.25 382 LEU A O 1
ATOM 2895 N N . SER A 1 383 ? 12.206 -8.889 -10.373 1.00 88.44 383 SER A N 1
ATOM 2896 C CA . SER A 1 383 ? 13.279 -8.026 -10.880 1.00 88.44 383 SER A CA 1
ATOM 2897 C C . SER A 1 383 ? 13.712 -6.993 -9.828 1.00 88.44 383 SER A C 1
ATOM 2899 O O . SER A 1 383 ? 12.944 -6.631 -8.937 1.00 88.44 383 SER A O 1
ATOM 2901 N N . GLN A 1 384 ? 14.940 -6.473 -9.944 1.00 85.44 384 GLN A N 1
ATOM 2902 C CA . GLN A 1 384 ? 15.511 -5.463 -9.029 1.00 85.44 384 GLN A CA 1
ATOM 2903 C C . GLN A 1 384 ? 15.515 -5.899 -7.549 1.00 85.44 384 GLN A C 1
ATOM 2905 O O . GLN A 1 384 ? 14.988 -5.215 -6.675 1.00 85.44 384 GLN A O 1
ATOM 2910 N N . THR A 1 385 ? 16.115 -7.055 -7.257 1.00 85.00 385 THR A N 1
ATOM 2911 C CA . THR A 1 385 ? 16.111 -7.666 -5.917 1.00 85.00 385 THR A CA 1
ATOM 2912 C C . THR A 1 385 ? 17.228 -7.181 -4.988 1.00 85.00 385 THR A C 1
ATOM 2914 O O . THR A 1 385 ? 17.392 -7.739 -3.908 1.00 85.00 385 THR A O 1
ATOM 2917 N N . ASP A 1 386 ? 17.976 -6.130 -5.338 1.00 83.38 386 ASP A N 1
ATOM 2918 C CA . ASP A 1 386 ? 19.045 -5.565 -4.487 1.00 83.38 386 ASP A CA 1
ATOM 2919 C C . ASP A 1 386 ? 18.517 -5.095 -3.111 1.00 83.38 386 ASP A C 1
ATOM 2921 O O . ASP A 1 386 ? 19.252 -4.964 -2.124 1.00 83.38 386 ASP A O 1
ATOM 2925 N N . GLY A 1 387 ? 17.206 -4.839 -3.039 1.00 81.25 387 GLY A N 1
ATOM 2926 C CA . GLY A 1 387 ? 16.453 -4.569 -1.821 1.00 81.25 387 GLY A CA 1
ATOM 2927 C C . GLY A 1 387 ? 16.314 -5.751 -0.861 1.00 81.25 387 GLY A C 1
ATOM 2928 O O . GLY A 1 387 ? 16.219 -5.532 0.346 1.00 81.25 387 GLY A O 1
ATOM 2929 N N . LEU A 1 388 ? 16.325 -6.985 -1.364 1.00 86.44 388 LEU A N 1
ATOM 2930 C CA . LEU A 1 388 ? 15.934 -8.197 -0.641 1.00 86.44 388 LEU A CA 1
ATOM 2931 C C . LEU A 1 388 ? 17.137 -8.870 0.016 1.00 86.44 388 LEU A C 1
ATOM 2933 O O . LEU A 1 388 ? 17.505 -9.996 -0.305 1.00 86.44 388 LEU A O 1
ATOM 2937 N N . ASN A 1 389 ? 17.751 -8.174 0.965 1.00 89.88 389 ASN A N 1
ATOM 2938 C CA . ASN A 1 389 ? 18.821 -8.746 1.772 1.00 89.88 389 ASN A CA 1
ATOM 2939 C C . ASN A 1 389 ? 18.322 -9.018 3.191 1.00 89.88 389 ASN A C 1
ATOM 2941 O O . ASN A 1 389 ? 17.843 -8.107 3.873 1.00 89.88 389 ASN A O 1
ATOM 2945 N N . VAL A 1 390 ? 18.476 -10.262 3.652 1.00 93.69 390 VAL A N 1
ATOM 2946 C CA . VAL A 1 390 ? 18.204 -10.631 5.046 1.00 93.69 390 VAL A CA 1
ATOM 2947 C C . VAL A 1 390 ? 19.041 -9.746 5.973 1.00 93.69 390 VAL A C 1
ATOM 2949 O O . VAL A 1 390 ? 20.220 -9.487 5.738 1.00 93.69 390 VAL A O 1
ATOM 2952 N N . GLY A 1 391 ? 18.412 -9.233 7.025 1.00 92.81 391 GLY A N 1
ATOM 2953 C CA . GLY A 1 391 ? 19.015 -8.301 7.968 1.00 92.81 391 GLY A CA 1
ATOM 2954 C C . GLY A 1 391 ? 18.921 -6.827 7.562 1.00 92.81 391 GLY A C 1
ATOM 2955 O O . GLY A 1 391 ? 19.289 -5.973 8.376 1.00 92.81 391 GLY A O 1
ATOM 2956 N N . ARG A 1 392 ? 18.403 -6.486 6.378 1.00 93.25 392 ARG A N 1
ATOM 2957 C CA . ARG A 1 392 ? 18.116 -5.093 6.004 1.00 93.25 392 ARG A CA 1
ATOM 2958 C C . ARG A 1 392 ? 16.860 -4.590 6.714 1.00 93.25 392 ARG A C 1
ATOM 2960 O O . ARG A 1 392 ? 15.877 -5.312 6.838 1.00 93.25 392 ARG A O 1
ATOM 2967 N N . TYR A 1 393 ? 16.894 -3.339 7.163 1.00 94.50 393 TYR A N 1
ATOM 2968 C CA . TYR A 1 393 ? 15.716 -2.643 7.675 1.00 94.50 393 TYR A CA 1
ATOM 2969 C C . TYR A 1 393 ? 14.997 -1.917 6.531 1.00 94.50 393 TYR A C 1
ATOM 2971 O O . TYR A 1 393 ? 15.639 -1.229 5.733 1.00 94.50 393 TYR A O 1
ATOM 2979 N N . VAL A 1 394 ? 13.680 -2.084 6.449 1.00 94.44 394 VAL A N 1
ATOM 2980 C CA . VAL A 1 394 ? 12.802 -1.489 5.437 1.00 94.44 394 VAL A CA 1
ATOM 2981 C C . VAL A 1 394 ? 11.824 -0.554 6.139 1.00 94.44 394 VAL A C 1
ATOM 2983 O O . VAL A 1 394 ? 11.233 -0.913 7.155 1.00 94.44 394 VAL A O 1
ATOM 2986 N N . SER A 1 395 ? 11.666 0.656 5.610 1.00 94.88 395 SER A N 1
ATOM 2987 C CA . SER A 1 395 ? 10.632 1.596 6.044 1.00 94.88 395 SE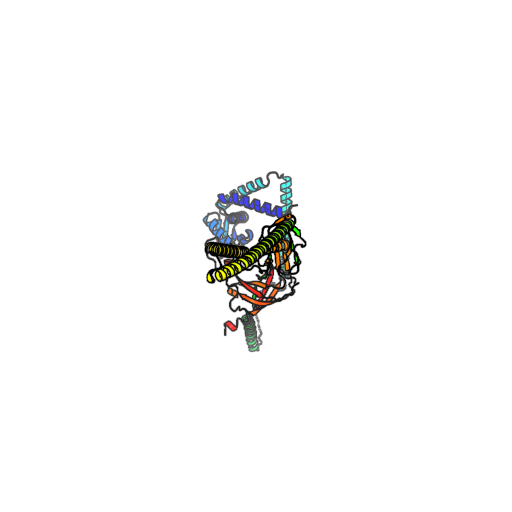R A CA 1
ATOM 2988 C C . SER A 1 395 ? 9.320 1.337 5.305 1.00 94.88 395 SER A C 1
ATOM 2990 O O . SER A 1 395 ? 9.340 0.931 4.143 1.00 94.88 395 SER A O 1
ATOM 2992 N N . ALA A 1 396 ? 8.190 1.647 5.941 1.00 94.50 396 ALA A N 1
ATOM 2993 C CA . ALA A 1 396 ? 6.880 1.596 5.294 1.00 94.50 396 ALA A CA 1
ATOM 2994 C C . ALA A 1 396 ? 6.867 2.411 3.982 1.00 94.50 396 ALA A C 1
ATOM 2996 O O . ALA A 1 396 ? 7.403 3.520 3.924 1.00 94.50 396 ALA A O 1
ATOM 2997 N N . GLY A 1 397 ? 6.291 1.837 2.927 1.00 90.88 397 GLY A N 1
ATOM 2998 C CA . GLY A 1 397 ? 6.199 2.413 1.584 1.00 90.88 397 GLY A CA 1
ATOM 2999 C C . GLY A 1 397 ? 7.476 2.332 0.741 1.00 90.88 397 GLY A C 1
ATOM 3000 O O . GLY A 1 397 ? 7.448 2.697 -0.432 1.00 90.88 397 GLY A O 1
ATOM 3001 N N . ALA A 1 398 ? 8.602 1.852 1.283 1.00 89.69 398 ALA A N 1
ATOM 3002 C CA . ALA A 1 398 ? 9.815 1.695 0.487 1.00 89.69 398 ALA A CA 1
ATOM 3003 C C . ALA A 1 398 ? 9.685 0.519 -0.491 1.00 89.69 398 ALA A C 1
ATOM 3005 O O . ALA A 1 398 ? 9.324 -0.594 -0.104 1.00 89.69 398 ALA A O 1
ATOM 3006 N N . MET A 1 399 ? 10.029 0.762 -1.757 1.00 90.94 399 MET A N 1
ATOM 3007 C CA . MET A 1 399 ? 10.134 -0.285 -2.772 1.00 90.94 399 MET A CA 1
ATOM 3008 C C . MET A 1 399 ? 11.340 -1.181 -2.468 1.00 90.94 399 MET A C 1
ATOM 3010 O O . MET A 1 399 ? 12.462 -0.692 -2.319 1.00 90.94 399 MET A O 1
ATOM 3014 N N . VAL A 1 400 ? 11.102 -2.490 -2.380 1.00 90.81 400 VAL A N 1
ATOM 3015 C CA . VAL A 1 400 ? 12.136 -3.499 -2.091 1.00 90.81 400 VAL A CA 1
ATOM 3016 C C . VAL A 1 400 ? 12.440 -4.338 -3.332 1.00 90.81 400 VAL A C 1
ATOM 3018 O O . VAL A 1 400 ? 13.597 -4.670 -3.570 1.00 90.81 400 VAL A O 1
ATOM 3021 N N . ALA A 1 401 ? 11.415 -4.641 -4.131 1.00 92.12 401 ALA A N 1
ATOM 3022 C CA . ALA A 1 401 ? 11.513 -5.369 -5.394 1.00 92.12 401 ALA A CA 1
ATOM 3023 C C . ALA A 1 401 ? 10.568 -4.772 -6.440 1.00 92.12 401 ALA A C 1
ATOM 3025 O O . ALA A 1 401 ? 9.699 -3.959 -6.127 1.00 92.12 401 ALA A O 1
ATOM 3026 N N . SER A 1 402 ? 10.694 -5.243 -7.676 1.00 92.69 402 SER A N 1
ATOM 3027 C CA . SER A 1 402 ? 9.713 -5.031 -8.740 1.00 92.69 402 SER A CA 1
ATOM 3028 C C . SER A 1 402 ? 9.328 -6.372 -9.358 1.00 92.69 402 SER A C 1
ATOM 3030 O O . SER A 1 402 ? 10.157 -7.272 -9.457 1.00 92.69 402 SER A O 1
ATOM 3032 N N . VAL A 1 403 ? 8.079 -6.528 -9.775 1.00 92.81 403 VAL A N 1
ATOM 3033 C CA . VAL A 1 403 ? 7.618 -7.701 -10.523 1.00 92.81 403 VAL A CA 1
ATOM 3034 C C . VAL A 1 403 ? 7.269 -7.234 -11.925 1.00 92.81 403 VAL A C 1
ATOM 3036 O O . VAL A 1 403 ? 6.401 -6.379 -12.096 1.00 92.81 403 VAL A O 1
ATOM 3039 N N . ALA A 1 404 ? 7.966 -7.768 -12.924 1.00 91.94 404 ALA A N 1
ATOM 3040 C CA . ALA A 1 404 ? 7.590 -7.582 -14.318 1.00 91.94 404 ALA A CA 1
ATOM 3041 C C . ALA A 1 404 ? 6.389 -8.490 -14.598 1.00 91.94 404 ALA A C 1
ATOM 3043 O O . ALA A 1 404 ? 6.535 -9.713 -14.600 1.00 91.94 404 ALA A O 1
ATOM 3044 N N . GLN A 1 405 ? 5.206 -7.898 -14.750 1.00 90.56 405 GLN A N 1
ATOM 3045 C CA . GLN A 1 405 ? 3.958 -8.631 -14.903 1.00 90.56 405 GLN A CA 1
ATOM 3046 C C . GLN A 1 405 ? 3.945 -9.418 -16.210 1.00 90.56 405 GLN A C 1
ATOM 3048 O O . GLN A 1 405 ? 4.255 -8.899 -17.285 1.00 90.56 405 GLN A O 1
ATOM 3053 N N . THR A 1 406 ? 3.536 -10.675 -16.100 1.00 83.38 406 THR A N 1
ATOM 3054 C CA . THR A 1 406 ? 3.383 -11.571 -17.238 1.00 83.38 406 THR A CA 1
ATOM 3055 C C . THR A 1 406 ? 1.974 -11.445 -17.844 1.00 83.38 406 THR A C 1
ATOM 3057 O O . THR A 1 406 ? 1.002 -11.234 -17.123 1.00 83.38 406 THR A O 1
ATOM 3060 N N . GLY A 1 407 ? 1.844 -11.591 -19.169 1.00 80.44 407 GLY A N 1
ATOM 3061 C CA . GLY A 1 407 ? 0.552 -11.637 -19.880 1.00 80.44 407 GLY A CA 1
ATOM 3062 C C . GLY A 1 407 ? 0.046 -10.298 -20.426 1.00 80.44 407 GLY A C 1
ATOM 3063 O O . GLY A 1 407 ? -0.807 -10.284 -21.306 1.00 80.44 407 GLY A O 1
ATOM 3064 N N . GLU A 1 408 ? 0.614 -9.175 -19.986 1.00 82.62 408 GLU A N 1
ATOM 3065 C CA . GLU A 1 408 ? 0.353 -7.857 -20.569 1.00 82.62 408 GLU A CA 1
ATOM 3066 C C . GLU A 1 408 ? 1.667 -7.306 -21.123 1.00 82.62 408 GLU A C 1
ATOM 3068 O O . GLU A 1 408 ? 2.501 -6.778 -20.396 1.00 82.62 408 GLU A O 1
ATOM 3073 N N . THR A 1 409 ? 1.906 -7.506 -22.418 1.00 88.94 409 THR A N 1
ATOM 3074 C CA . THR A 1 409 ? 3.121 -7.033 -23.093 1.00 88.94 409 THR A CA 1
ATOM 3075 C C . THR A 1 409 ? 2.721 -6.132 -24.248 1.00 88.94 409 THR A C 1
ATOM 3077 O O . THR A 1 409 ? 1.855 -6.477 -25.050 1.00 88.94 409 THR A O 1
ATOM 3080 N N . TRP A 1 410 ? 3.352 -4.967 -24.345 1.00 93.31 410 TRP A N 1
ATOM 3081 C CA . TRP A 1 410 ? 3.193 -4.077 -25.490 1.00 93.31 410 TRP A CA 1
ATOM 3082 C C . TRP A 1 410 ? 4.553 -3.681 -26.032 1.00 93.31 410 TRP A C 1
ATOM 3084 O O . TRP A 1 410 ? 5.584 -3.812 -25.372 1.00 93.31 410 TRP A O 1
ATOM 3094 N N . ILE A 1 411 ? 4.552 -3.177 -27.254 1.00 94.94 411 ILE A N 1
ATOM 3095 C CA . ILE A 1 411 ? 5.750 -2.636 -27.877 1.00 94.94 411 ILE A CA 1
ATOM 3096 C C . ILE A 1 411 ? 5.560 -1.151 -28.046 1.00 94.94 411 ILE A C 1
ATOM 3098 O O . ILE A 1 411 ? 4.558 -0.692 -28.592 1.00 94.94 411 ILE A O 1
ATOM 3102 N N . GLU A 1 412 ? 6.538 -0.400 -27.573 1.00 95.19 412 GLU A N 1
ATOM 3103 C CA . GLU A 1 412 ? 6.607 1.029 -27.795 1.00 95.19 412 GLU A CA 1
ATOM 3104 C C . GLU A 1 412 ? 7.488 1.287 -29.013 1.00 95.19 412 GLU A C 1
ATOM 3106 O O . GLU A 1 412 ? 8.714 1.218 -28.944 1.00 95.19 412 GLU A O 1
ATOM 3111 N N . ALA A 1 413 ? 6.854 1.546 -30.155 1.00 95.38 413 ALA A N 1
ATOM 3112 C CA . ALA A 1 413 ? 7.520 1.861 -31.408 1.00 95.38 413 ALA A CA 1
ATOM 3113 C C . ALA A 1 413 ? 7.664 3.378 -31.561 1.00 95.38 413 ALA A C 1
ATOM 3115 O O . ALA A 1 413 ? 6.701 4.098 -31.815 1.00 95.38 413 ALA A O 1
ATOM 3116 N N . ASN A 1 414 ? 8.888 3.880 -31.444 1.00 94.19 414 ASN A N 1
ATOM 3117 C CA . ASN A 1 414 ? 9.207 5.296 -31.573 1.00 94.19 414 ASN A CA 1
ATOM 3118 C C . ASN A 1 414 ? 9.349 5.683 -33.052 1.00 94.19 414 ASN A C 1
ATOM 3120 O O . ASN A 1 414 ? 10.455 5.690 -33.611 1.00 94.19 414 ASN A O 1
ATOM 3124 N N . LEU A 1 415 ? 8.229 6.014 -33.695 1.00 93.44 415 LEU A N 1
ATOM 3125 C CA . LEU A 1 415 ? 8.171 6.418 -35.102 1.00 93.44 415 LEU A CA 1
ATOM 3126 C C . LEU A 1 415 ? 8.598 7.875 -35.281 1.00 93.44 415 LEU A C 1
ATOM 3128 O O . LEU A 1 415 ? 8.399 8.711 -34.402 1.00 93.44 415 LEU A O 1
ATOM 3132 N N . LYS A 1 416 ? 9.198 8.202 -36.429 1.00 92.25 416 LYS A N 1
ATOM 3133 C CA . LYS A 1 416 ? 9.508 9.599 -36.767 1.00 92.25 416 LYS A CA 1
ATOM 3134 C C . LYS A 1 416 ? 8.201 10.371 -36.946 1.00 92.25 416 LYS A C 1
ATOM 3136 O O . LYS A 1 416 ? 7.264 9.851 -37.536 1.00 92.25 416 LYS A O 1
ATOM 3141 N N . GLU A 1 417 ? 8.165 11.637 -36.548 1.00 88.25 417 GLU A N 1
ATOM 3142 C CA . GLU A 1 417 ? 7.009 12.522 -36.771 1.00 88.25 417 GLU A CA 1
ATOM 3143 C C . GLU A 1 417 ? 6.548 12.516 -38.243 1.00 88.25 417 GLU A C 1
ATOM 3145 O O . GLU A 1 417 ? 5.360 12.434 -38.540 1.00 88.25 417 GLU A O 1
ATOM 3150 N N . THR A 1 418 ? 7.498 12.478 -39.184 1.00 89.00 418 THR A N 1
ATOM 3151 C CA . THR A 1 418 ? 7.225 12.417 -40.631 1.00 89.00 418 THR A CA 1
ATOM 3152 C C . THR A 1 418 ? 6.574 11.110 -41.094 1.00 89.00 418 THR A C 1
ATOM 3154 O O . THR A 1 418 ? 6.159 11.017 -42.241 1.00 89.00 418 THR A O 1
ATOM 3157 N N . GLN A 1 419 ? 6.555 10.083 -40.247 1.00 88.56 419 GLN A N 1
ATOM 3158 C CA . GLN A 1 419 ? 6.006 8.755 -40.519 1.00 88.56 419 GLN A CA 1
ATOM 3159 C C . GLN A 1 419 ? 4.611 8.551 -39.906 1.00 88.56 419 GLN A C 1
ATOM 3161 O O . GLN A 1 419 ? 4.023 7.493 -40.096 1.00 88.56 419 GLN A O 1
ATOM 3166 N N . LEU A 1 420 ? 4.076 9.537 -39.177 1.00 87.94 420 LEU A N 1
ATOM 3167 C CA . LEU A 1 420 ? 2.745 9.448 -38.566 1.00 87.94 420 LEU A CA 1
ATOM 3168 C C . LEU A 1 420 ? 1.601 9.763 -39.534 1.00 87.94 420 LEU A C 1
ATOM 3170 O O . LEU A 1 420 ? 0.443 9.485 -39.226 1.00 87.94 420 LEU A O 1
ATOM 3174 N N . ALA A 1 421 ? 1.901 10.370 -40.684 1.00 83.12 421 ALA A N 1
ATOM 3175 C CA . ALA A 1 421 ? 0.894 10.696 -41.685 1.00 83.12 421 ALA A CA 1
ATOM 3176 C C . ALA A 1 421 ? 0.174 9.413 -42.144 1.00 83.12 421 ALA A C 1
ATOM 3178 O O . ALA A 1 421 ? 0.810 8.487 -42.636 1.00 83.12 421 ALA A O 1
ATOM 3179 N N . GLY A 1 422 ? -1.147 9.351 -41.946 1.00 82.88 422 GLY A N 1
ATOM 3180 C CA . GLY A 1 422 ? -1.971 8.184 -42.293 1.00 82.88 422 GLY A CA 1
ATOM 3181 C C . GLY A 1 422 ? -2.006 7.059 -41.246 1.00 82.88 422 GLY A C 1
ATOM 3182 O O . GLY A 1 422 ? -2.787 6.120 -41.406 1.00 82.88 422 GLY A O 1
ATOM 3183 N N . LEU A 1 423 ? -1.231 7.157 -40.160 1.00 89.06 423 LEU A N 1
ATOM 3184 C CA . LEU A 1 423 ? -1.248 6.177 -39.073 1.00 89.06 423 LEU A CA 1
ATOM 3185 C C . LEU A 1 423 ? -2.501 6.357 -38.201 1.00 89.06 423 LEU A C 1
ATOM 3187 O O . LEU A 1 423 ? -2.825 7.472 -37.786 1.00 89.06 423 LEU A O 1
ATOM 3191 N N . LYS A 1 424 ? -3.211 5.266 -37.905 1.00 90.56 424 LYS A N 1
ATOM 3192 C CA . LYS A 1 424 ? -4.432 5.263 -37.081 1.00 90.56 424 LYS A CA 1
ATOM 3193 C C . LYS A 1 424 ? -4.436 4.074 -36.125 1.00 90.56 424 LYS A C 1
ATOM 3195 O O . LYS A 1 424 ? -3.908 3.010 -36.443 1.00 90.56 424 LYS A O 1
ATOM 3200 N N . ALA A 1 425 ? -5.077 4.246 -34.970 1.00 91.94 425 ALA A N 1
ATOM 3201 C CA . ALA A 1 425 ? -5.348 3.135 -34.063 1.00 91.94 425 ALA A CA 1
ATOM 3202 C C . ALA A 1 425 ? -6.173 2.044 -34.775 1.00 91.94 425 ALA A C 1
ATOM 3204 O O . ALA A 1 425 ? -7.045 2.350 -35.591 1.00 91.94 425 ALA A O 1
ATOM 3205 N N . GLY A 1 426 ? -5.870 0.781 -34.482 1.00 91.19 426 GLY A N 1
ATOM 3206 C CA . GLY A 1 426 ? -6.466 -0.406 -35.100 1.00 91.19 426 GLY A CA 1
ATOM 3207 C C . GLY A 1 426 ? -5.722 -0.955 -36.325 1.00 91.19 426 GLY A C 1
ATOM 3208 O O . GLY A 1 426 ? -6.083 -2.021 -36.815 1.00 91.19 426 GLY A O 1
ATOM 3209 N N . GLN A 1 427 ? -4.683 -0.278 -36.828 1.00 92.50 427 GLN A N 1
ATOM 3210 C CA . GLN A 1 427 ? -3.875 -0.795 -37.941 1.00 92.50 427 GLN A CA 1
ATOM 3211 C C . GLN A 1 427 ? -3.038 -2.014 -37.528 1.00 92.50 427 GLN A C 1
ATOM 3213 O O . GLN A 1 427 ? -2.547 -2.094 -36.401 1.00 92.50 427 GLN A O 1
ATOM 3218 N N . ALA A 1 428 ? -2.860 -2.957 -38.456 1.00 93.56 428 ALA A N 1
ATOM 3219 C CA . ALA A 1 428 ? -2.071 -4.162 -38.229 1.00 93.56 428 ALA A CA 1
ATOM 3220 C C . ALA A 1 428 ? -0.568 -3.848 -38.229 1.00 93.56 428 ALA A C 1
ATOM 3222 O O . ALA A 1 428 ? -0.070 -3.099 -39.073 1.00 93.56 428 ALA A O 1
ATOM 3223 N N . ALA A 1 429 ? 0.162 -4.467 -37.307 1.00 94.00 429 ALA A N 1
ATOM 3224 C CA . ALA A 1 429 ? 1.603 -4.352 -37.175 1.00 94.00 429 ALA A CA 1
ATOM 3225 C C . ALA A 1 429 ? 2.257 -5.736 -37.157 1.00 94.00 429 ALA A C 1
ATOM 3227 O O . ALA A 1 429 ? 1.754 -6.691 -36.566 1.00 94.00 429 ALA A O 1
ATOM 3228 N N . LYS A 1 430 ? 3.410 -5.832 -37.809 1.00 94.19 430 LYS A N 1
ATOM 3229 C CA . LYS A 1 430 ? 4.318 -6.968 -37.749 1.00 94.19 430 LYS A CA 1
ATOM 3230 C C . LYS A 1 430 ? 5.501 -6.585 -36.876 1.00 94.19 430 LYS A C 1
ATOM 3232 O O . LYS A 1 430 ? 6.122 -5.546 -37.094 1.00 94.19 430 LYS A O 1
ATOM 3237 N N . VAL A 1 431 ? 5.819 -7.438 -35.920 1.00 93.56 431 VAL A N 1
ATOM 3238 C CA . VAL A 1 431 ? 6.900 -7.244 -34.964 1.00 93.56 431 VAL A CA 1
ATOM 3239 C C . VAL A 1 431 ? 7.869 -8.409 -35.087 1.00 93.56 431 VAL A C 1
ATOM 3241 O O . VAL A 1 431 ? 7.467 -9.566 -35.177 1.00 93.56 431 VAL A O 1
ATOM 3244 N N . THR A 1 432 ? 9.152 -8.097 -35.028 1.00 93.50 432 THR A N 1
ATOM 3245 C CA . THR A 1 432 ? 10.239 -9.070 -34.910 1.00 93.50 432 THR A CA 1
ATOM 3246 C C . THR A 1 432 ? 11.168 -8.624 -33.795 1.00 93.50 432 THR A C 1
ATOM 3248 O O . THR A 1 432 ? 11.529 -7.452 -33.735 1.00 93.50 432 THR A O 1
ATOM 3251 N N . ILE A 1 433 ? 11.530 -9.538 -32.898 1.00 93.38 433 ILE A N 1
ATOM 3252 C CA . ILE A 1 433 ? 12.406 -9.249 -31.758 1.00 93.38 433 ILE A CA 1
ATOM 3253 C C . ILE A 1 433 ? 13.836 -9.615 -32.138 1.00 93.38 433 ILE A C 1
ATOM 3255 O O . ILE A 1 433 ? 14.068 -10.714 -32.634 1.00 93.38 433 ILE A O 1
ATOM 3259 N N . ASP A 1 434 ? 14.804 -8.746 -31.853 1.00 92.50 434 ASP A N 1
ATOM 3260 C CA . ASP A 1 434 ? 16.202 -8.975 -32.254 1.00 92.50 434 ASP A CA 1
ATOM 3261 C C . ASP A 1 434 ? 16.786 -10.250 -31.626 1.00 92.50 434 ASP A C 1
ATOM 3263 O O . ASP A 1 434 ? 17.575 -10.962 -32.246 1.00 92.50 434 ASP A O 1
ATOM 3267 N N . ALA A 1 435 ? 16.367 -10.562 -30.395 1.00 89.62 435 ALA A N 1
ATOM 3268 C CA . ALA A 1 435 ? 16.752 -11.783 -29.690 1.00 89.62 435 ALA A CA 1
ATOM 3269 C C . ALA A 1 435 ? 16.158 -13.061 -30.315 1.00 89.62 435 ALA A C 1
ATOM 3271 O O . ALA A 1 435 ? 16.717 -14.140 -30.127 1.00 89.62 435 ALA A O 1
ATOM 3272 N N . TYR A 1 436 ? 15.051 -12.945 -31.060 1.00 89.81 436 TYR A N 1
ATOM 3273 C CA . TYR A 1 436 ? 14.326 -14.061 -31.673 1.00 89.81 436 TYR A CA 1
ATOM 3274 C C . TYR A 1 436 ? 13.946 -13.732 -33.129 1.00 89.81 436 TYR A C 1
ATOM 3276 O O . TYR A 1 436 ? 12.772 -13.488 -33.413 1.00 89.81 436 TYR A O 1
ATOM 3284 N N . PRO A 1 437 ? 14.908 -13.740 -34.074 1.00 85.94 437 PRO A N 1
ATOM 3285 C CA . PRO A 1 437 ? 14.655 -13.329 -35.460 1.00 85.94 437 PRO A CA 1
ATOM 3286 C C . PRO A 1 437 ? 13.599 -14.177 -36.184 1.00 85.94 437 PRO A C 1
ATOM 3288 O O . PRO A 1 437 ? 12.902 -13.676 -37.066 1.00 85.94 437 PRO A O 1
ATOM 3291 N N . ASP A 1 438 ? 13.467 -15.448 -35.798 1.00 87.81 438 ASP A N 1
ATOM 3292 C CA . ASP A 1 438 ? 12.504 -16.388 -36.382 1.00 87.81 438 ASP A CA 1
ATOM 3293 C C . ASP A 1 438 ? 11.081 -16.216 -35.815 1.00 87.81 438 ASP A C 1
ATOM 3295 O O . ASP A 1 438 ? 10.114 -16.718 -36.392 1.00 87.81 438 ASP A O 1
ATOM 3299 N N . LEU A 1 439 ? 10.932 -15.497 -34.695 1.00 86.50 439 LEU A N 1
ATOM 3300 C CA . LEU A 1 439 ? 9.645 -15.246 -34.054 1.00 86.50 439 LEU A CA 1
ATOM 3301 C C . LEU A 1 439 ? 9.025 -13.962 -34.612 1.00 86.50 439 LEU A C 1
ATOM 3303 O O . LEU A 1 439 ? 9.356 -12.845 -34.208 1.00 86.50 439 LEU A O 1
ATOM 3307 N N . VAL A 1 440 ? 8.087 -14.137 -35.539 1.00 88.88 440 VAL A N 1
ATOM 3308 C CA . VAL A 1 440 ? 7.252 -13.052 -36.055 1.00 88.88 440 VAL A CA 1
ATOM 3309 C C . VAL A 1 440 ? 5.993 -12.945 -35.206 1.00 88.88 440 VAL A C 1
ATOM 3311 O O . VAL A 1 440 ? 5.162 -13.850 -35.207 1.00 88.88 440 VAL A O 1
ATOM 3314 N N . LEU A 1 441 ? 5.834 -11.813 -34.531 1.00 90.06 441 LEU A N 1
ATOM 3315 C CA . LEU A 1 441 ? 4.640 -11.493 -33.763 1.00 90.06 441 LEU A CA 1
ATOM 3316 C C . LEU A 1 441 ? 3.730 -10.572 -34.578 1.00 90.06 441 LEU A C 1
ATOM 3318 O O . LEU A 1 441 ? 4.184 -9.669 -35.288 1.00 90.06 441 LEU A O 1
ATOM 3322 N N . HIS A 1 442 ? 2.430 -10.806 -34.466 1.00 91.56 442 HIS A N 1
ATOM 3323 C CA . HIS A 1 442 ? 1.406 -9.963 -35.061 1.00 91.56 442 HIS A CA 1
ATOM 3324 C C . HIS A 1 442 ? 0.744 -9.147 -33.957 1.00 91.56 442 HIS A C 1
ATOM 3326 O O . HIS A 1 442 ? 0.400 -9.678 -32.906 1.00 91.56 442 HIS A O 1
ATOM 3332 N N . GLY A 1 443 ? 0.599 -7.849 -34.192 1.00 91.56 443 GLY A N 1
ATOM 3333 C CA . GLY A 1 443 ? 0.006 -6.927 -33.238 1.00 91.56 443 GLY A CA 1
ATOM 3334 C C . GLY A 1 443 ? -0.862 -5.887 -33.920 1.00 91.56 443 GLY A C 1
ATOM 3335 O O . GLY A 1 443 ? -0.974 -5.834 -35.147 1.00 91.56 443 GLY A O 1
ATOM 3336 N N . THR A 1 444 ? -1.456 -5.025 -33.111 1.00 94.50 444 THR A N 1
ATOM 3337 C CA . THR A 1 444 ? -2.290 -3.917 -33.580 1.00 94.50 444 THR A CA 1
ATOM 3338 C C . THR A 1 444 ? -1.869 -2.622 -32.914 1.00 94.50 444 THR A C 1
ATOM 3340 O O . THR A 1 444 ? -1.543 -2.608 -31.727 1.00 94.50 444 THR A O 1
ATOM 3343 N N . VAL A 1 445 ? -1.901 -1.522 -33.666 1.00 94.94 445 VAL A N 1
ATOM 3344 C CA . VAL A 1 445 ? -1.681 -0.183 -33.114 1.00 94.94 445 VAL A CA 1
ATOM 3345 C C . VAL A 1 445 ? -2.799 0.122 -32.122 1.00 94.94 445 VAL A C 1
ATOM 3347 O O . VAL A 1 445 ? -3.947 0.308 -32.516 1.00 94.94 445 VAL A O 1
ATOM 3350 N N . GLU A 1 446 ? -2.465 0.172 -30.839 1.00 94.19 446 GLU A N 1
ATOM 3351 C CA . GLU A 1 446 ? -3.409 0.458 -29.762 1.00 94.19 446 GLU A CA 1
ATOM 3352 C C . GLU A 1 446 ? -3.625 1.969 -29.645 1.00 94.19 446 GLU A C 1
ATOM 3354 O O . GLU A 1 446 ? -4.753 2.458 -29.674 1.00 94.19 446 GLU A O 1
ATOM 3359 N N . SER A 1 447 ? -2.530 2.730 -29.560 1.00 93.81 447 SER A N 1
ATOM 3360 C CA . SER A 1 447 ? -2.580 4.185 -29.425 1.00 93.81 447 SER A CA 1
ATOM 3361 C C . SER A 1 447 ? -1.315 4.869 -29.941 1.00 93.81 447 SER A C 1
ATOM 3363 O O . SER A 1 447 ? -0.241 4.274 -30.044 1.00 93.81 447 SER A O 1
ATOM 3365 N N . ILE A 1 448 ? -1.458 6.151 -30.275 1.00 93.12 448 ILE A N 1
ATOM 3366 C CA . ILE A 1 448 ? -0.370 7.039 -30.690 1.00 93.12 448 ILE A CA 1
ATOM 3367 C C . ILE A 1 448 ? -0.179 8.061 -29.568 1.00 93.12 448 ILE A C 1
ATOM 3369 O O . ILE A 1 448 ? -1.143 8.699 -29.142 1.00 93.12 448 ILE A O 1
ATOM 3373 N N . GLY A 1 449 ? 1.049 8.200 -29.071 1.00 88.88 449 GLY A N 1
ATOM 3374 C CA . GLY A 1 449 ? 1.374 9.099 -27.970 1.00 88.88 449 GLY A CA 1
ATOM 3375 C C . GLY A 1 449 ? 1.120 10.567 -28.312 1.00 88.88 449 GLY A C 1
ATOM 3376 O O . GLY A 1 449 ? 1.440 11.034 -29.403 1.00 88.88 449 GLY A O 1
ATOM 3377 N N . GLY A 1 450 ? 0.577 11.319 -27.352 1.00 87.44 450 GLY A N 1
ATOM 3378 C CA . GLY A 1 450 ? 0.302 12.755 -27.505 1.00 87.44 450 GLY A CA 1
ATOM 3379 C C . GLY A 1 450 ? 1.523 13.669 -27.335 1.00 87.44 450 GLY A C 1
ATOM 3380 O O . GLY A 1 450 ? 1.383 14.886 -27.406 1.00 87.44 450 GLY A O 1
ATOM 3381 N N . THR A 1 451 ? 2.710 13.114 -27.076 1.00 87.12 451 THR A N 1
ATOM 3382 C CA . THR A 1 451 ? 3.947 13.861 -26.805 1.00 87.12 451 THR A CA 1
ATOM 3383 C C . THR A 1 451 ? 5.156 13.156 -27.422 1.00 87.12 451 THR A C 1
ATOM 3385 O O . THR A 1 451 ? 5.134 11.944 -27.641 1.00 87.12 451 THR A O 1
ATOM 3388 N N . THR A 1 452 ? 6.215 13.907 -27.730 1.00 87.44 452 THR A N 1
ATOM 3389 C CA . THR A 1 452 ? 7.475 13.357 -28.245 1.00 87.44 452 THR A CA 1
ATOM 3390 C C . THR A 1 452 ? 8.381 12.925 -27.096 1.00 87.44 452 THR A C 1
ATOM 3392 O O . THR A 1 452 ? 8.409 13.563 -26.044 1.00 87.44 452 THR A O 1
ATOM 3395 N N . GLY A 1 453 ? 9.221 11.906 -27.307 1.00 77.06 453 GLY A N 1
ATOM 3396 C CA . GLY A 1 453 ? 10.147 11.432 -26.262 1.00 77.06 453 GLY A CA 1
ATOM 3397 C C . GLY A 1 453 ? 11.105 12.514 -25.727 1.00 77.06 453 GLY A C 1
ATOM 3398 O O . GLY A 1 453 ? 11.534 12.463 -24.580 1.00 77.06 453 GLY A O 1
ATOM 3399 N N . SER A 1 454 ? 11.392 13.550 -26.522 1.00 80.38 454 SER A N 1
ATOM 3400 C CA . SER A 1 454 ? 12.191 14.713 -26.106 1.00 80.38 454 SER A CA 1
ATOM 3401 C C . SER A 1 454 ? 11.510 15.618 -25.077 1.00 80.38 454 SER A C 1
ATOM 3403 O O . SER A 1 454 ? 12.214 16.228 -24.277 1.00 80.38 454 SER A O 1
ATOM 3405 N N . GLN A 1 455 ? 10.176 15.705 -25.074 1.00 83.06 455 GLN A N 1
ATOM 3406 C CA . GLN A 1 455 ? 9.421 16.483 -24.084 1.00 83.06 455 GLN A CA 1
ATOM 3407 C C . GLN A 1 455 ? 9.349 15.773 -22.726 1.00 83.06 455 GLN A C 1
ATOM 3409 O O . GLN A 1 455 ? 9.222 16.439 -21.703 1.00 83.06 455 GLN A O 1
ATOM 3414 N N . LEU A 1 456 ? 9.463 14.440 -22.713 1.00 74.88 456 LEU A N 1
ATOM 3415 C CA . LEU A 1 456 ? 9.487 13.616 -21.498 1.00 74.88 456 LEU A CA 1
ATOM 3416 C C . LEU A 1 456 ? 10.900 13.428 -20.918 1.00 74.88 456 LEU A C 1
ATOM 3418 O O . LEU A 1 456 ? 11.051 12.875 -19.830 1.00 74.88 456 LEU A O 1
ATOM 3422 N N . SER A 1 457 ? 11.943 13.868 -21.627 1.00 78.50 457 SER A N 1
ATOM 3423 C CA . SER A 1 457 ? 13.322 13.733 -21.158 1.00 78.50 457 SER A CA 1
ATOM 3424 C C . SER A 1 457 ? 13.635 14.742 -20.054 1.00 78.50 457 SER A C 1
ATOM 3426 O O . SER A 1 457 ? 13.457 15.946 -20.237 1.00 78.50 457 SER A O 1
ATOM 3428 N N . LEU A 1 458 ? 14.209 14.266 -18.943 1.00 84.56 458 LEU A N 1
ATOM 3429 C CA . LEU A 1 458 ? 14.721 15.122 -17.864 1.00 84.56 458 LEU A CA 1
ATOM 3430 C C . LEU A 1 458 ? 15.846 16.055 -18.354 1.00 84.56 458 LEU A C 1
ATOM 3432 O O . LEU A 1 458 ? 16.035 17.146 -17.822 1.00 84.56 458 LEU A O 1
ATOM 3436 N N . ILE A 1 459 ? 16.585 15.625 -19.384 1.00 81.88 459 ILE A N 1
ATOM 3437 C CA . ILE A 1 459 ? 17.636 16.401 -20.049 1.00 81.88 459 ILE A CA 1
ATOM 3438 C C . ILE A 1 459 ? 17.312 16.428 -21.549 1.00 81.88 459 ILE A C 1
ATOM 3440 O O . ILE A 1 459 ? 17.655 15.488 -22.276 1.00 81.88 459 ILE A O 1
ATOM 3444 N N . PRO A 1 460 ? 16.605 17.455 -22.044 1.00 68.94 460 PRO A N 1
ATOM 3445 C CA . PRO A 1 460 ? 16.302 17.562 -23.463 1.00 68.94 460 PRO A CA 1
ATOM 3446 C C . PRO A 1 460 ? 17.582 17.817 -24.266 1.00 68.94 460 PRO A C 1
ATOM 3448 O O . PRO A 1 460 ? 18.504 18.497 -23.812 1.00 68.94 460 PRO A O 1
ATOM 3451 N N . ALA A 1 461 ? 17.631 17.298 -25.493 1.00 68.94 461 ALA A N 1
ATOM 3452 C CA . ALA A 1 461 ? 18.726 17.586 -26.410 1.00 68.94 461 ALA A CA 1
ATOM 3453 C C . ALA A 1 461 ? 18.701 19.079 -26.790 1.00 68.94 461 ALA A C 1
ATOM 3455 O O . ALA A 1 461 ? 17.808 19.533 -27.504 1.00 68.94 461 ALA A O 1
ATOM 3456 N N . GLN A 1 462 ? 19.672 19.844 -26.290 1.00 66.06 462 GLN A N 1
ATOM 3457 C CA . GLN A 1 462 ? 19.886 21.253 -26.627 1.00 66.06 462 GLN A CA 1
ATOM 3458 C C . GLN A 1 462 ? 21.098 21.367 -27.557 1.00 66.06 462 GLN A C 1
ATOM 3460 O O . GLN A 1 462 ? 22.146 20.768 -27.306 1.00 66.06 462 GLN A O 1
ATOM 3465 N N . ASN A 1 463 ? 20.983 22.152 -28.629 1.00 66.69 463 ASN A N 1
ATOM 3466 C CA . ASN A 1 463 ? 22.116 22.419 -29.513 1.00 66.69 463 ASN A CA 1
ATOM 3467 C C . ASN A 1 463 ? 23.100 23.365 -28.808 1.00 66.69 463 ASN A C 1
ATOM 3469 O O . ASN A 1 463 ? 22.809 24.543 -28.614 1.00 66.69 463 ASN A O 1
ATOM 3473 N N . ALA A 1 464 ? 24.285 22.862 -28.461 1.00 61.31 464 ALA A N 1
ATOM 3474 C CA . ALA A 1 464 ? 25.292 23.599 -27.690 1.00 61.31 464 ALA A CA 1
ATOM 3475 C C . ALA A 1 464 ? 25.926 24.805 -28.424 1.00 61.31 464 ALA A C 1
ATOM 3477 O O . ALA A 1 464 ? 26.610 25.608 -27.799 1.00 61.31 464 ALA A O 1
ATOM 3478 N N . THR A 1 465 ? 25.733 24.938 -29.741 1.00 67.75 465 THR A N 1
ATOM 3479 C CA . THR A 1 465 ? 26.442 25.906 -30.604 1.00 67.75 465 THR A CA 1
ATOM 3480 C C . THR A 1 465 ? 25.594 27.090 -31.080 1.00 67.75 465 THR A C 1
ATOM 3482 O O . THR A 1 465 ? 26.067 27.879 -31.893 1.00 67.75 465 THR A O 1
ATOM 3485 N N . GLY A 1 466 ? 24.352 27.241 -30.607 1.00 67.75 466 GLY A N 1
ATOM 3486 C CA . GLY A 1 466 ? 23.504 28.401 -30.930 1.00 67.75 466 GLY A CA 1
ATOM 3487 C C . GLY A 1 466 ? 22.897 28.421 -32.342 1.00 67.75 466 GLY A C 1
ATOM 3488 O O . GLY A 1 466 ? 22.072 29.283 -32.629 1.00 67.75 466 GLY A O 1
ATOM 3489 N N . ASN A 1 467 ? 23.223 27.455 -33.207 1.00 76.50 467 ASN A N 1
ATOM 3490 C CA . ASN A 1 467 ? 22.526 27.260 -34.479 1.00 76.50 467 ASN A CA 1
ATOM 3491 C C . ASN A 1 467 ? 21.257 26.420 -34.278 1.00 76.50 467 ASN A C 1
ATOM 3493 O O . ASN A 1 467 ? 21.298 25.299 -33.756 1.00 76.50 467 ASN A O 1
ATOM 3497 N N . TRP A 1 468 ? 20.119 26.948 -34.734 1.00 73.06 468 TRP A N 1
ATOM 3498 C CA . TRP A 1 468 ? 18.870 26.196 -34.767 1.00 73.06 468 TRP A CA 1
ATOM 3499 C C . TRP A 1 468 ? 18.923 25.148 -35.885 1.00 73.06 468 TRP A C 1
ATOM 3501 O O . TRP A 1 468 ? 19.127 25.480 -37.052 1.00 73.06 468 TRP A O 1
ATOM 3511 N N . VAL A 1 469 ? 18.741 23.876 -35.527 1.00 77.69 469 VAL A N 1
ATOM 3512 C CA . VAL A 1 469 ? 18.661 22.752 -36.469 1.00 77.69 469 VAL A CA 1
ATOM 3513 C C . VAL A 1 469 ? 17.352 22.025 -36.202 1.00 77.69 469 VAL A C 1
ATOM 3515 O O . VAL A 1 469 ? 17.113 21.588 -35.076 1.00 77.69 469 VAL A O 1
ATOM 3518 N N . LYS A 1 470 ? 16.504 21.878 -37.229 1.00 83.00 470 LYS A N 1
ATOM 3519 C CA . LYS A 1 470 ? 15.278 21.078 -37.129 1.00 83.00 470 LYS A CA 1
ATOM 3520 C C . LYS A 1 470 ? 15.648 19.602 -36.986 1.00 83.00 470 LYS A C 1
ATOM 3522 O O . LYS A 1 470 ? 16.091 18.980 -37.949 1.00 83.00 470 LYS A O 1
ATOM 3527 N N . VAL A 1 471 ? 15.431 19.036 -35.804 1.00 85.44 471 VAL A N 1
ATOM 3528 C CA . VAL A 1 471 ? 15.611 17.602 -35.547 1.00 85.44 471 VAL A CA 1
ATOM 3529 C C . VAL A 1 471 ? 14.249 16.925 -35.585 1.00 85.44 471 VAL A C 1
ATOM 3531 O O . VAL A 1 471 ? 13.335 17.335 -34.869 1.00 85.44 471 VAL A O 1
ATOM 3534 N N . VAL A 1 472 ? 14.116 15.897 -36.428 1.00 88.94 472 VAL A N 1
ATOM 3535 C CA . VAL A 1 472 ? 12.895 15.087 -36.509 1.00 88.94 472 VAL A CA 1
ATOM 3536 C C . VAL A 1 472 ? 12.674 14.402 -35.168 1.00 88.94 472 VAL A C 1
ATOM 3538 O O . VAL A 1 472 ? 13.534 13.652 -34.702 1.00 88.94 472 VAL A O 1
ATOM 3541 N N . GLN A 1 473 ? 11.527 14.673 -34.556 1.00 90.19 473 GLN A N 1
ATOM 3542 C CA . GLN A 1 473 ? 11.170 14.082 -33.278 1.00 90.19 473 GLN A CA 1
ATOM 3543 C C . GLN A 1 473 ? 10.597 12.681 -33.471 1.00 90.19 473 GLN A C 1
ATOM 3545 O O . GLN A 1 473 ? 10.140 12.315 -34.559 1.00 90.19 473 GLN A O 1
ATOM 3550 N N . ARG A 1 474 ? 10.648 11.888 -32.401 1.00 91.75 474 ARG A N 1
ATOM 3551 C CA . ARG A 1 474 ? 10.027 10.568 -32.354 1.00 91.75 474 ARG A CA 1
ATOM 3552 C C . ARG A 1 474 ? 8.812 10.596 -31.444 1.00 91.75 474 ARG A C 1
ATOM 3554 O O . ARG A 1 474 ? 8.869 11.179 -30.359 1.00 91.75 474 ARG A O 1
ATOM 3561 N N . VAL A 1 475 ? 7.745 9.971 -31.917 1.00 93.00 475 VAL A N 1
ATOM 3562 C CA . VAL A 1 475 ? 6.478 9.835 -31.209 1.00 93.00 475 VAL A CA 1
ATOM 3563 C C . VAL A 1 475 ? 6.291 8.356 -30.875 1.00 93.00 475 VAL A C 1
ATOM 3565 O O . VAL A 1 475 ? 6.383 7.524 -31.785 1.00 93.00 475 VAL A O 1
ATOM 3568 N N . PRO A 1 476 ? 6.075 8.016 -29.595 1.00 94.31 476 PRO A N 1
ATOM 3569 C CA . PRO A 1 476 ? 5.861 6.642 -29.181 1.00 94.31 476 PRO A CA 1
ATOM 3570 C C . PRO A 1 476 ? 4.495 6.169 -29.678 1.00 94.31 476 PRO A C 1
ATOM 3572 O O . PRO A 1 476 ? 3.475 6.829 -29.476 1.00 94.31 476 PRO A O 1
ATOM 3575 N N . VAL A 1 477 ? 4.474 5.020 -30.340 1.00 94.56 477 VAL A N 1
ATOM 3576 C CA . VAL A 1 477 ? 3.257 4.333 -30.771 1.00 94.56 477 VAL A CA 1
ATOM 3577 C C . VAL A 1 477 ? 3.190 3.004 -30.047 1.00 94.56 477 VAL A C 1
ATOM 3579 O O . VAL A 1 477 ? 4.099 2.183 -30.162 1.00 94.56 477 VAL A O 1
ATOM 3582 N N . ARG A 1 478 ? 2.116 2.803 -29.287 1.00 95.12 478 ARG A N 1
ATOM 3583 C CA . ARG A 1 478 ? 1.894 1.591 -28.508 1.00 95.12 478 ARG A CA 1
ATOM 3584 C C . ARG A 1 478 ? 1.235 0.541 -29.389 1.00 95.12 478 ARG A C 1
ATOM 3586 O O . ARG A 1 478 ? 0.176 0.778 -29.971 1.00 95.12 478 ARG A O 1
ATOM 3593 N N . ILE A 1 479 ? 1.878 -0.613 -29.488 1.00 94.50 479 ILE A N 1
ATOM 3594 C CA . ILE A 1 479 ? 1.417 -1.760 -30.262 1.00 94.50 479 ILE A CA 1
ATOM 3595 C C . ILE A 1 479 ? 1.121 -2.882 -29.286 1.00 94.50 479 ILE A C 1
ATOM 3597 O O . ILE A 1 479 ? 2.016 -3.357 -28.585 1.00 94.50 479 ILE A O 1
ATOM 3601 N N . HIS A 1 480 ? -0.139 -3.291 -29.252 1.00 93.06 480 HIS A N 1
ATOM 3602 C CA . HIS A 1 480 ? -0.561 -4.446 -28.484 1.00 93.06 480 HIS A CA 1
ATOM 3603 C C . HIS A 1 480 ? -0.165 -5.720 -29.232 1.00 93.06 480 HIS A C 1
ATOM 3605 O O . HIS A 1 480 ? -0.369 -5.809 -30.447 1.00 93.06 480 HIS A O 1
ATOM 3611 N N . VAL A 1 481 ? 0.410 -6.683 -28.514 1.00 88.81 481 VAL A N 1
ATOM 3612 C CA . VAL A 1 481 ? 0.798 -7.986 -29.057 1.00 88.81 481 VAL A CA 1
ATOM 3613 C C . VAL A 1 481 ? 0.261 -9.071 -28.146 1.00 88.81 481 VAL A C 1
ATOM 3615 O O . VAL A 1 481 ? 0.515 -9.060 -26.943 1.00 88.81 481 VAL A O 1
ATOM 3618 N N . GLU A 1 482 ? -0.441 -10.028 -28.739 1.00 79.19 482 GLU A N 1
ATOM 3619 C CA . GLU A 1 482 ? -0.835 -11.246 -28.047 1.00 79.19 482 GLU A CA 1
ATOM 3620 C C . GLU A 1 482 ? 0.385 -12.168 -27.961 1.00 79.19 482 GLU A C 1
ATOM 3622 O O . GLU A 1 482 ? 0.989 -12.547 -28.965 1.00 79.19 482 GLU A O 1
ATOM 3627 N N . THR A 1 483 ? 0.785 -12.486 -26.737 1.00 73.94 483 THR A N 1
ATOM 3628 C CA . THR A 1 483 ? 1.900 -13.381 -26.426 1.00 73.94 483 THR A CA 1
ATOM 3629 C C . THR A 1 483 ? 1.446 -14.332 -25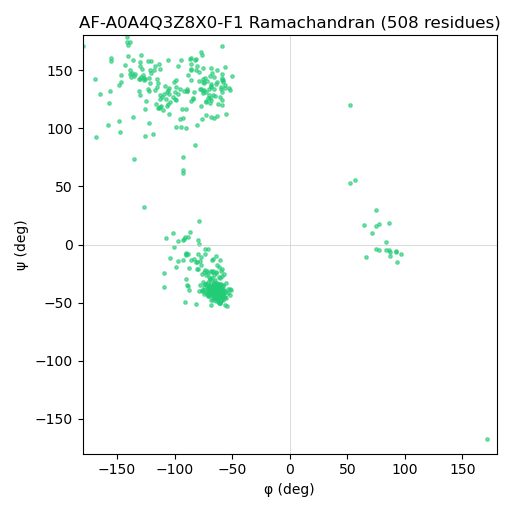.337 1.00 73.94 483 THR A C 1
ATOM 3631 O O . THR A 1 483 ? 0.691 -13.946 -24.444 1.00 73.94 483 THR A O 1
ATOM 3634 N N . ASP A 1 484 ? 1.949 -15.562 -25.380 1.00 69.12 484 ASP A N 1
ATOM 3635 C CA . ASP A 1 484 ? 1.792 -16.490 -24.269 1.00 69.12 484 ASP A CA 1
ATOM 3636 C C . ASP A 1 484 ? 2.405 -15.889 -22.998 1.00 69.12 484 ASP A C 1
ATOM 3638 O O . ASP A 1 484 ? 3.402 -15.159 -23.057 1.00 69.12 484 ASP A O 1
ATOM 3642 N N . ALA A 1 485 ? 1.801 -16.203 -21.850 1.00 59.25 485 ALA A N 1
ATOM 3643 C CA . ALA A 1 485 ? 2.265 -15.753 -20.543 1.00 59.25 485 ALA A CA 1
ATOM 3644 C C . ALA A 1 485 ? 3.745 -16.131 -20.335 1.00 59.25 485 ALA A C 1
ATOM 3646 O O . ALA A 1 485 ? 4.595 -15.264 -20.171 1.00 59.25 485 ALA A O 1
ATOM 3647 N N . ASP A 1 486 ? 4.115 -17.395 -20.510 1.00 61.03 486 ASP A N 1
ATOM 3648 C CA . ASP A 1 486 ? 5.512 -17.831 -20.362 1.00 61.03 486 ASP A CA 1
ATOM 3649 C C . ASP A 1 486 ? 6.396 -17.518 -21.584 1.00 61.03 486 ASP A C 1
ATOM 3651 O O . ASP A 1 486 ? 7.456 -18.120 -21.787 1.00 61.03 486 ASP A O 1
ATOM 3655 N N . GLY A 1 487 ? 5.971 -16.562 -22.413 1.00 70.44 487 GLY A N 1
ATOM 3656 C CA . GLY A 1 487 ? 6.690 -16.127 -23.593 1.00 70.44 487 GLY A CA 1
ATOM 3657 C C . GLY A 1 487 ? 8.119 -15.666 -23.269 1.00 70.44 487 GLY A C 1
ATOM 3658 O O . GLY A 1 487 ? 8.422 -15.185 -22.169 1.00 70.44 487 GLY A O 1
ATOM 3659 N N . PRO A 1 488 ? 9.040 -15.766 -24.238 1.00 77.50 488 PRO A N 1
ATOM 3660 C CA . PRO A 1 488 ? 10.438 -15.404 -24.035 1.00 77.50 488 PRO A CA 1
ATOM 3661 C C . PRO A 1 488 ? 10.664 -13.883 -23.959 1.00 77.50 488 PRO A C 1
ATOM 3663 O O . PRO A 1 488 ? 11.784 -13.431 -23.726 1.00 77.50 488 PRO A O 1
ATOM 3666 N N . LEU A 1 489 ? 9.613 -13.082 -24.155 1.00 87.00 489 LEU A N 1
ATOM 3667 C CA . LEU A 1 489 ? 9.683 -11.628 -24.164 1.00 87.00 489 LEU A CA 1
ATOM 3668 C C . LEU A 1 489 ? 10.000 -11.085 -22.771 1.00 87.00 489 LEU A C 1
ATOM 3670 O O . LEU A 1 489 ? 9.443 -11.522 -21.759 1.00 87.00 489 LEU A O 1
ATOM 3674 N N . ARG A 1 490 ? 10.911 -10.117 -22.721 1.00 86.06 490 ARG A N 1
ATOM 3675 C CA . ARG A 1 490 ? 11.282 -9.400 -21.501 1.00 86.06 490 ARG A CA 1
ATOM 3676 C C . ARG A 1 490 ? 11.240 -7.904 -21.767 1.00 86.06 490 ARG A C 1
ATOM 3678 O O . ARG A 1 490 ? 11.635 -7.453 -22.844 1.00 86.06 490 ARG A O 1
ATOM 3685 N N . SER A 1 491 ? 10.791 -7.147 -20.771 1.00 89.56 491 SER A N 1
ATOM 3686 C CA . SER A 1 491 ? 10.846 -5.684 -20.799 1.00 89.56 491 SER A CA 1
ATOM 3687 C C . SER A 1 491 ? 12.265 -5.193 -21.127 1.00 89.56 491 SER A C 1
ATOM 3689 O O . SER A 1 491 ? 13.247 -5.683 -20.566 1.00 89.56 491 SER A O 1
ATOM 3691 N N . GLY A 1 492 ? 12.377 -4.245 -22.056 1.00 90.88 492 GLY A N 1
ATOM 3692 C CA . GLY A 1 492 ? 13.633 -3.669 -22.538 1.00 90.88 492 GLY A CA 1
ATOM 3693 C C . GLY A 1 492 ? 14.254 -4.345 -23.766 1.00 90.88 492 GLY A C 1
ATOM 3694 O O . GLY A 1 492 ? 15.237 -3.824 -24.290 1.00 90.88 492 GLY A O 1
ATOM 3695 N N . MET A 1 493 ? 13.714 -5.465 -24.263 1.00 93.50 493 MET A N 1
ATOM 3696 C CA . MET A 1 493 ? 14.195 -6.068 -25.516 1.00 93.50 493 MET A CA 1
ATOM 3697 C C . MET A 1 493 ? 13.953 -5.141 -26.716 1.00 93.50 493 MET A C 1
ATOM 3699 O O . MET A 1 493 ? 12.876 -4.560 -26.845 1.00 93.50 493 MET A O 1
ATOM 3703 N N . SER A 1 494 ? 14.939 -5.040 -27.610 1.00 95.94 494 SER A N 1
ATOM 3704 C CA . SER A 1 494 ? 14.817 -4.314 -28.878 1.00 95.94 494 SER A CA 1
ATOM 3705 C C . SER A 1 494 ? 13.957 -5.081 -29.882 1.00 95.94 494 SER A C 1
ATOM 3707 O O . SER A 1 494 ? 14.017 -6.313 -29.965 1.00 95.94 494 SER A O 1
ATOM 3709 N N . ALA A 1 495 ? 13.172 -4.341 -30.658 1.00 94.56 495 ALA A N 1
ATOM 3710 C CA . ALA A 1 495 ? 12.288 -4.880 -31.674 1.00 94.56 495 ALA A CA 1
ATOM 3711 C C . ALA A 1 495 ? 12.344 -4.058 -32.967 1.00 94.56 495 ALA A C 1
ATOM 3713 O O . ALA A 1 495 ? 12.458 -2.831 -32.956 1.00 94.56 495 ALA A O 1
ATOM 3714 N N . HIS A 1 496 ? 12.159 -4.748 -34.086 1.00 94.94 496 HIS A N 1
ATOM 3715 C CA . HIS A 1 496 ? 11.817 -4.156 -35.367 1.00 94.94 496 HIS A CA 1
ATOM 3716 C C . HIS A 1 496 ? 10.307 -4.236 -35.582 1.00 94.94 496 HIS A C 1
ATOM 3718 O O . HIS A 1 496 ? 9.706 -5.309 -35.475 1.00 94.94 496 HIS A O 1
ATOM 3724 N N . VAL A 1 497 ? 9.696 -3.106 -35.924 1.00 94.94 497 VAL A N 1
ATOM 3725 C CA . VAL A 1 497 ? 8.250 -2.986 -36.117 1.00 94.94 497 VAL A CA 1
ATOM 3726 C C . VAL A 1 497 ? 7.957 -2.459 -37.509 1.00 94.94 497 VAL A C 1
ATOM 3728 O O . VAL A 1 497 ? 8.524 -1.451 -37.923 1.00 94.94 497 VAL A O 1
ATOM 3731 N N . SER A 1 498 ? 7.006 -3.091 -38.194 1.00 93.56 498 SER A N 1
ATOM 3732 C CA . SER A 1 498 ? 6.439 -2.639 -39.462 1.00 93.56 498 SER A CA 1
ATOM 3733 C C . SER A 1 498 ? 4.917 -2.555 -39.360 1.00 93.56 498 SER A C 1
ATOM 3735 O O . SER A 1 498 ? 4.253 -3.567 -39.156 1.00 93.56 498 SER A O 1
ATOM 3737 N N . VAL A 1 499 ? 4.355 -1.355 -39.495 1.00 92.25 499 VAL A N 1
ATOM 3738 C CA . VAL A 1 499 ? 2.906 -1.107 -39.474 1.00 92.25 499 VAL A CA 1
ATOM 3739 C C . VAL A 1 499 ? 2.375 -0.983 -40.899 1.00 92.25 499 VAL A C 1
ATOM 3741 O O . VAL A 1 499 ? 2.981 -0.300 -41.727 1.00 92.25 499 VAL A O 1
ATOM 3744 N N . ASP A 1 500 ? 1.240 -1.622 -41.184 1.00 89.00 500 ASP A N 1
ATOM 3745 C CA . ASP A 1 500 ? 0.489 -1.432 -42.427 1.00 89.00 500 ASP A CA 1
ATOM 3746 C C . ASP A 1 500 ? -0.359 -0.155 -42.326 1.00 89.00 500 ASP A C 1
ATOM 3748 O O . ASP A 1 500 ? -1.402 -0.125 -41.672 1.00 89.00 500 ASP A O 1
ATOM 3752 N N . GLY A 1 501 ? 0.104 0.917 -42.969 1.00 77.81 501 GLY A N 1
ATOM 3753 C CA . GLY A 1 501 ? -0.584 2.205 -43.007 1.00 77.81 501 GLY A CA 1
ATOM 3754 C C . GLY A 1 501 ? -1.816 2.214 -43.913 1.00 77.81 501 GLY A C 1
ATOM 3755 O O . GLY A 1 501 ? -2.549 3.200 -43.916 1.00 77.81 501 GLY A O 1
ATOM 3756 N N . GLY A 1 502 ? -2.056 1.156 -44.701 1.00 71.75 502 GLY A N 1
ATOM 3757 C CA . GLY A 1 502 ? -3.210 1.029 -45.601 1.00 71.75 502 GLY A CA 1
ATOM 3758 C C . GLY A 1 502 ? -3.251 2.022 -46.773 1.00 71.75 502 GLY A C 1
ATOM 3759 O O . GLY A 1 502 ? -4.049 1.827 -47.684 1.00 71.75 502 GLY A O 1
ATOM 3760 N N . HIS A 1 503 ? -2.384 3.037 -46.770 1.00 68.00 503 HIS A N 1
ATOM 3761 C CA . HIS A 1 503 ? -2.255 4.071 -47.789 1.00 68.00 503 HIS A CA 1
ATOM 3762 C C . HIS A 1 503 ? -0.999 3.838 -48.629 1.00 68.00 503 HIS A C 1
ATOM 3764 O O . HIS A 1 503 ? 0.121 3.785 -48.121 1.00 68.00 503 HIS A O 1
ATOM 3770 N N . THR A 1 504 ? -1.187 3.681 -49.932 1.00 70.19 504 THR A N 1
ATOM 3771 C CA . THR A 1 504 ? -0.110 3.641 -50.924 1.00 70.19 504 THR A CA 1
ATOM 3772 C C . THR A 1 504 ? 0.119 5.024 -51.515 1.00 70.19 504 THR A C 1
ATOM 3774 O O . THR A 1 504 ? -0.778 5.857 -51.527 1.00 70.19 504 THR A O 1
ATOM 3777 N N . ARG A 1 505 ? 1.303 5.275 -52.085 1.00 68.38 505 ARG A N 1
ATOM 3778 C CA . ARG A 1 505 ? 1.585 6.539 -52.797 1.00 68.38 505 ARG A CA 1
ATOM 3779 C C . ARG A 1 505 ? 0.665 6.785 -54.004 1.00 68.38 505 ARG A C 1
ATOM 3781 O O . ARG A 1 505 ? 0.645 7.890 -54.532 1.00 68.38 505 ARG A O 1
ATOM 3788 N N . LEU A 1 506 ? -0.070 5.765 -54.452 1.00 63.28 506 LEU A N 1
ATOM 3789 C CA . LEU A 1 506 ? -1.173 5.878 -55.413 1.00 63.28 506 LEU A CA 1
ATOM 3790 C C . LEU A 1 506 ? -2.359 6.666 -54.869 1.00 63.28 506 LEU A C 1
ATOM 3792 O O . LEU A 1 506 ? -2.967 7.415 -55.626 1.00 63.28 506 LEU A O 1
ATOM 3796 N N . ASP A 1 507 ? -2.664 6.507 -53.584 1.00 62.91 507 ASP A N 1
ATOM 3797 C CA . ASP A 1 507 ? -3.821 7.133 -52.944 1.00 62.91 507 ASP A CA 1
ATOM 3798 C C . ASP A 1 507 ? -3.602 8.637 -52.719 1.00 62.91 507 ASP A C 1
ATOM 3800 O O . ASP A 1 507 ? -4.567 9.380 -52.629 1.00 62.91 507 ASP A O 1
ATOM 3804 N N . ASP A 1 508 ? -2.346 9.100 -52.678 1.00 62.41 508 ASP A N 1
ATOM 3805 C CA . ASP A 1 508 ? -2.001 10.530 -52.605 1.00 62.41 508 ASP A CA 1
ATOM 3806 C C . ASP A 1 508 ? -2.120 11.250 -53.969 1.00 62.41 508 ASP A C 1
ATOM 3808 O O . ASP A 1 508 ? -2.060 12.480 -54.035 1.00 62.41 508 ASP A O 1
ATOM 3812 N N . LEU A 1 509 ? -2.215 10.494 -55.071 1.00 58.81 509 LEU A N 1
ATOM 3813 C CA . LEU A 1 509 ? -2.270 11.006 -56.450 1.00 58.81 509 LEU A CA 1
ATOM 3814 C C . LEU A 1 509 ? -3.677 10.957 -57.067 1.00 58.81 509 LEU A C 1
ATOM 3816 O O . LEU A 1 509 ? -3.875 11.533 -58.142 1.00 58.81 509 LEU A O 1
ATOM 3820 N N . LEU A 1 510 ? -4.613 10.262 -56.417 1.00 49.78 510 LEU A N 1
ATOM 3821 C CA . LEU A 1 510 ? -6.033 10.148 -56.766 1.00 49.78 510 LEU A CA 1
ATOM 3822 C C . LEU A 1 510 ? -6.866 11.032 -55.837 1.00 49.78 510 LEU A C 1
ATOM 3824 O O . LEU A 1 510 ? -7.832 11.642 -56.352 1.00 49.78 510 LEU A O 1
#

Secondary structure (DSSP, 8-state):
---HHHHHHHHHHHHHHHHHHHHGGGT--HHHHHHHHHHHHS-SEEHHHHHHHHT--HHHHHHHHHHHHHTTSEEEEEETTEEEEEEEEE-HHHHHHHHHHHHHHHHHHHHHTTT--HHHHHHHHHHHHHHHHHHHHHHHHHHHHHHHHS-SS---------------------HHHHHHHHHHHHHHHHHHHHHHHSTT-EEEEEEEEEE--EEEEE-SS-EEEEEE---TT-EE-TT-EEEEE--HHHHHHHHHHHHHHHHHHHHHHHHHHHHHHHHHHHHHHHHHHHHHHHHHHHHHHHHTTT-S-HHHHHHHHHHHHHHHHHHHHHHHHHHHHHHHTTS-TT--GGGSHHHHHHHHHHHHHHHHHHTTEEE-SSSEEEE-GGG--TT-EE-TT-EEEEEEESS--EEEEEEEGGG-TT--TT-EEEEEETTEEEEEEEEEEEEE-SS-TTTS-SS----TTS----PPPEEEEEEEE---TT-S--TT-EEEEEEE-S--TTTTT-

pLDDT: mean 84.8, std 14.73, range [28.05, 98.56]

Nearest PDB structures (foldseek):
  7kua-assembly1_A-2  TM=8.374E-01  e=2.269E-08  Pseudomonas putida
  4zzl-assembly1_B  TM=8.496E-01  e=6.738E-08  Pseudomonas aeruginosa
  6pcp-assembly2_C  TM=8.076E-01  e=6.363E-08  Bordetella pertussis
  7kfq-assembly1_A  TM=7.575E-01  e=3.200E-08  Variovorax paradoxus
  5x80-assembly1_B  TM=7.992E-01  e=2.119E-07  Mycobacterium tuberculosis H37Rv

Sequence (510 aa):
MQSLGLLLHNAAQNLKREFEHNVRPHGLTLLQWRVLAVLAQDDGQTQTALGARVDASPMTVSDVLERLETGGLIAREVDPSDSRAKRVQITPEGRRKVDCMRGIAAKVYERAAEGISDPDRDAMIRALTQMVSNLETLDDKAKEKSQMSGARNRIEVVPEAPEETAPVVRKPRRWRRRLLMLSVPLMLAAGGGYAWLAGGRYVATDNAYVHQPLVPVSADIAGRIIEVDLVQNQHIEAGSVVFRLDPEPYRIALEKSDAALDAARQSVGQLRTAYATAVARQDAAEAIADVRDRELRRQQSLAGRGVSSSTSLDEATIAAQMARNEVALAKEGVNAAAAALGGNPEIETDDVPAVRVALAQREAAARDLANTTVRAPVAGVLSQTDGLNVGRYVSAGAMVASVAQTGETWIEANLKETQLAGLKAGQAAKVTIDAYPDLVLHGTVESIGGTTGSQLSLIPAQNATGNWVKVVQRVPVRIHVETDADGPLRSGMSAHVSVDGGHTRLDDLL

Radius of gyration: 50.49 Å; Cα contacts (8 Å, |Δi|>4): 678; chains: 1; bounding box: 132×52×165 Å